Protein 5LHJ (pdb70)

Organism: NCBI:txid1109705

Nearest PDB structures (foldseek):
  5lhj-assembly1_A  TM=1.002E+00  e=7.488E-94  Streptomyces sp. BC16019
  3h8g-assembly1_D  TM=9.194E-01  e=4.372E-44  Pseudomonas putida
  7y1s-assembly1_A  TM=9.442E-01  e=6.472E-43  Bacillus amyloliquefaciens
  5d8n-assembly1_A-2  TM=9.049E-01  e=3.479E-38  Solanum lycopersicum
  5d8n-assembly1_B  TM=8.841E-01  e=1.983E-37  Solanum lycopersicum

Foldseek 3Di:
DAQEEEEEDEAPDDDDPVCVVVPDRQDQLDWDKDADPVRRHIYIYFHQYHLAPGDLLSLLLRLLSQLVPCPLTQGYEYANLVDHSHPQDSLSSLLSNLQSNLLSPDDDCPPPPDHSHNYYHYDDPNVVSSLLNPLLNVLLSQLQNQLPDQLVCVAQVNVLVVLVVLCVVLVFDKDKAFDPRVVVLQLQLLQQQFVQDPGGKMKMKTKDDLAPAEEEEEFEAAQAEQQEPQGDCGRNFRSRVSLQSSLSSSCVVVVFRYMYMYIYIHHYGYYHPRHRDQQDWTQEPVRFIEGENTSNQSRLSSCQNSLLVCVDPPHQAYEYEGLGDPLCCPPPNQQEKEKEWPDPVLVVLLCVQCVSVVGHYDYDYLDPVCVVLQDDPPGRGYSGSVDPDNVSVSVNSNVVRHDPPHTYMYINNNRNQAACDQDHRSAHHTGGSPPNSSSNSSSNVVSVD

Radius of gyration: 23.11 Å; Cα contacts (8 Å, |Δi|>4): 1103; chains: 1; bounding box: 61×60×50 Å

Structure (mmCIF, N/CA/C/O backbone):
data_5LHJ
#
_entry.id   5LHJ
#
_cell.length_a   152.420
_cell.length_b   152.420
_cell.length_c   100.896
_cell.angle_alpha   90.00
_cell.angle_beta   90.00
_cell.angle_gamma   120.00
#
_symmetry.space_group_name_H-M   'P 63 2 2'
#
loop_
_entity.id
_entity.type
_entity.pdbx_description
1 polymer 'Leucine aminopeptidase 2, chloroplastic'
2 non-polymer 'CHLORIDE ION'
3 non-polymer 'PENTAETHYLENE GLYCOL'
4 non-polymer GLYCEROL
5 water water
#
loop_
_atom_site.group_PDB
_atom_site.id
_atom_site.type_symbol
_atom_site.label_atom_id
_atom_site.label_alt_id
_atom_site.label_comp_id
_atom_site.label_asym_id
_atom_site.label_entity_id
_atom_site.label_seq_id
_atom_site.pdbx_PDB_ins_code
_atom_site.Cartn_x
_atom_site.Cartn_y
_atom_site.Cartn_z
_atom_site.occupancy
_atom_site.B_iso_or_equiv
_atom_site.auth_seq_id
_atom_site.auth_comp_id
_atom_site.auth_asym_id
_atom_site.auth_atom_id
_atom_site.pdbx_PDB_model_num
ATOM 1 N N . ALA A 1 35 ? -21.359 -66.907 -6.920 1.00 46.35 35 ALA A N 1
ATOM 2 C CA . ALA A 1 35 ? -21.375 -66.669 -8.393 1.00 44.86 35 ALA A CA 1
ATOM 3 C C . ALA A 1 35 ? -22.772 -66.283 -8.884 1.00 43.32 35 ALA A C 1
ATOM 4 O O . ALA A 1 35 ? -23.788 -66.722 -8.327 1.00 44.08 35 ALA A O 1
ATOM 6 N N . ALA A 1 36 ? -22.811 -65.454 -9.924 1.00 39.67 36 ALA A N 1
ATOM 7 C CA . ALA A 1 36 ? -24.063 -65.082 -10.555 1.00 36.66 36 ALA A CA 1
ATOM 8 C C . ALA A 1 36 ? -24.592 -66.286 -11.330 1.00 35.10 36 ALA A C 1
ATOM 9 O O . ALA A 1 36 ? -23.850 -66.939 -12.054 1.00 35.98 36 ALA A O 1
ATOM 11 N N . ASP A 1 37 ? -25.872 -66.594 -11.158 1.00 33.16 37 ASP A N 1
ATOM 12 C CA . ASP A 1 37 ? -26.513 -67.613 -11.979 1.00 31.78 37 ASP A CA 1
ATOM 13 C C . ASP A 1 37 ? -26.709 -67.067 -13.382 1.00 28.65 37 ASP A C 1
ATOM 14 O O . ASP A 1 37 ? -26.603 -67.815 -14.341 1.00 27.75 37 ASP A O 1
ATOM 19 N N . VAL A 1 38 ? -27.005 -65.765 -13.477 1.00 26.41 38 VAL A N 1
ATOM 20 C CA . VAL A 1 38 ? -27.225 -65.083 -14.752 1.00 24.93 38 VAL A CA 1
ATOM 21 C C . VAL A 1 38 ? -26.418 -63.780 -14.802 1.00 23.92 38 VAL A C 1
ATOM 22 O O . VAL A 1 38 ? -26.363 -63.027 -13.817 1.00 23.07 38 VAL A O 1
ATOM 26 N N . VAL A 1 39 ? -25.788 -63.532 -15.949 1.00 22.83 39 VAL A N 1
ATOM 27 C CA . VAL A 1 39 ? -25.097 -62.276 -16.235 1.00 22.81 39 VAL A CA 1
ATOM 28 C C . VAL A 1 39 ? -25.721 -61.665 -17.489 1.00 22.60 39 VAL A C 1
ATOM 29 O O . VAL A 1 39 ? -25.825 -62.346 -18.515 1.00 22.38 39 VAL A O 1
ATOM 33 N N . ALA A 1 40 ? -26.119 -60.400 -17.401 1.00 22.71 40 ALA A N 1
ATOM 34 C CA . ALA A 1 40 ? -26.691 -59.666 -18.528 1.00 22.73 40 ALA A CA 1
ATOM 35 C C . ALA A 1 40 ? -25.659 -58.716 -19.120 1.00 23.20 40 ALA A C 1
ATOM 36 O O . ALA A 1 40 ? -25.199 -57.793 -18.438 1.00 23.17 40 ALA A O 1
ATOM 38 N N . CYS A 1 41 ? -25.364 -58.933 -20.402 1.00 23.56 41 CYS A N 1
ATOM 39 C CA A CYS A 1 41 ? -24.352 -58.203 -21.160 0.55 24.44 41 CYS A CA 1
ATOM 40 C CA B CYS A 1 41 ? -24.362 -58.167 -21.130 0.45 24.33 41 CYS A CA 1
ATOM 41 C C . CYS A 1 41 ? -25.062 -57.240 -22.110 1.00 24.54 41 CYS A C 1
ATOM 42 O O . CYS A 1 41 ? -25.886 -57.684 -22.914 1.00 23.67 41 CYS A O 1
ATOM 47 N N . GLY A 1 42 ? -24.744 -55.948 -22.024 1.00 24.11 42 GLY A N 1
ATOM 48 C CA . GLY A 1 42 ? -25.297 -54.934 -22.920 1.00 24.89 42 GLY A CA 1
ATOM 49 C C . GLY A 1 42 ? -24.575 -54.921 -24.254 1.00 25.79 42 GLY A C 1
ATOM 50 O O . GLY A 1 42 ? -23.350 -54.916 -24.286 1.00 25.97 42 GLY A O 1
ATOM 51 N N . ARG A 1 43 ? -25.332 -54.920 -25.349 1.00 26.91 43 ARG A N 1
ATOM 52 C CA . ARG A 1 43 ? -24.771 -54.956 -26.693 1.00 28.28 43 ARG A CA 1
ATOM 53 C C . ARG A 1 43 ? -25.390 -53.871 -27.562 1.00 27.55 43 ARG A C 1
ATOM 54 O O . ARG A 1 43 ? -26.590 -53.888 -27.792 1.00 26.33 43 ARG A O 1
ATOM 62 N N . HIS A 1 44 ? -24.572 -52.934 -28.038 1.00 27.97 44 HIS A N 1
ATOM 63 C CA . HIS A 1 44 ? -25.007 -51.988 -29.064 1.00 28.50 44 HIS A CA 1
ATOM 64 C C . HIS A 1 44 ? -24.952 -52.660 -30.421 1.00 29.85 44 HIS A C 1
ATOM 65 O O . HIS A 1 44 ? -24.291 -53.681 -30.593 1.00 28.96 44 HIS A O 1
ATOM 72 N N . THR A 1 45 ? -25.643 -52.074 -31.394 1.00 31.38 45 THR A N 1
ATOM 73 C CA . THR A 1 45 ? -25.703 -52.656 -32.731 1.00 33.60 45 THR A CA 1
ATOM 74 C C . THR A 1 45 ? -24.271 -52.724 -33.256 1.00 34.73 45 THR A C 1
ATOM 75 O O . THR A 1 45 ? -23.482 -51.804 -33.033 1.00 34.67 45 THR A O 1
ATOM 79 N N . GLY A 1 46 ? -23.928 -53.849 -33.876 1.00 36.00 46 GLY A N 1
ATOM 80 C CA . GLY A 1 46 ? -22.578 -54.090 -34.388 1.00 37.58 46 GLY A CA 1
ATOM 81 C C . GLY A 1 46 ? -21.622 -54.812 -33.450 1.00 38.11 46 GLY A C 1
ATOM 82 O O . GLY A 1 46 ? -20.562 -55.252 -33.895 1.00 39.05 46 GLY A O 1
ATOM 83 N N . ALA A 1 47 ? -21.975 -54.937 -32.166 1.00 37.37 47 ALA A N 1
ATOM 84 C CA . ALA A 1 47 ? -21.105 -55.582 -31.169 1.00 37.62 47 ALA A CA 1
ATOM 85 C C . ALA A 1 47 ? -21.120 -57.097 -31.344 1.00 37.93 47 ALA A C 1
ATOM 86 O O . ALA A 1 47 ? -22.130 -57.665 -31.758 1.00 38.87 47 ALA A O 1
ATOM 88 N N . ALA A 1 48 ? -19.997 -57.746 -31.041 1.00 38.01 48 ALA A N 1
ATOM 89 C CA . ALA A 1 48 ? -19.850 -59.182 -31.289 1.00 38.29 48 ALA A CA 1
ATOM 90 C C . ALA A 1 48 ? -20.651 -60.005 -30.283 1.00 37.12 48 ALA A C 1
ATOM 91 O O . ALA A 1 48 ? -20.597 -59.750 -29.085 1.00 37.32 48 ALA A O 1
ATOM 93 N N . VAL A 1 49 ? -21.402 -60.978 -30.792 1.00 36.24 49 VAL A N 1
ATOM 94 C CA . VAL A 1 49 ? -22.012 -62.023 -29.969 1.00 35.33 49 VAL A CA 1
ATOM 95 C C . VAL A 1 49 ? -21.666 -63.371 -30.603 1.00 34.96 49 VAL A C 1
ATOM 96 O O . VAL A 1 49 ? -21.245 -63.430 -31.753 1.00 36.80 49 VAL A O 1
ATOM 100 N N . GLY A 1 50 ? -21.838 -64.450 -29.856 1.00 34.68 50 GLY A N 1
ATOM 101 C CA . GLY A 1 50 ? -21.503 -65.782 -30.373 1.00 33.68 50 GLY A CA 1
ATOM 102 C C . GLY A 1 50 ? -22.404 -66.264 -31.501 1.00 32.79 50 GLY A C 1
ATOM 103 O O . GLY A 1 50 ? -23.403 -65.614 -31.855 1.00 31.57 50 GLY A O 1
ATOM 104 N N . ALA A 1 51 ? -22.055 -67.420 -32.059 1.00 31.63 51 ALA A N 1
ATOM 105 C CA . ALA A 1 51 ? -22.812 -67.994 -33.158 1.00 31.32 51 ALA A CA 1
ATOM 106 C C . ALA A 1 51 ? -24.252 -68.340 -32.744 1.00 29.44 51 ALA A C 1
ATOM 107 O O . ALA A 1 51 ? -25.188 -68.059 -33.491 1.00 28.78 51 ALA A O 1
ATOM 109 N N . PHE A 1 52 ? -24.420 -68.937 -31.562 1.00 28.19 52 PHE A N 1
ATOM 110 C CA . PHE A 1 52 ? -25.760 -69.291 -31.084 1.00 27.58 52 PHE A CA 1
ATOM 111 C C . PHE A 1 52 ? -26.671 -68.065 -31.043 1.00 27.22 52 PHE A C 1
ATOM 112 O O . PHE A 1 52 ? -27.800 -68.114 -31.533 1.00 27.85 52 PHE A O 1
ATOM 120 N N . SER A 1 53 ? -26.164 -66.972 -30.472 1.00 27.23 53 SER A N 1
ATOM 121 C CA . SER A 1 53 ? -26.905 -65.714 -30.381 1.00 27.35 53 SER A CA 1
ATOM 122 C C . SER A 1 53 ? -27.326 -65.185 -31.755 1.00 27.69 53 SER A C 1
ATOM 123 O O . SER A 1 53 ? -28.486 -64.807 -31.941 1.00 27.22 53 SER A O 1
ATOM 126 N N . ARG A 1 54 ? -26.406 -65.203 -32.720 1.00 27.91 54 ARG A N 1
ATOM 127 C CA . ARG A 1 54 ? -26.732 -64.842 -34.111 1.00 29.46 54 ARG A CA 1
ATOM 128 C C . ARG A 1 54 ? -27.798 -65.762 -34.719 1.00 28.66 54 ARG A C 1
ATOM 129 O O . ARG A 1 54 ? -28.740 -65.288 -35.354 1.00 28.47 54 ARG A O 1
ATOM 137 N N . ARG A 1 55 ? -27.658 -67.069 -34.495 1.00 28.45 55 ARG A N 1
ATOM 138 C CA . ARG A 1 55 ? -28.610 -68.066 -35.014 1.00 28.28 55 ARG A CA 1
ATOM 139 C C . ARG A 1 55 ? -30.020 -67.912 -34.442 1.00 27.94 55 ARG A C 1
ATOM 140 O O . ARG A 1 55 ? -30.987 -68.307 -35.091 1.00 27.44 55 ARG A O 1
ATOM 148 N N . ARG A 1 56 ? -30.118 -67.357 -33.229 1.00 26.67 56 ARG A N 1
ATOM 149 C CA . ARG A 1 56 ? -31.400 -67.023 -32.599 1.00 26.69 56 ARG A CA 1
ATOM 150 C C . ARG A 1 56 ? -32.005 -65.687 -33.036 1.00 26.81 56 ARG A C 1
ATOM 151 O O . ARG A 1 56 ? -33.138 -65.385 -32.670 1.00 27.32 56 ARG A O 1
ATOM 159 N N . GLY A 1 57 ? -31.267 -64.892 -33.807 1.00 26.88 57 GLY A N 1
ATOM 160 C CA . GLY A 1 57 ? -31.760 -63.635 -34.342 1.00 27.13 57 GLY A CA 1
ATOM 161 C C . GLY A 1 57 ? -31.427 -62.406 -33.524 1.00 26.71 57 GLY A C 1
ATOM 162 O O . GLY A 1 57 ? -32.062 -61.364 -33.698 1.00 26.96 57 GLY A O 1
ATOM 163 N N . PHE A 1 58 ? -30.432 -62.498 -32.643 1.00 26.30 58 PHE A N 1
ATOM 164 C CA . PHE A 1 58 ? -30.029 -61.332 -31.869 1.00 26.02 58 PHE A CA 1
ATOM 165 C C . PHE A 1 58 ? -29.435 -60.295 -32.812 1.00 27.01 58 PHE A C 1
ATOM 166 O O . PHE A 1 58 ? -28.452 -60.587 -33.501 1.00 27.92 58 PHE A O 1
ATOM 174 N N . VAL A 1 59 ? -30.043 -59.105 -32.845 1.00 27.02 59 VAL A N 1
ATOM 175 C CA . VAL A 1 59 ? -29.546 -57.974 -33.640 1.00 28.07 59 VAL A CA 1
ATOM 176 C C . VAL A 1 59 ? -29.434 -56.679 -32.803 1.00 28.03 59 VAL A C 1
ATOM 177 O O . VAL A 1 59 ? -29.396 -55.566 -33.355 1.00 28.55 59 VAL A O 1
ATOM 181 N N . ALA A 1 60 ? -29.360 -56.839 -31.477 1.00 27.11 60 ALA A N 1
ATOM 182 C CA . ALA A 1 60 ? -29.227 -55.738 -30.537 1.00 27.25 60 ALA A CA 1
ATOM 183 C C . ALA A 1 60 ? -30.340 -54.681 -30.588 1.00 28.11 60 ALA A C 1
ATOM 184 O O . ALA A 1 60 ? -30.079 -53.513 -30.307 1.00 28.33 60 ALA A O 1
ATOM 186 N N . ARG A 1 61 ? -31.576 -55.084 -30.899 1.00 29.46 61 ARG A N 1
ATOM 187 C CA . ARG A 1 61 ? -32.729 -54.168 -30.788 1.00 31.08 61 ARG A CA 1
ATOM 188 C C . ARG A 1 61 ? -32.902 -53.797 -29.316 1.00 29.59 61 ARG A C 1
ATOM 189 O O . ARG A 1 61 ? -32.750 -54.660 -28.466 1.00 28.45 61 ARG A O 1
ATOM 197 N N . PRO A 1 62 ? -33.220 -52.525 -29.005 1.00 30.14 62 PRO A N 1
ATOM 198 C CA . PRO A 1 62 ? -33.369 -52.139 -27.589 1.00 29.97 62 PRO A CA 1
ATOM 199 C C . PRO A 1 62 ? -34.325 -53.037 -26.813 1.00 29.67 62 PRO A C 1
ATOM 200 O O . PRO A 1 62 ? -35.454 -53.246 -27.240 1.00 30.06 62 PRO A O 1
ATOM 204 N N . GLY A 1 63 ? -33.846 -53.609 -25.714 1.00 29.20 63 GLY A N 1
ATOM 205 C CA . GLY A 1 63 ? -34.650 -54.537 -24.916 1.00 29.01 63 GLY A CA 1
ATOM 206 C C . GLY A 1 63 ? -34.815 -55.968 -25.436 1.00 28.05 63 GLY A C 1
ATOM 207 O O . GLY A 1 63 ? -35.455 -56.777 -24.762 1.00 28.69 63 GLY A O 1
ATOM 208 N N . GLN A 1 64 ? -34.254 -56.298 -26.607 1.00 26.78 64 GLN A N 1
ATOM 209 C CA . GLN A 1 64 ? -34.247 -57.680 -27.097 1.00 25.42 64 GLN A CA 1
ATOM 210 C C . GLN A 1 64 ? -33.317 -58.492 -26.214 1.00 24.22 64 GLN A C 1
ATOM 211 O O . GLN A 1 64 ? -32.198 -58.063 -25.953 1.00 24.03 64 GLN A O 1
ATOM 217 N N . VAL A 1 65 ? -33.764 -59.668 -25.786 1.00 22.95 65 VAL A N 1
ATOM 218 C CA . VAL A 1 65 ? -32.954 -60.520 -24.925 1.00 22.29 65 VAL A CA 1
ATOM 219 C C . VAL A 1 65 ? -32.845 -61.909 -25.526 1.00 22.07 65 VAL A C 1
ATOM 220 O O . VAL A 1 65 ? -33.860 -62.512 -25.853 1.00 21.88 65 VAL A O 1
ATOM 224 N N . VAL A 1 66 ? -31.617 -62.413 -25.641 1.00 22.03 66 VAL A N 1
ATOM 225 C CA . VAL A 1 66 ? -31.372 -63.815 -26.015 1.00 22.42 66 VAL A CA 1
ATOM 226 C C . VAL A 1 66 ? -30.465 -64.466 -24.974 1.00 22.35 66 VAL A C 1
ATOM 227 O O . VAL A 1 66 ? -29.342 -64.009 -24.764 1.00 22.80 66 VAL A O 1
ATOM 231 N N . ALA A 1 67 ? -30.966 -65.521 -24.338 1.00 22.76 67 ALA A N 1
ATOM 232 C CA . ALA A 1 67 ? -30.235 -66.249 -23.303 1.00 23.35 67 ALA A CA 1
ATOM 233 C C . ALA A 1 67 ? -29.414 -67.363 -23.911 1.00 24.31 67 ALA A C 1
ATOM 234 O O . ALA A 1 67 ? -29.851 -68.018 -24.864 1.00 24.14 67 ALA A O 1
ATOM 236 N N . GLU A 1 68 ? -28.239 -67.602 -23.341 1.00 24.44 68 GLU A N 1
ATOM 237 C CA . GLU A 1 68 ? -27.379 -68.697 -23.796 1.00 25.93 68 GLU A CA 1
ATOM 238 C C . GLU A 1 68 ? -26.547 -69.232 -22.642 1.00 25.63 68 GLU A C 1
ATOM 239 O O . GLU A 1 68 ? -26.420 -68.562 -21.623 1.00 24.81 68 GLU A O 1
ATOM 245 N N . PRO A 1 69 ? -25.977 -70.432 -22.801 1.00 25.90 69 PRO A N 1
ATOM 246 C CA . PRO A 1 69 ? -25.034 -70.901 -21.790 1.00 26.34 69 PRO A CA 1
ATOM 247 C C . PRO A 1 69 ? -23.796 -70.013 -21.676 1.00 26.84 69 PRO A C 1
ATOM 248 O O . PRO A 1 69 ? -23.341 -69.448 -22.672 1.00 26.63 69 PRO A O 1
ATOM 252 N N . SER A 1 70 ? -23.276 -69.888 -20.457 1.00 27.15 70 SER A N 1
ATOM 253 C CA . SER A 1 70 ? -21.995 -69.233 -20.217 1.00 28.58 70 SER A CA 1
ATOM 254 C C . SER A 1 70 ? -20.874 -70.024 -20.909 1.00 30.65 70 SER A C 1
ATOM 255 O O . SER A 1 70 ? -21.067 -71.179 -21.259 1.00 30.75 70 SER A O 1
ATOM 258 N N . ALA A 1 71 ? -19.709 -69.404 -21.084 1.00 33.30 71 ALA A N 1
ATOM 259 C CA . ALA A 1 71 ? -18.586 -70.048 -21.789 1.00 35.87 71 ALA A CA 1
ATOM 260 C C . ALA A 1 71 ? -18.194 -71.397 -21.170 1.00 37.56 71 ALA A C 1
ATOM 261 O O . ALA A 1 71 ? -17.968 -72.367 -21.901 1.00 38.98 71 ALA A O 1
ATOM 263 N N . ASP A 1 72 ? -18.158 -71.460 -19.835 1.00 38.53 72 ASP A N 1
ATOM 264 C CA . ASP A 1 72 ? -17.824 -72.705 -19.109 1.00 39.78 72 ASP A CA 1
ATOM 265 C C . ASP A 1 72 ? -18.993 -73.702 -18.955 1.00 38.75 72 ASP A C 1
ATOM 266 O O . ASP A 1 72 ? -18.813 -74.786 -18.399 1.00 39.08 72 ASP A O 1
ATOM 271 N N . GLY A 1 73 ? -20.185 -73.329 -19.424 1.00 36.43 73 GLY A N 1
ATOM 272 C CA . GLY A 1 73 ? -21.354 -74.199 -19.370 1.00 35.40 73 GLY A CA 1
ATOM 273 C C . GLY A 1 73 ? -22.026 -74.351 -18.014 1.00 34.87 73 GLY A C 1
ATOM 274 O O . GLY A 1 73 ? -22.933 -75.167 -17.884 1.00 35.64 73 GLY A O 1
ATOM 275 N N . ARG A 1 74 ? -21.620 -73.564 -17.014 1.00 34.14 74 ARG A N 1
ATOM 276 C CA . ARG A 1 74 ? -22.149 -73.684 -15.644 1.00 34.06 74 ARG A CA 1
ATOM 277 C C . ARG A 1 74 ? -23.279 -72.705 -15.304 1.00 31.39 74 ARG A C 1
ATOM 278 O O . ARG A 1 74 ? -23.951 -72.882 -14.286 1.00 30.45 74 ARG A O 1
ATOM 286 N N . ALA A 1 75 ? -23.481 -71.687 -16.143 1.00 28.78 75 ALA A N 1
ATOM 287 C CA . ALA A 1 75 ? -24.403 -70.586 -15.841 1.00 27.23 75 ALA A CA 1
ATOM 288 C C . ALA A 1 75 ? -25.053 -70.049 -17.122 1.00 25.55 75 ALA A C 1
ATOM 289 O O . ALA A 1 75 ? -24.987 -70.698 -18.165 1.00 25.00 75 ALA A O 1
ATOM 291 N N . VAL A 1 76 ? -25.689 -68.880 -17.035 1.00 24.29 76 VAL A N 1
ATOM 292 C CA . VAL A 1 76 ? -26.454 -68.310 -18.151 1.00 23.19 76 VAL A CA 1
ATOM 293 C C . VAL A 1 76 ? -25.942 -66.900 -18.446 1.00 22.87 76 VAL A C 1
ATOM 294 O O . VAL A 1 76 ? -25.609 -66.141 -17.526 1.00 22.75 76 VAL A O 1
ATOM 298 N N . VAL A 1 77 ? -25.874 -66.569 -19.734 1.00 22.45 77 VAL A N 1
ATOM 299 C CA . VAL A 1 77 ? -25.587 -65.218 -20.199 1.00 22.07 77 VAL A CA 1
ATOM 300 C C . VAL A 1 77 ? -26.814 -64.716 -20.957 1.00 21.51 77 VAL A C 1
ATOM 301 O O . VAL A 1 77 ? -27.390 -65.451 -21.761 1.00 21.43 77 VAL A O 1
ATOM 305 N N . LEU A 1 78 ? -27.227 -63.479 -20.660 1.00 20.89 78 LEU A N 1
ATOM 306 C CA . LEU A 1 78 ? -28.227 -62.773 -21.454 1.00 20.77 78 LEU A CA 1
ATOM 307 C C . LEU A 1 78 ? -27.521 -61.724 -22.290 1.00 20.93 78 LEU A C 1
ATOM 308 O O . LEU A 1 78 ? -26.860 -60.840 -21.746 1.00 21.65 78 LEU A O 1
ATOM 313 N N . ASN A 1 79 ? -27.637 -61.831 -23.611 1.00 21.02 79 ASN A N 1
ATOM 314 C CA . ASN A 1 79 ? -27.311 -60.712 -24.477 1.00 21.38 79 ASN A CA 1
ATOM 315 C C . ASN A 1 79 ? -28.524 -59.798 -24.601 1.00 20.99 79 ASN A C 1
ATOM 316 O O . ASN A 1 79 ? -29.621 -60.249 -24.966 1.00 19.91 79 ASN A O 1
ATOM 321 N N . VAL A 1 80 ? -28.313 -58.516 -24.302 1.00 20.60 80 VAL A N 1
ATOM 322 C CA . VAL A 1 80 ? -29.407 -57.553 -24.166 1.00 21.30 80 VAL A CA 1
ATOM 323 C C . VAL A 1 80 ? -29.145 -56.373 -25.088 1.00 21.59 80 VAL A C 1
ATOM 324 O O . VAL A 1 80 ? -28.102 -55.721 -24.993 1.00 21.91 80 VAL A O 1
ATOM 328 N N . GLY A 1 81 ? -30.089 -56.103 -25.981 1.00 22.00 81 GLY A N 1
ATOM 329 C CA . GLY A 1 81 ? -29.926 -55.047 -26.966 1.00 22.63 81 GLY A CA 1
ATOM 330 C C . GLY A 1 81 ? -29.982 -53.641 -26.388 1.00 23.07 81 GLY A C 1
ATOM 331 O O . GLY A 1 81 ? -30.825 -53.340 -25.547 1.00 23.39 81 GLY A O 1
ATOM 332 N N . LEU A 1 82 ? -29.070 -52.787 -26.843 1.00 23.96 82 LEU A N 1
ATOM 333 C CA . LEU A 1 82 ? -29.060 -51.360 -26.506 1.00 24.56 82 LEU A CA 1
ATOM 334 C C . LEU A 1 82 ? -29.193 -50.462 -27.745 1.00 25.86 82 LEU A C 1
ATOM 335 O O . LEU A 1 82 ? -29.075 -49.236 -27.640 1.00 25.61 82 LEU A O 1
ATOM 340 N N . GLY A 1 83 ? -29.459 -51.061 -28.906 1.00 26.55 83 GLY A N 1
ATOM 341 C CA . GLY A 1 83 ? -29.605 -50.300 -30.146 1.00 28.04 83 GLY A CA 1
ATOM 342 C C . GLY A 1 83 ? -28.321 -49.615 -30.580 1.00 29.13 83 GLY A C 1
ATOM 343 O O . GLY A 1 83 ? -27.249 -49.881 -30.023 1.00 28.90 83 GLY A O 1
ATOM 344 N N . PRO A 1 84 ? -28.415 -48.725 -31.582 1.00 31.01 84 PRO A N 1
ATOM 345 C CA . PRO A 1 84 ? -27.234 -47.983 -32.033 1.00 32.13 84 PRO A CA 1
ATOM 346 C C . PRO A 1 84 ? -26.619 -47.132 -30.931 1.00 31.97 84 PRO A C 1
ATOM 347 O O . PRO A 1 84 ? -27.339 -46.451 -30.197 1.00 32.57 84 PRO A O 1
ATOM 351 N N . ALA A 1 85 ? -25.294 -47.179 -30.814 1.00 32.25 85 ALA A N 1
ATOM 352 C CA . ALA A 1 85 ? -24.588 -46.411 -29.792 1.00 31.96 85 ALA A CA 1
ATOM 353 C C . ALA A 1 85 ? -24.940 -44.921 -29.867 1.00 32.43 85 ALA A C 1
ATOM 354 O O . ALA A 1 85 ? -25.156 -44.285 -28.840 1.00 31.57 85 ALA A O 1
ATOM 356 N N . GLY A 1 86 ? -25.036 -44.394 -31.088 1.00 33.81 86 GLY A N 1
ATOM 357 C CA . GLY A 1 86 ? -25.329 -42.985 -31.317 1.00 34.82 86 GLY A CA 1
ATOM 358 C C . GLY A 1 86 ? -26.699 -42.491 -30.890 1.00 35.22 86 GLY A C 1
ATOM 359 O O . GLY A 1 86 ? -26.843 -41.311 -30.560 1.00 37.02 86 GLY A O 1
ATOM 360 N N . SER A 1 87 ? -27.702 -43.369 -30.891 1.00 34.83 87 SER A N 1
ATOM 361 C CA . SER A 1 87 ? -29.075 -42.980 -30.541 1.00 34.86 87 SER A CA 1
ATOM 362 C C . SER A 1 87 ? -29.492 -43.325 -29.102 1.00 33.35 87 SER A C 1
ATOM 363 O O . SER A 1 87 ? -30.562 -42.900 -28.659 1.00 33.16 87 SER A O 1
ATOM 366 N N . ALA A 1 88 ? -28.667 -44.087 -28.381 1.00 31.23 88 ALA A N 1
ATOM 367 C CA . ALA A 1 88 ? -29.037 -44.563 -27.046 1.00 30.15 88 ALA A CA 1
ATOM 368 C C . ALA A 1 88 ? -29.144 -43.420 -26.048 1.00 29.02 88 ALA A C 1
ATOM 369 O O . ALA A 1 88 ? -28.369 -42.473 -26.098 1.00 29.48 88 ALA A O 1
ATOM 371 N N . THR A 1 89 ? -30.126 -43.521 -25.156 1.00 28.07 89 THR A N 1
ATOM 372 C CA . THR A 1 89 ? -30.361 -42.551 -24.087 1.00 27.56 89 THR A CA 1
ATOM 373 C C . THR A 1 89 ? -30.387 -43.288 -22.758 1.00 26.38 89 THR A C 1
ATOM 374 O O . THR A 1 89 ? -30.331 -44.510 -22.728 1.00 26.03 89 THR A O 1
ATOM 378 N N . ALA A 1 90 ? -30.503 -42.546 -21.661 1.00 25.70 90 ALA A N 1
ATOM 379 C CA . ALA A 1 90 ? -30.707 -43.154 -20.346 1.00 24.99 90 ALA A CA 1
ATOM 380 C C . ALA A 1 90 ? -31.946 -44.067 -20.323 1.00 24.53 90 ALA A C 1
ATOM 381 O O . ALA A 1 90 ? -31.931 -45.118 -19.684 1.00 23.52 90 ALA A O 1
ATOM 383 N N . ALA A 1 91 ? -33.002 -43.687 -21.050 1.00 24.34 91 ALA A N 1
ATOM 384 C CA . ALA A 1 91 ? -34.220 -44.499 -21.134 1.00 24.18 91 ALA A CA 1
ATOM 385 C C . ALA A 1 91 ? -33.960 -45.864 -21.793 1.00 23.53 91 ALA A C 1
ATOM 386 O O . ALA A 1 91 ? -34.590 -46.855 -21.433 1.00 22.88 91 ALA A O 1
ATOM 388 N N . THR A 1 92 ? -33.048 -45.901 -22.766 1.00 23.29 92 THR A N 1
ATOM 389 C CA . THR A 1 92 ? -32.608 -47.155 -23.367 1.00 22.99 92 THR A CA 1
ATOM 390 C C . THR A 1 92 ? -32.060 -48.103 -22.306 1.00 22.17 92 THR A C 1
ATOM 391 O O . THR A 1 92 ? -32.414 -49.284 -22.281 1.00 21.77 92 THR A O 1
ATOM 395 N N . PHE A 1 93 ? -31.197 -47.579 -21.435 1.00 21.85 93 PHE A N 1
ATOM 396 C CA . PHE A 1 93 ? -30.607 -48.382 -20.356 1.00 21.37 93 PHE A CA 1
ATOM 397 C C . PHE A 1 93 ? -31.623 -48.821 -19.311 1.00 21.13 93 PHE A C 1
ATOM 398 O O . PHE A 1 93 ? -31.574 -49.946 -18.817 1.00 20.71 93 PHE A O 1
ATOM 406 N N . ARG A 1 94 ? -32.552 -47.933 -18.987 1.00 21.36 94 ARG A N 1
ATOM 407 C CA . ARG A 1 94 ? -33.598 -48.236 -18.025 1.00 21.33 94 ARG A CA 1
ATOM 408 C C . ARG A 1 94 ? -34.459 -49.387 -18.553 1.00 21.35 94 ARG A C 1
ATOM 409 O O . ARG A 1 94 ? -34.700 -50.381 -17.861 1.00 20.70 94 ARG A O 1
ATOM 417 N N . ALA A 1 95 ? -34.884 -49.267 -19.811 1.00 22.53 95 ALA A N 1
ATOM 418 C CA . ALA A 1 95 ? -35.678 -50.311 -20.472 1.00 22.95 95 ALA A CA 1
ATOM 419 C C . ALA A 1 95 ? -34.931 -51.642 -20.638 1.00 22.21 95 ALA A C 1
ATOM 420 O O . ALA A 1 95 ? -35.527 -52.706 -20.471 1.00 22.10 95 ALA A O 1
ATOM 422 N N . ALA A 1 96 ? -33.645 -51.591 -20.993 1.00 21.78 96 ALA A N 1
ATOM 423 C CA . ALA A 1 96 ? -32.832 -52.810 -21.121 1.00 21.51 96 ALA A CA 1
ATOM 424 C C . ALA A 1 96 ? -32.675 -53.543 -19.795 1.00 20.58 96 ALA A C 1
ATOM 425 O O . ALA A 1 96 ? -32.692 -54.770 -19.757 1.00 20.21 96 ALA A O 1
ATOM 427 N N . ALA A 1 97 ? -32.526 -52.793 -18.698 1.00 20.36 97 ALA A N 1
ATOM 428 C CA . ALA A 1 97 ? -32.416 -53.402 -17.376 1.00 19.62 97 ALA A CA 1
ATOM 429 C C . ALA A 1 97 ? -33.727 -54.089 -16.987 1.00 19.64 97 ALA A C 1
ATOM 430 O O . ALA A 1 97 ? -33.723 -55.189 -16.436 1.00 19.12 97 ALA A O 1
ATOM 432 N N . ALA A 1 98 ? -34.855 -53.449 -17.285 1.00 20.10 98 ALA A N 1
ATOM 433 C CA . ALA A 1 98 ? -36.157 -54.059 -16.984 1.00 20.52 98 ALA A CA 1
ATOM 434 C C . ALA A 1 98 ? -36.375 -55.337 -17.806 1.00 20.46 98 ALA A C 1
ATOM 435 O O . ALA A 1 98 ? -36.865 -56.341 -17.277 1.00 21.03 98 ALA A O 1
ATOM 437 N N . ALA A 1 99 ? -35.982 -55.315 -19.078 1.00 20.97 99 ALA A N 1
ATOM 438 C CA . ALA A 1 99 ? -36.058 -56.517 -19.936 1.00 21.05 99 ALA A CA 1
ATOM 439 C C . ALA A 1 99 ? -35.186 -57.667 -19.422 1.00 21.22 99 ALA A C 1
ATOM 440 O O . ALA A 1 99 ? -35.574 -58.833 -19.501 1.00 20.47 99 ALA A O 1
ATOM 442 N N . SER A 1 100 ? -33.995 -57.323 -18.925 1.00 20.96 100 SER A N 1
ATOM 443 C CA . SER A 1 100 ? -33.077 -58.294 -18.333 1.00 20.98 100 SER A CA 1
ATOM 444 C C . SER A 1 100 ? -33.683 -59.009 -17.129 1.00 21.26 100 SER A C 1
ATOM 445 O O . SER A 1 100 ? -33.623 -60.242 -17.041 1.00 20.99 100 SER A O 1
ATOM 448 N N . VAL A 1 101 ? -34.259 -58.243 -16.200 1.00 21.82 101 VAL A N 1
ATOM 449 C CA . VAL A 1 101 ? -34.818 -58.829 -14.984 1.00 22.76 101 VAL A CA 1
ATOM 450 C C . VAL A 1 101 ? -36.050 -59.699 -15.287 1.00 23.86 101 VAL A C 1
ATOM 451 O O . VAL A 1 101 ? -36.256 -60.725 -14.644 1.00 23.93 101 VAL A O 1
ATOM 455 N N . ARG A 1 102 ? -36.828 -59.316 -16.293 1.00 25.50 102 ARG A N 1
ATOM 456 C CA . ARG A 1 102 ? -37.965 -60.131 -16.735 1.00 27.22 102 ARG A CA 1
ATOM 457 C C . ARG A 1 102 ? -37.558 -61.474 -17.364 1.00 26.97 102 ARG A C 1
ATOM 458 O O . ARG A 1 102 ? -38.367 -62.401 -17.398 1.00 27.40 102 ARG A O 1
ATOM 466 N N . ALA A 1 103 ? -36.326 -61.562 -17.870 1.00 25.70 103 ALA A N 1
ATOM 467 C CA . ALA A 1 103 ? -35.811 -62.755 -18.548 1.00 25.53 103 ALA A CA 1
ATOM 468 C C . ALA A 1 103 ? -34.941 -63.663 -17.675 1.00 25.58 103 ALA A C 1
ATOM 469 O O . ALA A 1 103 ? -34.275 -64.562 -18.193 1.00 25.49 103 ALA A O 1
ATOM 471 N N . VAL A 1 104 ? -34.965 -63.453 -16.361 1.00 26.11 104 VAL A N 1
ATOM 472 C CA . VAL A 1 104 ? -34.082 -64.156 -15.433 1.00 27.45 104 VAL A CA 1
ATOM 473 C C . VAL A 1 104 ? -34.452 -65.645 -15.214 1.00 27.74 104 VAL A C 1
ATOM 474 O O . VAL A 1 104 ? -33.600 -66.457 -14.828 1.00 27.81 104 VAL A O 1
ATOM 478 N N . GLY A 1 105 ? -35.707 -66.020 -15.462 1.00 28.02 105 GLY A N 1
ATOM 479 C CA . GLY A 1 105 ? -36.151 -67.392 -15.188 1.00 28.66 105 GLY A CA 1
ATOM 480 C C . GLY A 1 105 ? -36.077 -67.675 -13.688 1.00 29.82 105 GLY A C 1
ATOM 481 O O . GLY A 1 105 ? -36.326 -66.766 -12.903 1.00 29.91 105 GLY A O 1
ATOM 482 N N . PRO A 1 106 ? -35.705 -68.910 -13.286 1.00 30.27 106 PRO A N 1
ATOM 483 C CA . PRO A 1 106 ? -35.663 -69.292 -11.872 1.00 31.62 106 PRO A CA 1
ATOM 484 C C . PRO A 1 106 ? -34.343 -68.990 -11.131 1.00 31.85 106 PRO A C 1
ATOM 485 O O . PRO A 1 106 ? -34.106 -69.556 -10.059 1.00 33.30 106 PRO A O 1
ATOM 489 N N . ALA A 1 107 ? -33.513 -68.096 -11.666 1.00 30.82 107 ALA A N 1
ATOM 490 C CA . ALA A 1 107 ? -32.190 -67.841 -11.098 1.00 31.20 107 ALA A CA 1
ATOM 491 C C . ALA A 1 107 ? -32.285 -67.199 -9.720 1.00 31.34 107 ALA A C 1
ATOM 492 O O . ALA A 1 107 ? -33.207 -66.439 -9.453 1.00 30.66 107 ALA A O 1
ATOM 494 N N . ARG A 1 108 ? -31.323 -67.510 -8.862 1.00 32.31 108 ARG A N 1
ATOM 495 C CA . ARG A 1 108 ? -31.234 -66.897 -7.542 1.00 34.19 108 ARG A CA 1
ATOM 496 C C . 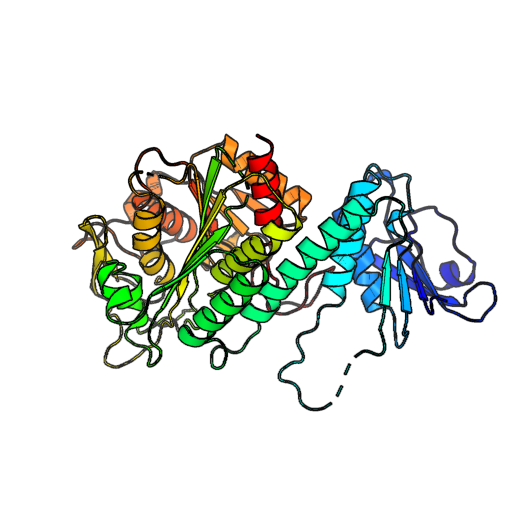ARG A 1 108 ? -30.499 -65.572 -7.580 1.00 32.39 108 ARG A C 1
ATOM 497 O O . ARG A 1 108 ? -30.811 -64.678 -6.786 1.00 32.01 108 ARG A O 1
ATOM 505 N N . THR A 1 109 ? -29.506 -65.453 -8.464 1.00 30.45 109 THR A N 1
ATOM 506 C CA . THR A 1 109 ? -28.652 -64.257 -8.518 1.00 29.93 109 THR A CA 1
ATOM 507 C C . THR A 1 109 ? -28.461 -63.760 -9.955 1.00 27.83 109 THR A C 1
ATOM 508 O O . THR A 1 109 ? -28.227 -64.564 -10.861 1.00 26.92 109 THR A O 1
ATOM 512 N N . LEU A 1 110 ? -28.580 -62.439 -10.144 1.00 26.28 110 LEU A N 1
ATOM 513 C CA . LEU A 1 110 ? -28.435 -61.785 -11.444 1.00 25.10 110 LEU A CA 1
ATOM 514 C C . LEU A 1 110 ? -27.439 -60.634 -11.343 1.00 24.67 110 LEU A C 1
ATOM 515 O O . LEU A 1 110 ? -27.571 -59.786 -10.465 1.00 25.37 110 LEU A O 1
ATOM 520 N N . ARG A 1 111 ? -26.440 -60.613 -12.221 1.00 23.85 111 ARG A N 1
ATOM 521 C CA . ARG A 1 111 ? -25.515 -59.485 -12.318 1.00 23.94 111 ARG A CA 1
ATOM 522 C C . ARG A 1 111 ? -25.765 -58.778 -13.644 1.00 23.24 111 ARG A C 1
ATOM 523 O O . ARG A 1 111 ? -25.642 -59.396 -14.700 1.00 22.75 111 ARG A O 1
ATOM 531 N N . LEU A 1 112 ? -26.140 -57.500 -13.574 1.00 22.44 112 LEU A N 1
ATOM 532 C CA . LEU A 1 112 ? -26.306 -56.663 -14.753 1.00 22.68 112 LEU A CA 1
ATOM 533 C C . LEU A 1 112 ? -24.991 -55.951 -15.051 1.00 22.52 112 LEU A C 1
ATOM 534 O O . LEU A 1 112 ? -24.530 -55.134 -14.241 1.00 22.32 112 LEU A O 1
ATOM 539 N N . ASP A 1 113 ? -24.391 -56.269 -16.197 1.00 22.35 113 ASP A N 1
ATOM 540 C CA . ASP A 1 113 ? -23.208 -55.555 -16.684 1.00 23.10 113 ASP A CA 1
ATOM 541 C C . ASP A 1 113 ? -23.553 -54.448 -17.683 1.00 22.82 113 ASP A C 1
ATOM 542 O O . ASP A 1 113 ? -22.653 -53.863 -18.280 1.00 23.18 113 ASP A O 1
ATOM 547 N N . LEU A 1 114 ? -24.837 -54.117 -17.828 1.00 22.52 114 LEU A N 1
ATOM 548 C CA . LEU A 1 114 ? -25.291 -53.194 -18.873 1.00 22.80 114 LEU A CA 1
ATOM 549 C C . LEU A 1 114 ? -24.642 -51.813 -18.810 1.00 23.16 114 LEU A C 1
ATOM 550 O O . LEU A 1 114 ? -24.348 -51.222 -19.848 1.00 23.49 114 LEU A O 1
ATOM 555 N N . ALA A 1 115 ? -24.431 -51.291 -17.602 1.00 23.40 115 ALA A N 1
ATOM 556 C CA . ALA A 1 115 ? -23.872 -49.938 -17.443 1.00 24.08 115 ALA A CA 1
ATOM 557 C C . ALA A 1 115 ? -22.389 -49.851 -17.834 1.00 25.13 115 ALA A C 1
ATOM 558 O O . ALA A 1 115 ? -21.856 -48.743 -17.955 1.00 25.29 115 ALA A O 1
ATOM 560 N N . LEU A 1 116 ? -21.731 -51.001 -18.006 1.00 25.60 116 LEU A N 1
ATOM 561 C CA . LEU A 1 116 ? -20.350 -51.057 -18.505 1.00 27.13 116 LEU A CA 1
ATOM 562 C C . LEU A 1 116 ? -20.250 -50.836 -20.006 1.00 28.51 116 LEU A C 1
ATOM 563 O O . LEU A 1 116 ? -19.181 -50.478 -20.497 1.00 29.74 116 LEU A O 1
ATOM 568 N N . ALA A 1 117 ? -21.342 -51.044 -20.735 1.00 29.03 117 ALA A N 1
ATOM 569 C CA . ALA A 1 117 ? -21.367 -50.749 -22.170 1.00 30.91 117 ALA A CA 1
ATOM 570 C C . ALA A 1 117 ? -21.155 -49.247 -22.404 1.00 32.09 117 ALA A C 1
ATOM 571 O O . ALA A 1 117 ? -21.969 -48.413 -21.991 1.00 32.11 117 ALA A O 1
ATOM 573 N N . ASP A 1 118 ? -20.029 -48.910 -23.026 1.00 34.51 118 ASP A N 1
ATOM 574 C CA . ASP A 1 118 ? -19.706 -47.517 -23.354 1.00 37.05 118 ASP A CA 1
ATOM 575 C C . ASP A 1 118 ? -19.767 -47.368 -24.872 1.00 37.88 118 ASP A C 1
ATOM 576 O O . ASP A 1 118 ? -20.036 -48.329 -25.589 1.00 39.08 118 ASP A O 1
ATOM 581 N N . GLY A 1 119 ? -19.542 -46.172 -25.373 1.00 38.76 119 GLY A N 1
ATOM 582 C CA . GLY A 1 119 ? -19.664 -45.960 -26.811 1.00 38.37 119 GLY A CA 1
ATOM 583 C C . GLY A 1 119 ? -20.868 -45.121 -27.150 1.00 37.27 119 GLY A C 1
ATOM 584 O O . GLY A 1 119 ? -20.852 -44.440 -28.163 1.00 37.92 119 GLY A O 1
ATOM 585 N N . SER A 1 120 ? -21.920 -45.165 -26.326 1.00 35.18 120 SER A N 1
ATOM 586 C CA . SER A 1 120 ? -23.000 -44.183 -26.451 1.00 34.29 120 SER A CA 1
ATOM 587 C C . SER A 1 120 ? -22.568 -42.863 -25.834 1.00 34.57 120 SER A C 1
ATOM 588 O O . SER A 1 120 ? -21.543 -42.787 -25.155 1.00 35.57 120 SER A O 1
ATOM 591 N N . GLY A 1 121 ? -23.371 -41.829 -26.064 1.00 34.43 121 GLY A N 1
ATOM 592 C CA . GLY A 1 121 ? -23.189 -40.537 -25.413 1.00 34.44 121 GLY A CA 1
ATOM 593 C C . GLY A 1 121 ? -23.687 -40.445 -23.974 1.00 33.49 121 GLY A C 1
ATOM 594 O O . GLY A 1 121 ? -23.571 -39.383 -23.365 1.00 34.18 121 GLY A O 1
ATOM 595 N N . VAL A 1 122 ? -24.229 -41.536 -23.419 1.00 31.82 122 VAL A N 1
ATOM 596 C CA . VAL A 1 122 ? -24.749 -41.537 -22.052 1.00 30.81 122 VAL A CA 1
ATOM 597 C C . VAL A 1 122 ? -23.567 -41.735 -21.094 1.00 30.39 122 VAL A C 1
ATOM 598 O O . VAL A 1 122 ? -22.926 -42.785 -21.137 1.00 30.31 122 VAL A O 1
ATOM 602 N N . PRO A 1 123 ? -23.275 -40.737 -20.238 1.00 30.30 123 PRO A N 1
ATOM 603 C CA . PRO A 1 123 ? -22.140 -40.865 -19.315 1.00 30.17 123 PRO A CA 1
ATOM 604 C C . PRO A 1 123 ? -22.301 -42.008 -18.318 1.00 29.59 123 PRO A C 1
ATOM 605 O O . PRO A 1 123 ? -23.437 -42.407 -18.012 1.00 28.05 123 PRO A O 1
ATOM 609 N N . ALA A 1 124 ? -21.171 -42.511 -17.812 1.00 28.93 124 ALA A N 1
ATOM 610 C CA . ALA A 1 124 ? -21.151 -43.699 -16.953 1.00 28.18 124 ALA A CA 1
ATOM 611 C C . ALA A 1 124 ? -22.095 -43.608 -15.747 1.00 27.13 124 ALA A C 1
ATOM 612 O O . ALA A 1 124 ? -22.792 -44.580 -15.430 1.00 25.40 124 ALA A O 1
ATOM 614 N N . ALA A 1 125 ? -22.109 -42.459 -15.073 1.00 26.95 125 ALA A N 1
ATOM 615 C CA . ALA A 1 125 ? -22.994 -42.264 -13.918 1.00 26.71 125 ALA A CA 1
ATOM 616 C C . ALA A 1 125 ? -24.475 -42.337 -14.306 1.00 26.55 125 ALA A C 1
ATOM 617 O O . ALA A 1 125 ? -25.281 -42.917 -13.571 1.00 26.27 125 ALA A O 1
ATOM 619 N N . GLU A 1 126 ? -24.819 -41.754 -15.449 1.00 27.21 126 GLU A N 1
ATOM 620 C CA . GLU A 1 126 ? -26.197 -41.790 -15.958 1.00 27.70 126 GLU A CA 1
ATOM 621 C C . GLU A 1 126 ? -26.597 -43.213 -16.357 1.00 25.37 126 GLU A C 1
ATOM 622 O O . GLU A 1 126 ? -27.728 -43.641 -16.099 1.00 24.63 126 GLU A O 1
ATOM 628 N N . ARG A 1 127 ? -25.669 -43.956 -16.959 1.00 24.37 127 ARG A N 1
ATOM 629 C CA . ARG A 1 127 ? -25.918 -45.380 -17.274 1.00 23.93 127 ARG A CA 1
ATOM 630 C C . ARG A 1 127 ? -26.192 -46.185 -16.010 1.00 23.01 127 ARG A C 1
ATOM 631 O O . ARG A 1 127 ? -27.171 -46.940 -15.943 1.00 22.29 127 ARG A O 1
ATOM 639 N N . ALA A 1 128 ? -25.343 -46.002 -14.996 1.00 22.42 128 ALA A N 1
ATOM 640 C CA . ALA A 1 128 ? -25.467 -46.759 -13.744 1.00 22.30 128 ALA A CA 1
ATOM 641 C C . ALA A 1 128 ? -26.789 -46.468 -13.020 1.00 21.80 128 ALA A C 1
ATOM 642 O O . ALA A 1 128 ? -27.463 -47.388 -12.550 1.00 20.93 128 ALA A O 1
ATOM 644 N N . ARG A 1 129 ? -27.150 -45.192 -12.947 1.00 21.95 129 ARG A N 1
ATOM 645 C CA . ARG A 1 129 ? -28.398 -44.765 -12.301 1.00 22.40 129 ARG A CA 1
ATOM 646 C C . ARG A 1 129 ? -29.618 -45.374 -13.003 1.00 20.82 129 ARG A C 1
ATOM 647 O O . ARG A 1 129 ? -30.524 -45.915 -12.343 1.00 20.34 129 ARG A O 1
ATOM 655 N N . ALA A 1 130 ? -29.613 -45.322 -14.333 1.00 19.89 130 ALA A N 1
ATOM 656 C CA . ALA A 1 130 ? -30.719 -45.841 -15.140 1.00 19.50 130 ALA A CA 1
ATOM 657 C C . ALA A 1 130 ? -30.864 -47.364 -15.051 1.00 19.10 130 ALA A C 1
ATOM 658 O O . ALA A 1 130 ? -31.976 -47.880 -14.949 1.00 18.82 130 ALA A O 1
ATOM 660 N N . VAL A 1 131 ? -29.741 -48.084 -15.094 1.00 18.91 131 VAL A N 1
ATOM 661 C CA . VAL A 1 131 ? -29.762 -49.541 -14.972 1.00 18.74 131 VAL A CA 1
ATOM 662 C C . VAL A 1 131 ? -30.294 -49.960 -13.599 1.00 18.96 131 VAL A C 1
ATOM 663 O O . VAL A 1 131 ? -31.120 -50.868 -13.504 1.00 18.63 131 VAL A O 1
ATOM 667 N N . ALA A 1 132 ? -29.829 -49.300 -12.539 1.00 19.26 132 ALA A N 1
ATOM 668 C CA . ALA A 1 132 ? -30.322 -49.599 -11.189 1.00 19.83 132 ALA A CA 1
ATOM 669 C C . ALA A 1 132 ? -31.832 -49.362 -11.088 1.00 19.88 132 ALA A C 1
ATOM 670 O O . ALA A 1 132 ? -32.563 -50.196 -10.527 1.00 19.59 132 ALA A O 1
ATOM 672 N N . GLU A 1 133 ? -32.291 -48.239 -11.640 1.00 19.95 133 GLU A N 1
ATOM 673 C CA . GLU A 1 133 ? -33.726 -47.927 -11.647 1.00 20.63 133 GLU A CA 1
ATOM 674 C C . GLU A 1 133 ? -34.527 -48.970 -12.399 1.00 19.69 133 GLU A C 1
ATOM 675 O O . GLU A 1 133 ? -35.548 -49.462 -11.906 1.00 18.69 133 GLU A O 1
ATOM 681 N N . GLY A 1 134 ? -34.072 -49.299 -13.605 1.00 19.19 134 GLY A N 1
ATOM 682 C CA . GLY A 1 134 ? -34.812 -50.229 -14.475 1.00 19.27 134 GLY A CA 1
ATOM 683 C C . GLY A 1 134 ? -34.922 -51.618 -13.873 1.00 19.40 134 GLY A C 1
ATOM 684 O O . GLY A 1 134 ? -35.939 -52.299 -14.054 1.00 19.57 134 GLY A O 1
ATOM 685 N N . ALA A 1 135 ? -33.875 -52.036 -13.157 1.00 19.26 135 ALA A N 1
ATOM 686 C CA . ALA A 1 135 ? -33.856 -53.339 -12.495 1.00 19.73 135 ALA A CA 1
ATOM 687 C C . ALA A 1 135 ? -34.933 -53.437 -11.420 1.00 19.46 135 ALA A C 1
ATOM 688 O O . ALA A 1 135 ? -35.700 -54.399 -11.397 1.00 19.87 135 ALA A O 1
ATOM 690 N N . VAL A 1 136 ? -34.996 -52.434 -10.543 1.00 18.85 136 VAL A N 1
ATOM 691 C CA . VAL A 1 136 ? -36.001 -52.409 -9.482 1.00 18.77 136 VAL A CA 1
ATOM 692 C C . VAL A 1 136 ? -37.405 -52.259 -10.067 1.00 18.54 136 VAL A C 1
ATOM 693 O O . VAL A 1 136 ? -38.330 -52.991 -9.693 1.00 18.27 136 VAL A O 1
ATOM 697 N N . LEU A 1 137 ? -37.557 -51.317 -10.991 1.00 18.23 137 LEU A N 1
ATOM 698 C CA . LEU A 1 137 ? -38.868 -51.072 -11.610 1.00 18.07 137 LEU A CA 1
ATOM 699 C C . LEU A 1 137 ? -39.381 -52.284 -12.392 1.00 18.47 137 LEU A C 1
ATOM 700 O O . LEU A 1 137 ? -40.591 -52.575 -12.375 1.00 18.49 137 LEU A O 1
ATOM 705 N N . GLY A 1 138 ? -38.473 -52.994 -13.067 1.00 19.09 138 GLY A N 1
ATOM 706 C CA . GLY A 1 138 ? -38.824 -54.186 -13.847 1.00 20.18 138 GLY A CA 1
ATOM 707 C C . GLY A 1 138 ? -39.129 -55.434 -13.032 1.00 20.95 138 GLY A C 1
ATOM 708 O O . GLY A 1 138 ? -39.880 -56.313 -13.497 1.00 21.70 138 GLY A O 1
ATOM 709 N N . LEU A 1 139 ? -38.567 -55.510 -11.823 1.00 21.01 139 LEU A N 1
ATOM 710 C CA . LEU A 1 139 ? -38.837 -56.614 -10.893 1.00 22.27 139 LEU A CA 1
ATOM 711 C C . LEU A 1 139 ? -40.121 -56.467 -10.088 1.00 21.71 139 LEU A C 1
ATOM 712 O O . LEU A 1 139 ? -40.581 -57.430 -9.469 1.00 21.96 139 LEU A O 1
ATOM 717 N N . TYR A 1 140 ? -40.686 -55.270 -10.088 1.00 20.51 140 TYR A N 1
ATOM 718 C CA . TYR A 1 140 ? -41.877 -54.976 -9.312 1.00 19.88 140 TYR A CA 1
ATOM 719 C C . TYR A 1 140 ? -43.015 -55.969 -9.550 1.00 21.30 140 TYR A C 1
ATOM 720 O O . TYR A 1 140 ? -43.334 -56.288 -10.687 1.00 21.04 140 TYR A O 1
ATOM 729 N N . ARG A 1 141 ? -43.604 -56.459 -8.459 1.00 23.04 141 ARG A N 1
ATOM 730 C CA . ARG A 1 141 ? -44.821 -57.269 -8.519 1.00 25.59 141 ARG A CA 1
ATOM 731 C C . ARG A 1 141 ? -45.710 -56.870 -7.362 1.00 24.47 141 ARG A C 1
ATOM 732 O O . ARG A 1 141 ? -45.217 -56.438 -6.313 1.00 23.71 141 ARG A O 1
ATOM 740 N N . TYR A 1 142 ? -47.015 -56.991 -7.560 1.00 23.55 142 TYR A N 1
ATOM 741 C CA . TYR A 1 142 ? -47.975 -56.694 -6.511 1.00 23.57 142 TYR A CA 1
ATOM 742 C C . TYR A 1 142 ? -48.843 -57.935 -6.315 1.00 24.33 142 TYR A C 1
ATOM 743 O O . TYR A 1 142 ? -49.890 -58.073 -6.931 1.00 24.31 142 TYR A O 1
ATOM 752 N N . ASP A 1 143 ? -48.378 -58.816 -5.438 1.00 25.16 143 ASP A N 1
ATOM 753 C CA . ASP A 1 143 ? -49.000 -60.120 -5.186 1.00 26.75 143 ASP A CA 1
ATOM 754 C C . ASP A 1 143 ? -49.607 -60.259 -3.799 1.00 26.49 143 ASP A C 1
ATOM 755 O O . ASP A 1 143 ? -50.009 -61.363 -3.421 1.00 26.14 143 ASP A O 1
ATOM 760 N N . GLU A 1 144 ? -49.729 -59.146 -3.075 1.00 26.89 144 GLU A N 1
ATOM 761 C CA . GLU A 1 144 ? -50.237 -59.120 -1.690 1.00 29.01 144 GLU A CA 1
ATOM 762 C C . GLU A 1 144 ? -51.618 -59.795 -1.519 1.00 28.06 144 GLU A C 1
ATOM 763 O O . GLU A 1 144 ? -51.907 -60.370 -0.458 1.00 27.60 144 GLU A O 1
ATOM 769 N N . TYR A 1 145 ? -52.461 -59.713 -2.548 1.00 26.52 145 TYR A N 1
ATOM 770 C CA . TYR A 1 145 ? -53.844 -60.214 -2.454 1.00 26.93 145 TYR A CA 1
ATOM 771 C C . TYR A 1 145 ? -54.105 -61.485 -3.258 1.00 27.12 145 TYR A C 1
ATOM 772 O O . TYR A 1 145 ? -55.267 -61.845 -3.462 1.00 26.91 145 TYR A O 1
ATOM 781 N N . ARG A 1 146 ? -53.040 -62.153 -3.695 1.00 26.90 146 ARG A N 1
ATOM 782 C CA . ARG A 1 146 ? -53.123 -63.476 -4.285 1.00 28.36 146 ARG A CA 1
ATOM 783 C C . ARG A 1 146 ? -52.884 -64.497 -3.199 1.00 29.55 146 ARG A C 1
ATOM 784 O O . ARG A 1 146 ? -52.043 -64.277 -2.327 1.00 28.74 146 ARG A O 1
ATOM 792 N N . SER A 1 147 ? -53.597 -65.618 -3.261 1.00 30.73 147 SER A N 1
ATOM 793 C CA . SER A 1 147 ? -53.364 -66.726 -2.330 1.00 33.25 147 SER A CA 1
ATOM 794 C C . SER A 1 147 ? -52.394 -67.692 -3.012 1.00 36.93 147 SER A C 1
ATOM 795 O O . SER A 1 147 ? -52.340 -67.754 -4.239 1.00 38.64 147 SER A O 1
ATOM 798 N N . ALA A 1 148 ? -51.628 -68.429 -2.214 1.00 41.58 148 ALA A N 1
ATOM 799 C CA . ALA A 1 148 ? -50.565 -69.331 -2.714 1.00 45.04 148 ALA A CA 1
ATOM 800 C C . ALA A 1 148 ? -49.344 -68.588 -3.285 1.00 45.81 148 ALA A C 1
ATOM 801 O O . ALA A 1 148 ? -49.446 -67.797 -4.229 1.00 47.99 148 ALA A O 1
ATOM 803 N N . SER A 1 152 ? -40.605 -66.011 -6.146 1.00 61.11 152 SER A N 1
ATOM 804 C CA . SER A 1 152 ? -39.322 -65.337 -6.323 1.00 61.11 152 SER A CA 1
ATOM 805 C C . SER A 1 152 ? -38.179 -66.179 -5.757 1.00 59.46 152 SER A C 1
ATOM 806 O O . SER A 1 152 ? -37.870 -66.076 -4.565 1.00 61.01 152 SER A O 1
ATOM 809 N N . PRO A 1 153 ? -37.557 -67.025 -6.607 1.00 56.93 153 PRO A N 1
ATOM 810 C CA . PRO A 1 153 ? -36.246 -67.596 -6.264 1.00 55.36 153 PRO A CA 1
ATOM 811 C C . PRO A 1 153 ? -35.121 -66.545 -6.258 1.00 52.83 153 PRO A C 1
ATOM 812 O O . PRO A 1 153 ? -34.091 -66.764 -5.611 1.00 50.88 153 PRO A O 1
ATOM 816 N N . LEU A 1 154 ? -35.331 -65.428 -6.971 1.00 50.45 154 LEU A N 1
ATOM 817 C CA . LEU A 1 154 ? -34.346 -64.344 -7.096 1.00 48.98 154 LEU A CA 1
ATOM 818 C C . LEU A 1 154 ? -34.095 -63.619 -5.773 1.00 48.89 154 LEU A C 1
ATOM 819 O O . LEU A 1 154 ? -34.981 -62.922 -5.262 1.00 48.48 154 LEU A O 1
ATOM 824 N N . ALA A 1 155 ? -32.879 -63.791 -5.250 1.00 48.23 155 ALA A N 1
ATOM 825 C CA . ALA A 1 155 ? -32.440 -63.210 -3.976 1.00 48.48 155 ALA A CA 1
ATOM 826 C C . ALA A 1 155 ? -31.568 -61.947 -4.120 1.00 48.12 155 ALA A C 1
ATOM 827 O O . ALA A 1 155 ? -31.626 -61.071 -3.256 1.00 49.17 155 ALA A O 1
ATOM 829 N N . GLU A 1 156 ? -30.764 -61.857 -5.187 1.00 46.94 156 GLU A N 1
ATOM 830 C CA . GLU A 1 156 ? -29.848 -60.731 -5.398 1.00 45.85 156 GLU A CA 1
ATOM 831 C C . GLU A 1 156 ? -29.809 -60.262 -6.857 1.00 41.88 156 GLU A C 1
ATOM 832 O O . GLU A 1 156 ? -29.608 -61.071 -7.767 1.00 39.61 156 GLU A O 1
ATOM 838 N N . VAL A 1 157 ? -30.006 -58.957 -7.057 1.00 37.97 157 VAL A N 1
ATOM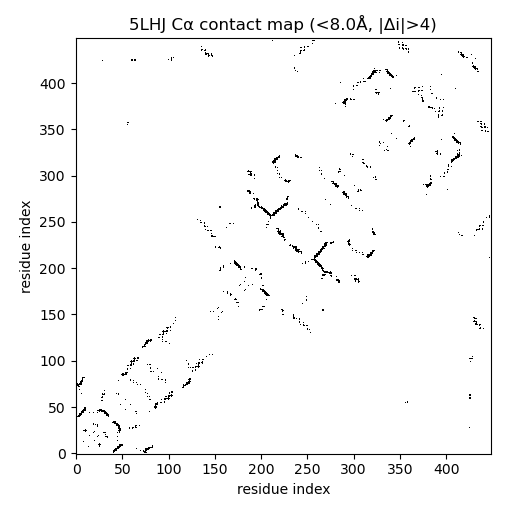 839 C CA . VAL A 1 157 ? -29.663 -58.279 -8.306 1.00 34.91 157 VAL A CA 1
ATOM 840 C C . VAL A 1 157 ? -28.493 -57.343 -8.026 1.00 32.70 157 VAL A C 1
ATOM 841 O O . VAL A 1 157 ? -28.553 -56.526 -7.107 1.00 31.75 157 VAL A O 1
ATOM 845 N N . ILE A 1 158 ? -27.438 -57.482 -8.823 1.00 30.33 158 ILE A N 1
ATOM 846 C CA . ILE A 1 158 ? -26.195 -56.746 -8.656 1.00 29.55 158 ILE A CA 1
ATOM 847 C C . ILE A 1 158 ? -25.978 -55.902 -9.902 1.00 27.64 158 ILE A C 1
ATOM 848 O O . ILE A 1 158 ? -26.120 -56.408 -11.013 1.00 26.87 158 ILE A O 1
ATOM 853 N N . VAL A 1 159 ? -25.652 -54.624 -9.724 1.00 25.61 159 VAL A N 1
ATOM 854 C CA . VAL A 1 159 ? -25.346 -53.743 -10.844 1.00 25.16 159 VAL A CA 1
ATOM 855 C C . VAL A 1 159 ? -23.837 -53.508 -10.842 1.00 25.78 159 VAL A C 1
ATOM 856 O O . VAL A 1 159 ? -23.309 -52.940 -9.876 1.00 25.57 159 VAL A O 1
ATOM 860 N N . ALA A 1 160 ? -23.162 -53.962 -11.902 1.00 25.57 160 ALA A N 1
ATOM 861 C CA . ALA A 1 160 ? -21.707 -53.803 -12.045 1.00 25.76 160 ALA A CA 1
ATOM 862 C C . ALA A 1 160 ? -21.363 -52.427 -12.618 1.00 25.69 160 ALA A C 1
ATOM 863 O O . ALA A 1 160 ? -21.849 -52.048 -13.685 1.00 25.78 160 ALA A O 1
ATOM 865 N N . THR A 1 161 ? -20.544 -51.676 -11.886 1.00 25.39 161 THR A N 1
ATOM 866 C CA . THR A 1 161 ? -20.090 -50.342 -12.285 1.00 25.26 161 THR A CA 1
ATOM 867 C C . THR A 1 161 ? -19.248 -49.772 -11.146 1.00 25.44 161 THR A C 1
ATOM 868 O O . THR A 1 161 ? -19.528 -50.067 -9.987 1.00 24.91 161 THR A O 1
ATOM 872 N N . PRO A 1 162 ? -18.222 -48.957 -11.468 1.00 25.92 162 PRO A N 1
ATOM 873 C CA . PRO A 1 162 ? -17.587 -48.162 -10.398 1.00 26.21 162 PRO A CA 1
ATOM 874 C C . PRO A 1 162 ? -18.460 -47.019 -9.841 1.00 25.99 162 PRO A C 1
ATOM 875 O O . PRO A 1 162 ? -18.119 -46.466 -8.796 1.00 26.13 162 PRO A O 1
ATOM 879 N N . GLU A 1 163 ? -19.556 -46.667 -10.522 1.00 25.90 163 GLU A N 1
ATOM 880 C CA . GLU A 1 163 ? -20.404 -45.535 -10.138 1.00 26.32 163 GLU A CA 1
ATOM 881 C C . GLU A 1 163 ? -21.385 -45.911 -9.024 1.00 25.94 163 GLU A C 1
ATOM 882 O O . GLU A 1 163 ? -22.606 -45.933 -9.222 1.00 24.55 163 GLU A O 1
ATOM 888 N N . ARG A 1 164 ? -20.855 -46.167 -7.833 1.00 25.79 164 ARG A N 1
ATOM 889 C CA . ARG A 1 164 ? -21.678 -46.685 -6.735 1.00 26.06 164 ARG A CA 1
ATOM 890 C C . ARG A 1 164 ? -22.682 -45.668 -6.202 1.00 26.64 164 ARG A C 1
ATOM 891 O O . ARG A 1 164 ? -23.785 -46.043 -5.825 1.00 26.03 164 ARG A O 1
ATOM 899 N N . ARG A 1 165 ? -22.310 -44.389 -6.186 1.00 27.90 165 ARG A N 1
ATOM 900 C CA . ARG A 1 165 ? -23.225 -43.321 -5.770 1.00 29.37 165 ARG A CA 1
ATOM 901 C C . ARG A 1 165 ? -24.448 -43.300 -6.695 1.00 27.38 165 ARG A C 1
ATOM 902 O O . ARG A 1 165 ? -25.583 -43.240 -6.222 1.00 26.60 165 ARG A O 1
ATOM 910 N N . ALA A 1 166 ? -24.201 -43.357 -8.003 1.00 25.41 166 ALA A N 1
ATOM 911 C CA . ALA A 1 166 ? -25.287 -43.363 -9.001 1.00 24.74 166 ALA A CA 1
ATOM 912 C C . ALA A 1 166 ? -26.218 -44.571 -8.838 1.00 23.70 166 ALA A C 1
ATOM 913 O O . ALA A 1 166 ? -27.432 -44.433 -8.971 1.00 23.34 166 ALA A O 1
ATOM 915 N N . VAL A 1 167 ? -25.652 -45.742 -8.544 1.00 23.03 167 VAL A N 1
ATOM 916 C CA . VAL A 1 167 ? -26.458 -46.946 -8.290 1.00 22.88 167 VAL A CA 1
ATOM 917 C C . VAL A 1 167 ? -27.376 -46.723 -7.083 1.00 23.01 167 VAL A C 1
ATOM 918 O O . VAL A 1 167 ? -28.581 -46.993 -7.150 1.00 21.93 167 VAL A O 1
ATOM 922 N N . ALA A 1 168 ? -26.809 -46.198 -6.001 1.00 23.53 168 ALA A N 1
ATOM 923 C CA . ALA A 1 168 ? -27.581 -45.913 -4.794 1.00 24.59 168 ALA A CA 1
ATOM 924 C C . ALA A 1 168 ? -28.714 -44.927 -5.047 1.00 24.56 168 ALA A C 1
ATOM 925 O O . ALA A 1 168 ? -29.825 -45.140 -4.552 1.00 24.95 168 ALA A O 1
ATOM 927 N N . GLU A 1 169 ? -28.435 -43.871 -5.816 1.00 25.51 169 GLU A N 1
ATOM 928 C CA . GLU A 1 169 ? -29.433 -42.859 -6.188 1.00 26.61 169 GLU A CA 1
ATOM 929 C C . GLU A 1 169 ? -30.580 -43.501 -6.987 1.00 24.84 169 GLU A C 1
ATOM 930 O O . GLU A 1 169 ? -31.757 -43.240 -6.722 1.00 24.39 169 GLU A O 1
ATOM 936 N N . GLY A 1 170 ? -30.222 -44.339 -7.957 1.00 23.48 170 GLY A N 1
ATOM 937 C CA . GLY A 1 170 ? -31.215 -45.015 -8.795 1.00 22.59 170 GLY A CA 1
ATOM 938 C C . GLY A 1 170 ? -32.085 -45.996 -8.027 1.00 22.04 170 GLY A C 1
ATOM 939 O O . GLY A 1 170 ? -33.294 -46.027 -8.200 1.00 21.03 170 GLY A O 1
ATOM 940 N N . LEU A 1 171 ? -31.463 -46.814 -7.182 1.00 22.05 171 LEU A N 1
ATOM 941 C CA . LEU A 1 171 ? -32.225 -47.741 -6.333 1.00 22.43 171 LEU A CA 1
ATOM 942 C C . LEU A 1 171 ? -33.218 -46.996 -5.457 1.00 22.47 171 LEU A C 1
ATOM 943 O O . LEU A 1 171 ? -34.382 -47.391 -5.353 1.00 22.50 171 LEU A O 1
ATOM 948 N N . ALA A 1 172 ? -32.792 -45.884 -4.879 1.00 22.26 172 ALA A N 1
ATOM 949 C CA . ALA A 1 172 ? -33.660 -45.124 -3.990 1.00 22.57 172 ALA A CA 1
ATOM 950 C C . ALA A 1 172 ? -34.842 -44.482 -4.730 1.00 21.68 172 ALA A C 1
ATOM 951 O O . ALA A 1 172 ? -35.971 -44.503 -4.232 1.00 21.63 172 ALA A O 1
ATOM 953 N N . ALA A 1 173 ? -34.587 -43.926 -5.910 1.00 20.88 173 ALA A N 1
ATOM 954 C CA . ALA A 1 173 ? -35.651 -43.346 -6.724 1.00 20.52 173 ALA A CA 1
ATOM 955 C C . ALA A 1 173 ? -36.667 -44.410 -7.149 1.00 19.82 173 ALA A C 1
ATOM 956 O O . ALA A 1 173 ? -37.880 -44.178 -7.111 1.00 19.09 173 ALA A O 1
ATOM 958 N N . ALA A 1 174 ? -36.163 -45.581 -7.533 1.00 19.31 174 ALA A N 1
ATOM 959 C CA . ALA A 1 174 ? -37.026 -46.685 -7.954 1.00 19.18 174 ALA A CA 1
ATOM 960 C C . ALA A 1 174 ? -37.807 -47.293 -6.799 1.00 19.47 174 ALA A C 1
ATOM 961 O O . ALA A 1 174 ? -38.983 -47.631 -6.962 1.00 18.87 174 ALA A O 1
ATOM 963 N N . GLU A 1 175 ? -37.171 -47.415 -5.641 1.00 19.96 175 GLU A N 1
ATOM 964 C CA . GLU A 1 175 ? -37.880 -47.892 -4.448 1.00 21.21 175 GLU A CA 1
ATOM 965 C C . GLU A 1 175 ? -39.018 -46.942 -4.047 1.00 19.89 175 GLU A C 1
ATOM 966 O O . GLU A 1 175 ? -40.097 -47.393 -3.697 1.00 19.11 175 GLU A O 1
ATOM 972 N N . ALA A 1 176 ? -38.788 -45.636 -4.165 1.00 18.02 176 ALA A N 1
ATOM 973 C CA . ALA A 1 176 ? -39.848 -44.637 -3.907 1.00 17.20 176 ALA A CA 1
ATOM 974 C C . ALA A 1 176 ? -40.983 -44.795 -4.936 1.00 16.63 176 ALA A C 1
ATOM 975 O O . ALA A 1 176 ? -42.159 -44.759 -4.588 1.00 16.29 176 ALA A O 1
ATOM 977 N N . THR A 1 177 ? -40.621 -44.986 -6.198 1.00 16.44 177 THR A N 1
ATOM 978 C CA . THR A 1 177 ? -41.628 -45.215 -7.241 1.00 16.27 177 THR A CA 1
ATOM 979 C C . THR A 1 177 ? -42.486 -46.442 -6.904 1.00 16.43 177 THR A C 1
ATOM 980 O O . THR A 1 177 ? -43.710 -46.408 -7.021 1.00 15.87 177 THR A O 1
ATOM 984 N N . CYS A 1 178 ? -41.845 -47.523 -6.463 1.00 16.70 178 CYS A N 1
ATOM 985 C CA . CYS A 1 178 ? -42.574 -48.754 -6.138 1.00 17.26 178 CYS A CA 1
ATOM 986 C C . CYS A 1 178 ? -43.473 -48.619 -4.892 1.00 16.77 178 CYS A C 1
ATOM 987 O O . CYS A 1 178 ? -44.511 -49.282 -4.801 1.00 16.34 178 CYS A O 1
ATOM 990 N N . LEU A 1 179 ? -43.087 -47.756 -3.950 1.00 16.69 179 LEU A N 1
ATOM 991 C CA . LEU A 1 179 ? -43.955 -47.404 -2.821 1.00 16.65 179 LEU A CA 1
ATOM 992 C C . LEU A 1 179 ? -45.257 -46.775 -3.356 1.00 15.88 179 LEU A C 1
ATOM 993 O O . LEU A 1 179 ? -46.360 -47.154 -2.956 1.00 15.46 179 LEU A O 1
ATOM 998 N N . ALA A 1 180 ? -45.114 -45.812 -4.259 1.00 15.17 180 ALA A N 1
ATOM 999 C CA . ALA A 1 180 ? -46.294 -45.191 -4.869 1.00 14.84 180 ALA A CA 1
ATOM 1000 C C . ALA A 1 180 ? -47.137 -46.235 -5.623 1.00 14.85 180 ALA A C 1
ATOM 1001 O O . ALA A 1 180 ? -48.363 -46.209 -5.519 1.00 14.42 180 ALA A O 1
ATOM 1003 N N . ARG A 1 181 ? -46.485 -47.142 -6.363 1.00 14.95 181 ARG A N 1
ATOM 1004 C CA . ARG A 1 181 ? -47.206 -48.223 -7.065 1.00 15.49 181 ARG A CA 1
ATOM 1005 C C . ARG A 1 181 ? -48.025 -49.077 -6.091 1.00 15.96 181 ARG A C 1
ATOM 1006 O O . ARG A 1 181 ? -49.193 -49.389 -6.342 1.00 15.67 181 ARG A O 1
ATOM 1014 N N . ASP A 1 182 ? -47.410 -49.444 -4.969 1.00 16.52 182 ASP A N 1
ATOM 1015 C CA . ASP A 1 182 ? -48.107 -50.229 -3.946 1.00 17.22 182 ASP A CA 1
ATOM 1016 C C . ASP A 1 182 ? -49.341 -49.499 -3.397 1.00 17.08 182 ASP A C 1
ATOM 1017 O O . ASP A 1 182 ? -50.407 -50.106 -3.224 1.00 17.43 182 ASP A O 1
ATOM 1022 N N . LEU A 1 183 ? -49.209 -48.200 -3.124 1.00 16.64 183 LEU A N 1
ATOM 1023 C CA . LEU A 1 183 ? -50.309 -47.422 -2.581 1.00 16.63 183 LEU A CA 1
ATOM 1024 C C . LEU A 1 183 ? -51.473 -47.342 -3.579 1.00 16.35 183 LEU A C 1
ATOM 1025 O O . LEU A 1 183 ? -52.637 -47.508 -3.206 1.00 16.13 183 LEU A O 1
ATOM 1030 N N . VAL A 1 184 ? -51.147 -47.128 -4.851 1.00 16.33 184 VAL A N 1
ATOM 1031 C CA . VAL A 1 184 ? -52.177 -47.038 -5.898 1.00 16.42 184 VAL A CA 1
ATOM 1032 C C . VAL A 1 184 ? -52.851 -48.390 -6.112 1.00 16.76 184 VAL A C 1
ATOM 1033 O O . VAL A 1 184 ? -54.084 -48.457 -6.200 1.00 17.00 184 VAL A O 1
ATOM 1037 N N . ASN A 1 185 ? -52.061 -49.455 -6.162 1.00 16.99 185 ASN A N 1
ATOM 1038 C CA . ASN A 1 185 ? -52.588 -50.814 -6.337 1.00 17.45 185 ASN A CA 1
ATOM 1039 C C . ASN A 1 185 ? -53.437 -51.321 -5.177 1.00 18.39 185 ASN A C 1
ATOM 1040 O O . ASN A 1 185 ? -54.304 -52.179 -5.378 1.00 18.83 185 ASN A O 1
ATOM 1045 N N . CYS A 1 186 ? -53.203 -50.792 -3.977 1.00 18.95 186 CYS A N 1
ATOM 1046 C CA . CYS A 1 186 ? -53.913 -51.256 -2.784 1.00 20.24 186 CYS A CA 1
ATOM 1047 C C . CYS A 1 186 ? -55.421 -51.080 -2.961 1.00 20.78 186 CYS A C 1
ATOM 1048 O O . CYS A 1 186 ? -55.863 -49.995 -3.318 1.00 20.40 186 CYS A O 1
ATOM 1051 N N . PRO A 1 187 ? -56.211 -52.141 -2.719 1.00 21.85 187 PRO A N 1
ATOM 1052 C CA . PRO A 1 187 ? -57.677 -51.976 -2.738 1.00 22.51 187 PRO A CA 1
ATOM 1053 C C . PRO A 1 187 ? -58.159 -50.833 -1.854 1.00 22.79 187 PRO A C 1
ATOM 1054 O O . PRO A 1 187 ? -57.629 -50.658 -0.746 1.00 21.98 187 PRO A O 1
ATOM 1058 N N . ALA A 1 188 ? -59.171 -50.082 -2.306 1.00 23.13 188 ALA A N 1
ATOM 1059 C CA . ALA A 1 188 ? -59.683 -48.951 -1.520 1.00 23.33 188 ALA A CA 1
ATOM 1060 C C . ALA A 1 188 ? -60.233 -49.359 -0.152 1.00 22.79 188 ALA A C 1
ATOM 1061 O O . ALA A 1 188 ? -60.221 -48.549 0.772 1.00 23.31 188 ALA A O 1
ATOM 1063 N N . GLY A 1 189 ? -60.695 -50.603 -0.017 1.00 22.45 189 GLY A N 1
ATOM 1064 C CA . GLY A 1 189 ? -61.157 -51.114 1.273 1.00 22.68 189 GLY A CA 1
ATOM 1065 C C . GLY A 1 189 ? -60.067 -51.282 2.324 1.00 22.78 189 GLY A C 1
ATOM 1066 O O . GLY A 1 189 ? -60.356 -51.254 3.535 1.00 22.92 189 GLY A O 1
ATOM 1067 N N . THR A 1 190 ? -58.831 -51.485 1.870 1.00 22.23 190 THR A N 1
ATOM 1068 C CA . THR A 1 190 ? -57.659 -51.517 2.746 1.00 22.89 190 THR A CA 1
ATOM 1069 C C . THR A 1 190 ? -57.116 -50.105 2.940 1.00 22.04 190 THR A C 1
ATOM 1070 O O . THR A 1 190 ? -56.920 -49.672 4.083 1.00 22.66 190 THR A O 1
ATOM 1074 N N . LEU A 1 191 ? -56.900 -49.389 1.837 1.00 20.76 191 LEU A N 1
ATOM 1075 C CA . LEU A 1 191 ? -56.357 -48.023 1.887 1.00 20.35 191 LEU A CA 1
ATOM 1076 C C . LEU A 1 191 ? -57.463 -46.980 1.908 1.00 19.68 191 LEU A C 1
ATOM 1077 O O . LEU A 1 191 ? -57.672 -46.235 0.944 1.00 19.87 191 LEU A O 1
ATOM 1082 N N . THR A 1 192 ? -58.156 -46.930 3.037 1.00 18.95 192 THR A N 1
ATOM 1083 C CA . THR A 1 192 ? -59.165 -45.908 3.325 1.00 18.62 192 THR A CA 1
ATOM 1084 C C . THR A 1 192 ? -58.439 -44.618 3.721 1.00 17.99 192 THR A C 1
ATOM 1085 O O . THR A 1 192 ? -57.231 -44.655 4.004 1.00 17.49 192 THR A O 1
ATOM 1089 N N . PRO A 1 193 ? -59.159 -43.484 3.795 1.00 17.59 193 PRO A N 1
ATOM 1090 C CA . PRO A 1 193 ? -58.456 -42.279 4.257 1.00 17.40 193 PRO A CA 1
ATOM 1091 C C . PRO A 1 193 ? -57.803 -42.421 5.648 1.00 17.62 193 PRO A C 1
ATOM 1092 O O . PRO A 1 193 ? -56.634 -42.057 5.781 1.00 17.46 193 PRO A O 1
ATOM 1096 N N . PRO A 1 194 ? -58.514 -42.976 6.648 1.00 17.95 194 PRO A N 1
ATOM 1097 C CA . PRO A 1 194 ? -57.810 -43.194 7.931 1.00 18.41 194 PRO A CA 1
ATOM 1098 C C . PRO A 1 194 ? -56.609 -44.142 7.858 1.00 18.57 194 PRO A C 1
ATOM 1099 O O . PRO A 1 194 ? -55.575 -43.880 8.483 1.00 18.98 194 PRO A O 1
ATOM 1103 N N . ALA A 1 195 ? -56.730 -45.225 7.093 1.00 18.57 195 ALA A N 1
ATOM 1104 C CA . ALA A 1 195 ? -55.632 -46.179 6.923 1.00 18.59 195 ALA A CA 1
ATOM 1105 C C . ALA A 1 195 ? -54.437 -45.568 6.187 1.00 18.39 195 ALA A C 1
ATOM 1106 O O . ALA A 1 195 ? -53.275 -45.795 6.555 1.00 18.06 195 ALA A O 1
ATOM 1108 N N . PHE A 1 196 ? -54.731 -44.764 5.164 1.00 17.62 196 PHE A N 1
ATOM 1109 C CA . PHE A 1 196 ? -53.691 -44.046 4.418 1.00 17.78 196 PHE A CA 1
ATOM 1110 C C . PHE A 1 196 ? -52.950 -43.065 5.334 1.00 17.69 196 PHE A C 1
ATOM 1111 O O . PHE A 1 196 ? -51.716 -43.034 5.333 1.00 17.53 196 PHE A O 1
ATOM 1119 N N . ALA A 1 197 ? -53.682 -42.312 6.149 1.00 17.90 197 ALA A N 1
ATOM 1120 C CA . ALA A 1 197 ? -53.048 -41.407 7.112 1.00 18.44 197 ALA A CA 1
ATOM 1121 C C . ALA A 1 197 ? -52.130 -42.191 8.074 1.00 19.52 197 ALA A C 1
ATOM 1122 O O . ALA A 1 197 ? -51.005 -41.762 8.342 1.00 19.66 197 ALA A O 1
ATOM 1124 N N . ASP A 1 198 ? -52.595 -43.346 8.539 1.00 20.45 198 ASP A N 1
ATOM 1125 C CA . ASP A 1 198 ? -51.775 -44.221 9.404 1.00 21.88 198 ASP A CA 1
ATOM 1126 C C . ASP A 1 198 ? -50.497 -44.688 8.710 1.00 21.93 198 ASP A C 1
ATOM 1127 O O . ASP A 1 198 ? -49.416 -44.704 9.319 1.00 21.68 198 ASP A O 1
ATOM 1132 N N . ARG A 1 199 ? -50.613 -45.070 7.440 1.00 21.56 199 ARG A N 1
ATOM 1133 C CA . ARG A 1 199 ? -49.455 -45.518 6.682 1.00 22.65 199 ARG A CA 1
ATOM 1134 C C . ARG A 1 199 ? -48.436 -44.379 6.502 1.00 21.08 199 ARG A C 1
ATOM 1135 O O . ARG A 1 199 ? -47.226 -44.609 6.617 1.00 20.14 199 ARG A O 1
ATOM 1143 N N . ILE A 1 200 ? -48.919 -43.159 6.223 1.00 19.56 200 ILE A N 1
ATOM 1144 C CA . ILE A 1 200 ? -48.032 -41.998 6.074 1.00 19.16 200 ILE A CA 1
ATOM 1145 C C . ILE A 1 200 ? -47.300 -41.722 7.394 1.00 19.98 200 ILE A C 1
ATOM 1146 O O . ILE A 1 200 ? -46.104 -41.449 7.396 1.00 19.55 200 ILE A O 1
ATOM 1151 N N . ARG A 1 201 ? -48.013 -41.826 8.503 1.00 20.83 201 ARG A N 1
ATOM 1152 C CA . ARG A 1 201 ? -47.391 -41.619 9.806 1.00 22.52 201 ARG A CA 1
ATOM 1153 C C . ARG A 1 201 ? -46.240 -42.609 10.014 1.00 23.04 201 ARG A C 1
ATOM 1154 O O . ARG A 1 201 ? -45.164 -42.208 10.484 1.00 22.93 201 ARG A O 1
ATOM 1162 N N . GLU A 1 202 ? -46.462 -43.874 9.656 1.00 23.58 202 GLU A N 1
ATOM 1163 C CA . GLU A 1 202 ? -45.432 -44.908 9.814 1.00 25.08 202 GLU A CA 1
ATOM 1164 C C . GLU A 1 202 ? -44.243 -44.642 8.901 1.00 24.20 202 GLU A C 1
ATOM 1165 O O . GLU A 1 202 ? -43.096 -44.764 9.323 1.00 23.83 202 GLU A O 1
ATOM 1171 N N . LEU A 1 203 ? -44.514 -44.280 7.645 1.00 22.53 203 LEU A N 1
ATOM 1172 C CA . LEU A 1 203 ? -43.436 -43.922 6.718 1.00 22.53 203 LEU A CA 1
ATOM 1173 C C . LEU 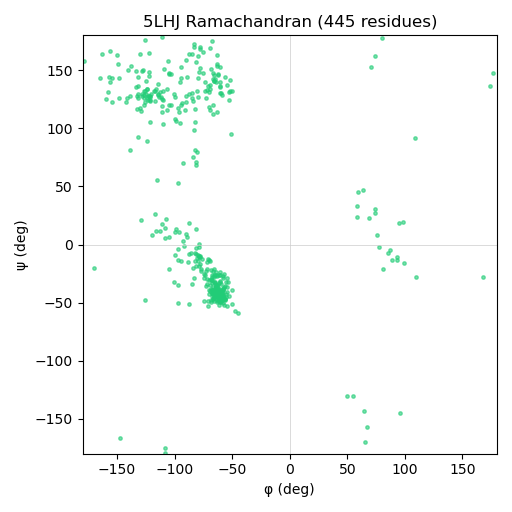A 1 203 ? -42.597 -42.745 7.221 1.00 22.95 203 LEU A C 1
ATOM 1174 O O . LEU A 1 203 ? -41.368 -42.758 7.112 1.00 23.11 203 LEU A O 1
ATOM 1179 N N . ALA A 1 204 ? -43.256 -41.730 7.772 1.00 23.78 204 ALA A N 1
ATOM 1180 C CA . ALA A 1 204 ? -42.580 -40.538 8.285 1.00 24.62 204 ALA A CA 1
ATOM 1181 C C . ALA A 1 204 ? -41.632 -40.893 9.434 1.00 26.42 204 ALA A C 1
ATOM 1182 O O . ALA A 1 204 ? -40.516 -40.374 9.546 1.00 25.83 204 ALA A O 1
ATOM 1184 N N . HIS A 1 205 ? -42.101 -41.777 10.287 1.00 28.62 205 HIS A N 1
ATOM 1185 C CA . HIS A 1 205 ? -41.330 -42.203 11.449 1.00 31.06 205 HIS A CA 1
ATOM 1186 C C . HIS A 1 205 ? -39.978 -42.834 11.053 1.00 31.44 205 HIS A C 1
ATOM 1187 O O . HIS A 1 205 ? -38.966 -42.630 11.726 1.00 32.18 205 HIS A O 1
ATOM 1194 N N . THR A 1 206 ? -39.949 -43.535 9.928 1.00 31.20 206 THR A N 1
ATOM 1195 C CA . THR A 1 206 ? -38.751 -44.189 9.452 1.00 32.01 206 THR A CA 1
ATOM 1196 C C . THR A 1 206 ? -37.538 -43.233 9.232 1.00 32.00 206 THR A C 1
ATOM 1197 O O . THR A 1 206 ? -36.419 -43.608 9.572 1.00 30.60 206 THR A O 1
ATOM 1201 N N . ALA A 1 207 ? -37.746 -42.003 8.738 1.00 32.34 207 ALA A N 1
ATOM 1202 C CA . ALA A 1 207 ? -36.672 -40.964 8.804 1.00 33.25 207 ALA A CA 1
ATOM 1203 C C . ALA A 1 207 ? -36.897 -39.826 9.794 1.00 33.67 207 ALA A C 1
ATOM 1204 O O . ALA A 1 207 ? -36.086 -38.892 9.875 1.00 35.53 207 ALA A O 1
ATOM 1206 N N . GLY A 1 208 ? -37.948 -39.900 10.586 1.00 33.41 208 GLY A N 1
ATOM 1207 C CA . GLY A 1 208 ? -38.306 -38.768 11.419 1.00 33.61 208 GLY A CA 1
ATOM 1208 C C . GLY A 1 208 ? -38.568 -37.555 10.530 1.00 32.62 208 GLY A C 1
ATOM 1209 O O . GLY A 1 208 ? -38.054 -36.469 10.786 1.00 33.87 208 GLY A O 1
ATOM 1210 N N . LEU A 1 209 ? -39.317 -37.754 9.442 1.00 29.95 209 LEU A N 1
ATOM 1211 C CA . LEU A 1 209 ? -40.005 -36.635 8.819 1.00 28.44 209 LEU A CA 1
ATOM 1212 C C . LEU A 1 209 ? -41.039 -36.182 9.840 1.00 28.34 209 LEU A C 1
ATOM 1213 O O . LEU A 1 209 ? -41.640 -37.017 10.509 1.00 27.86 209 LEU A O 1
ATOM 1218 N N . ASP A 1 210 ? -41.249 -34.876 9.981 1.00 28.53 210 ASP A N 1
ATOM 1219 C CA . ASP A 1 210 ? -42.327 -34.383 10.848 1.00 29.99 210 ASP A CA 1
ATOM 1220 C C . ASP A 1 210 ? -43.651 -34.744 10.184 1.00 28.08 210 ASP A C 1
ATOM 1221 O O . ASP A 1 210 ? -43.785 -34.631 8.953 1.00 26.48 210 ASP A O 1
ATOM 1226 N N . CYS A 1 211 ? -44.602 -35.218 10.982 1.00 26.28 211 CYS A N 1
ATOM 1227 C CA . CYS A 1 211 ? -45.900 -35.637 10.473 1.00 24.92 211 CYS A CA 1
ATOM 1228 C C . CYS A 1 211 ? -47.015 -35.229 11.433 1.00 24.37 211 CYS A C 1
ATOM 1229 O O . CYS A 1 211 ? -46.960 -35.537 12.639 1.00 24.61 211 CYS A O 1
ATOM 1232 N N . ALA A 1 212 ? -47.999 -34.515 10.895 1.00 22.51 212 ALA A N 1
ATOM 1233 C CA . ALA A 1 212 ? -49.205 -34.119 11.620 1.00 22.26 212 ALA A CA 1
ATOM 1234 C C . ALA A 1 212 ? -50.399 -34.683 10.869 1.00 21.79 212 ALA A C 1
ATOM 1235 O O . ALA A 1 212 ? -50.525 -34.451 9.661 1.00 20.72 212 ALA A O 1
ATOM 1237 N N . VAL A 1 213 ? -51.255 -35.417 11.580 1.00 21.46 213 VAL A N 1
ATOM 1238 C CA . VAL A 1 213 ? -52.489 -35.963 11.027 1.00 21.32 213 VAL A CA 1
ATOM 1239 C C . VAL A 1 213 ? -53.676 -35.256 11.661 1.00 21.61 213 VAL A C 1
ATOM 1240 O O . VAL A 1 213 ? -53.780 -35.210 12.891 1.00 21.71 213 VAL A O 1
ATOM 1244 N N . TYR A 1 214 ? -54.551 -34.703 10.828 1.00 21.24 214 TYR A N 1
ATOM 1245 C CA . TYR A 1 214 ? -55.724 -33.977 11.290 1.00 22.17 214 TYR A CA 1
ATOM 1246 C C . TYR A 1 214 ? -56.979 -34.796 10.976 1.00 23.22 214 TYR A C 1
ATOM 1247 O O . TYR A 1 214 ? -57.139 -35.311 9.864 1.00 21.32 214 TYR A O 1
ATOM 1256 N N . GLU A 1 215 ? -57.836 -34.923 11.986 1.00 24.66 215 GLU A N 1
ATOM 1257 C CA . GLU A 1 215 ? -59.044 -35.734 11.914 1.00 26.69 215 GLU A CA 1
ATOM 1258 C C . GLU A 1 215 ? -60.107 -35.113 12.803 1.00 27.48 215 GLU A C 1
ATOM 1259 O O . GLU A 1 215 ? -59.775 -34.406 13.750 1.00 27.43 215 GLU A O 1
ATOM 1265 N N . GLY A 1 216 ? -61.375 -35.379 12.497 1.00 28.18 216 GLY A N 1
ATOM 1266 C CA . GLY A 1 216 ? -62.485 -34.949 13.353 1.00 29.19 216 GLY A CA 1
ATOM 1267 C C . GLY A 1 216 ? -62.481 -33.451 13.627 1.00 29.31 216 GLY A C 1
ATOM 1268 O O . GLY A 1 216 ? -62.336 -32.644 12.705 1.00 28.32 216 GLY A O 1
ATOM 1269 N N . ALA A 1 217 ? -62.609 -33.081 14.901 1.00 30.21 217 ALA A N 1
ATOM 1270 C CA . ALA A 1 217 ? -62.653 -31.667 15.295 1.00 30.39 217 ALA A CA 1
ATOM 1271 C C . ALA A 1 217 ? -61.362 -30.900 14.969 1.00 30.25 217 ALA A C 1
ATOM 1272 O O . ALA A 1 217 ? -61.416 -29.722 14.602 1.00 29.69 217 ALA A O 1
ATOM 1274 N N . GLY A 1 218 ? -60.210 -31.561 15.097 1.00 29.59 218 GLY A N 1
ATOM 1275 C CA . GLY A 1 218 ? -58.935 -30.946 14.733 1.00 29.02 218 GLY A CA 1
ATOM 1276 C C . GLY A 1 218 ? -58.864 -30.626 13.243 1.00 28.18 218 GLY A C 1
ATOM 1277 O O . GLY A 1 218 ? -58.281 -29.611 12.848 1.00 28.87 218 GLY A O 1
ATOM 1278 N N . LEU A 1 219 ? -59.452 -31.487 12.420 1.00 27.32 219 LEU A N 1
ATOM 1279 C CA . LEU A 1 219 ? -59.559 -31.226 10.974 1.00 26.73 219 LEU A CA 1
ATOM 1280 C C . LEU A 1 219 ? -60.513 -30.059 10.699 1.00 26.86 219 LEU A C 1
ATOM 1281 O O . LEU A 1 219 ? -60.167 -29.136 9.972 1.00 26.02 219 LEU A O 1
ATOM 1286 N N . THR A 1 220 ? -61.703 -30.087 11.295 1.00 27.64 220 THR A N 1
ATOM 1287 C CA . THR A 1 220 ? -62.680 -28.988 11.138 1.00 28.53 220 THR A CA 1
ATOM 1288 C C . THR A 1 220 ? -62.076 -27.589 11.399 1.00 28.40 220 THR A C 1
ATOM 1289 O O . THR A 1 220 ? -62.368 -26.636 10.675 1.00 27.55 220 THR A O 1
ATOM 1293 N N . GLU A 1 221 ? -61.209 -27.496 12.407 1.00 29.01 221 GLU A N 1
ATOM 1294 C CA . GLU A 1 221 ? -60.518 -26.242 12.758 1.00 29.64 221 GLU A CA 1
ATOM 1295 C C . GLU A 1 221 ? -59.682 -25.611 11.636 1.00 27.18 221 GLU A C 1
ATOM 1296 O O . GLU A 1 221 ? -59.477 -24.408 11.641 1.00 26.28 221 GLU A O 1
ATOM 1302 N N . LEU A 1 222 ? -59.183 -26.425 10.701 1.00 24.91 222 LEU A N 1
ATOM 1303 C CA . LEU A 1 222 ? -58.330 -25.932 9.622 1.00 23.44 222 LEU A CA 1
ATOM 1304 C C . LEU A 1 222 ? -59.116 -25.242 8.519 1.00 22.44 222 LEU A C 1
ATOM 1305 O O . LEU A 1 222 ? -58.534 -24.505 7.738 1.00 22.17 222 LEU A O 1
ATOM 1310 N N . GLY A 1 223 ? -60.426 -25.461 8.461 1.00 21.57 223 GLY A N 1
ATOM 1311 C CA . GLY A 1 223 ? -61.273 -24.756 7.494 1.00 21.20 223 GLY A CA 1
ATOM 1312 C C . GLY A 1 223 ? -61.118 -25.242 6.057 1.00 20.31 223 GLY A C 1
ATOM 1313 O O . GLY A 1 223 ? -61.357 -24.471 5.109 1.00 20.24 223 GLY A O 1
ATOM 1314 N N . LEU A 1 224 ? -60.739 -26.511 5.896 1.00 19.31 224 LEU A N 1
ATOM 1315 C CA . LEU A 1 224 ? -60.601 -27.135 4.568 1.00 18.67 224 LEU A CA 1
ATOM 1316 C C . LEU A 1 224 ? -61.989 -27.617 4.133 1.00 18.36 224 LEU A C 1
ATOM 1317 O O . LEU A 1 224 ? -62.296 -28.814 4.155 1.00 18.26 224 LEU A O 1
ATOM 1322 N N . THR A 1 225 ? -62.813 -26.650 3.732 1.00 18.18 225 THR A N 1
ATOM 1323 C CA A THR A 1 225 ? -64.244 -26.857 3.501 0.61 18.26 225 THR A CA 1
ATOM 1324 C CA B THR A 1 225 ? -64.239 -26.901 3.542 0.39 18.13 225 THR A CA 1
ATOM 1325 C C . THR A 1 225 ? -64.521 -27.803 2.350 1.00 17.83 225 THR A C 1
ATOM 1326 O O . THR A 1 225 ? -65.458 -28.590 2.402 1.00 17.82 225 THR A O 1
ATOM 1333 N N . GLY A 1 226 ? -63.709 -27.702 1.303 1.00 17.50 226 GLY A N 1
ATOM 1334 C CA . GLY A 1 226 ? -63.873 -28.565 0.135 1.00 17.24 226 GLY A CA 1
ATOM 1335 C C . GLY A 1 226 ? -63.671 -30.028 0.492 1.00 17.19 226 GLY A C 1
ATOM 1336 O O . GLY A 1 226 ? -64.478 -30.885 0.135 1.00 17.35 226 GLY A O 1
ATOM 1337 N N . LEU A 1 227 ? -62.600 -30.309 1.232 1.00 17.16 227 LEU A N 1
ATOM 1338 C CA . LEU A 1 227 ? -62.306 -31.668 1.692 1.00 17.17 227 LEU A CA 1
ATOM 1339 C C . LEU A 1 227 ? -63.450 -32.257 2.531 1.00 17.62 227 LEU A C 1
ATOM 1340 O O . LEU A 1 227 ? -63.890 -33.380 2.278 1.00 17.37 227 LEU A O 1
ATOM 1345 N N . THR A 1 228 ? -63.919 -31.510 3.528 1.00 18.81 228 THR A N 1
ATOM 1346 C CA . THR A 1 228 ? -65.000 -32.002 4.401 1.00 19.75 228 THR A CA 1
ATOM 1347 C C . THR A 1 228 ? -66.341 -32.155 3.636 1.00 19.00 228 THR A C 1
ATOM 1348 O O . THR A 1 228 ? -67.041 -33.133 3.849 1.00 19.07 228 THR A O 1
ATOM 1352 N N . ALA A 1 229 ? -66.649 -31.255 2.697 1.00 18.34 229 ALA A N 1
ATOM 1353 C CA . ALA A 1 229 ? -67.882 -31.377 1.878 1.00 18.17 229 ALA A CA 1
ATOM 1354 C C . ALA A 1 229 ? -67.878 -32.590 0.954 1.00 17.76 229 ALA A C 1
ATOM 1355 O O . ALA A 1 229 ? -68.865 -33.350 0.886 1.00 17.61 229 ALA A O 1
ATOM 1357 N N . VAL A 1 230 ? -66.774 -32.756 0.229 1.00 17.17 230 VAL A N 1
ATOM 1358 C CA . VAL A 1 230 ? -66.622 -33.872 -0.702 1.00 17.14 230 VAL A CA 1
ATOM 1359 C C . VAL A 1 230 ? -66.629 -35.203 0.056 1.00 17.27 230 VAL A C 1
ATOM 1360 O O . VAL A 1 230 ? -67.262 -36.148 -0.373 1.00 17.08 230 VAL A O 1
ATOM 1364 N N . GLY A 1 231 ? -65.953 -35.242 1.201 1.00 17.28 231 GLY A N 1
ATOM 1365 C CA . GLY A 1 231 ? -65.767 -36.476 1.943 1.00 17.74 231 GLY A CA 1
ATOM 1366 C C . GLY A 1 231 ? -66.956 -36.937 2.765 1.00 18.18 231 GLY A C 1
ATOM 1367 O O . GLY A 1 231 ? -66.936 -38.043 3.287 1.00 18.45 231 GLY A O 1
ATOM 1368 N N . ARG A 1 232 ? -67.988 -36.110 2.912 1.00 18.93 232 ARG A N 1
ATOM 1369 C CA . ARG A 1 232 ? -69.036 -36.415 3.891 1.00 19.99 232 ARG A CA 1
ATOM 1370 C C . ARG A 1 232 ? -69.973 -37.575 3.542 1.00 19.55 232 ARG A C 1
ATOM 1371 O O . ARG A 1 232 ? -70.488 -38.227 4.452 1.00 19.44 232 ARG A O 1
ATOM 1379 N N . GLY A 1 233 ? -70.216 -37.823 2.252 1.00 18.64 233 GLY A N 1
ATOM 1380 C CA . GLY A 1 233 ? -71.122 -38.923 1.863 1.00 18.30 233 GLY A CA 1
ATOM 1381 C C . GLY A 1 233 ? -70.642 -40.305 2.303 1.00 18.14 233 GLY A C 1
ATOM 1382 O O . GLY A 1 233 ? -71.427 -41.160 2.735 1.00 17.73 233 GLY A O 1
ATOM 1383 N N . SER A 1 234 ? -69.334 -40.519 2.192 1.00 18.00 234 SER A N 1
ATOM 1384 C CA . SER A 1 234 ? -68.705 -41.773 2.565 1.00 18.30 234 SER A CA 1
ATOM 1385 C C . SER A 1 234 ? -68.863 -42.110 4.042 1.00 18.91 234 SER A C 1
ATOM 1386 O O . SER A 1 234 ? -68.871 -41.226 4.884 1.00 18.83 234 SER A O 1
ATOM 1389 N N . ALA A 1 235 ? -68.967 -43.401 4.339 1.00 19.63 235 ALA A N 1
ATOM 1390 C CA . ALA A 1 235 ? -68.848 -43.911 5.716 1.00 20.68 235 ALA A CA 1
ATOM 1391 C C . ALA A 1 235 ? -67.445 -43.678 6.297 1.00 21.44 235 ALA A C 1
ATOM 1392 O O . ALA A 1 235 ? -67.287 -43.646 7.525 1.00 22.28 235 ALA A O 1
ATOM 1394 N N . GLU A 1 236 ? -66.437 -43.541 5.438 1.00 21.19 236 GLU A N 1
ATOM 1395 C CA . GLU A 1 236 ? -65.065 -43.267 5.901 1.00 21.95 236 GLU A CA 1
ATOM 1396 C C . GLU A 1 236 ? -64.857 -41.764 6.107 1.00 21.73 236 GLU A C 1
ATOM 1397 O O . GLU A 1 236 ? -65.187 -40.955 5.230 1.00 22.74 236 GLU A O 1
ATOM 1403 N N . PRO A 1 237 ? -64.326 -41.359 7.271 1.00 21.31 237 PRO A N 1
ATOM 1404 C CA . PRO A 1 237 ? -64.112 -39.935 7.485 1.00 20.69 237 PRO A CA 1
ATOM 1405 C C . PRO A 1 237 ? -62.855 -39.449 6.738 1.00 20.10 237 PRO A C 1
ATOM 1406 O O . PRO A 1 237 ? -61.923 -40.230 6.563 1.00 19.57 237 PRO A O 1
ATOM 1410 N N . PRO A 1 238 ? -62.815 -38.170 6.341 1.00 19.36 238 PRO A N 1
ATOM 1411 C CA . PRO A 1 238 ? -61.622 -37.648 5.673 1.00 19.19 238 PRO A CA 1
ATOM 1412 C C . PRO A 1 238 ? -60.470 -37.413 6.654 1.00 19.00 238 PRO A C 1
ATOM 1413 O O . PRO A 1 238 ? -60.664 -37.470 7.880 1.00 18.57 238 PRO A O 1
ATOM 1417 N N . ARG A 1 239 ? -59.279 -37.227 6.094 1.00 18.77 239 ARG A N 1
ATOM 1418 C CA . ARG A 1 239 ? -58.055 -36.940 6.852 1.00 18.63 239 ARG A CA 1
ATOM 1419 C C . ARG A 1 239 ? -57.292 -35.871 6.104 1.00 18.28 239 ARG A C 1
ATOM 1420 O O . ARG A 1 239 ? -57.410 -35.747 4.877 1.00 17.99 239 ARG A O 1
ATOM 1428 N N . TYR A 1 240 ? -56.488 -35.108 6.832 1.00 18.12 240 TYR A N 1
ATOM 1429 C CA . TYR A 1 240 ? -55.521 -34.215 6.211 1.00 17.62 240 TYR A CA 1
ATOM 1430 C C . TYR A 1 240 ? -54.182 -34.431 6.887 1.00 17.75 240 TYR A C 1
ATOM 1431 O O . TYR A 1 240 ? -54.109 -34.404 8.127 1.00 18.12 240 TYR A O 1
ATOM 1440 N N . VAL A 1 241 ? -53.141 -34.638 6.080 1.00 17.46 241 VAL A N 1
ATOM 1441 C CA . VAL A 1 241 ? -51.801 -34.953 6.598 1.00 17.90 241 VAL A CA 1
ATOM 1442 C C . VAL A 1 241 ? -50.782 -33.948 6.065 1.00 18.21 241 VAL A C 1
ATOM 1443 O O . VAL A 1 241 ? -50.756 -33.640 4.865 1.00 17.32 241 VAL A O 1
ATOM 1447 N N . GLU A 1 242 ? -49.933 -33.446 6.961 1.00 18.42 242 GLU A N 1
ATOM 1448 C CA . GLU A 1 242 ? -48.790 -32.630 6.559 1.00 19.42 242 GLU A CA 1
ATOM 1449 C C . GLU A 1 242 ? -47.514 -33.357 6.967 1.00 20.57 242 GLU A C 1
ATOM 1450 O O . GLU A 1 242 ? -47.393 -33.838 8.100 1.00 20.45 242 GLU A O 1
ATOM 1456 N N . LEU A 1 243 ? -46.590 -33.439 6.019 1.00 21.65 243 LEU A N 1
ATOM 1457 C CA . LEU A 1 243 ? -45.417 -34.311 6.104 1.00 23.68 243 LEU A CA 1
ATOM 1458 C C . LEU A 1 243 ? -44.250 -33.427 5.711 1.00 24.55 243 LEU A C 1
ATOM 1459 O O . LEU A 1 243 ? -44.230 -32.937 4.585 1.00 25.68 243 LEU A O 1
ATOM 1464 N N . THR A 1 244 ? -43.298 -33.186 6.616 1.00 25.18 244 THR A N 1
ATOM 1465 C CA . THR A 1 244 ? -42.219 -32.225 6.364 1.00 25.85 244 THR A CA 1
ATOM 1466 C C . THR A 1 244 ? -40.793 -32.808 6.452 1.00 25.68 244 THR A C 1
ATOM 1467 O O . THR A 1 244 ? -40.424 -33.426 7.460 1.00 24.50 244 THR A O 1
ATOM 1471 N N . TYR A 1 245 ? -40.013 -32.577 5.394 1.00 25.33 245 TYR A N 1
ATOM 1472 C CA . TYR A 1 245 ? -38.577 -32.850 5.373 1.00 26.24 245 TYR A CA 1
ATOM 1473 C C . TYR A 1 245 ? -37.827 -31.555 5.670 1.00 28.25 245 TYR A C 1
ATOM 1474 O O . TYR A 1 245 ? -37.921 -30.583 4.913 1.00 25.96 245 TYR A O 1
ATOM 1483 N N . ASP A 1 246 ? -37.080 -31.552 6.774 1.00 31.42 246 ASP A N 1
ATOM 1484 C CA . ASP A 1 246 ? -36.408 -30.345 7.248 1.00 35.56 246 ASP A CA 1
ATOM 1485 C C . ASP A 1 246 ? -35.018 -30.733 7.718 1.00 37.87 246 ASP A C 1
ATOM 1486 O O . ASP A 1 246 ? -34.805 -30.872 8.913 1.00 40.48 246 ASP A O 1
ATOM 1491 N N . PRO A 1 247 ? -34.060 -30.879 6.782 1.00 39.87 247 PRO A N 1
ATOM 1492 C CA . PRO A 1 247 ? -32.762 -31.489 7.083 1.00 42.44 247 PRO A CA 1
ATOM 1493 C C . PRO A 1 247 ? -31.852 -30.620 7.951 1.00 42.82 247 PRO A C 1
ATOM 1494 O O . PRO A 1 247 ? -31.792 -29.414 7.731 1.00 44.88 247 PRO A O 1
ATOM 1498 N N . PRO A 1 252 ? -31.741 -23.866 5.034 1.00 53.96 252 PRO A N 1
ATOM 1499 C CA . PRO A 1 252 ? -31.709 -24.307 3.639 1.00 53.52 252 PRO A CA 1
ATOM 1500 C C . PRO A 1 252 ? -31.972 -23.201 2.604 1.00 53.06 252 PRO A C 1
ATOM 1501 O O . PRO A 1 252 ? -31.523 -23.331 1.465 1.00 54.86 252 PRO A O 1
ATOM 1505 N N . ALA A 1 253 ? -32.725 -22.162 2.973 1.00 51.41 253 ALA A N 1
ATOM 1506 C CA . ALA A 1 253 ? -32.948 -20.969 2.113 1.00 51.98 253 ALA A CA 1
ATOM 1507 C C . ALA A 1 253 ? -34.029 -21.082 1.007 1.00 49.34 253 ALA A C 1
ATOM 1508 O O . ALA A 1 253 ? -34.502 -20.051 0.515 1.00 50.51 253 ALA A O 1
ATOM 1510 N N . LEU A 1 254 ? -34.395 -22.302 0.599 1.00 45.91 254 LEU A N 1
ATOM 1511 C CA . LEU A 1 254 ? -35.566 -22.519 -0.261 1.00 42.13 254 LEU A CA 1
ATOM 1512 C C . LEU A 1 254 ? -36.498 -23.533 0.410 1.00 37.91 254 LEU A C 1
ATOM 1513 O O . LEU A 1 254 ? -36.040 -24.574 0.880 1.00 36.02 254 LEU A O 1
ATOM 1518 N N . THR A 1 255 ? -37.793 -23.207 0.467 1.00 33.64 255 THR A N 1
ATOM 1519 C CA . THR A 1 255 ? -38.820 -24.088 1.031 1.00 30.65 255 THR A CA 1
ATOM 1520 C C . THR A 1 255 ? -39.868 -24.375 -0.035 1.00 27.77 255 THR A C 1
ATOM 1521 O O . THR A 1 255 ? -40.455 -23.438 -0.569 1.00 26.81 255 THR A O 1
ATOM 1525 N N . VAL A 1 256 ? -40.092 -25.659 -0.324 1.00 24.84 256 VAL A N 1
ATOM 1526 C CA . VAL A 1 256 ? -41.018 -26.083 -1.379 1.00 23.16 256 VAL A CA 1
ATOM 1527 C C . VAL A 1 256 ? -42.218 -26.796 -0.750 1.00 22.08 256 VAL A C 1
ATOM 1528 O O . VAL A 1 256 ? -42.053 -27.680 0.099 1.00 21.46 256 VAL A O 1
ATOM 1532 N N . GLY A 1 257 ? -43.423 -26.400 -1.168 1.00 20.76 257 GLY A N 1
ATOM 1533 C CA . GLY A 1 257 ? -44.665 -27.063 -0.783 1.00 20.08 257 GLY A CA 1
ATOM 1534 C C . GLY A 1 257 ? -45.138 -27.980 -1.896 1.00 19.37 257 GLY A C 1
ATOM 1535 O O . GLY A 1 257 ? -45.195 -27.550 -3.040 1.00 19.46 257 GLY A O 1
ATOM 1536 N N . LEU A 1 258 ? -45.445 -29.236 -1.564 1.00 18.49 258 LEU A N 1
ATOM 1537 C CA . LEU A 1 258 ? -46.022 -30.198 -2.505 1.00 18.26 258 LEU A CA 1
ATOM 1538 C C . LEU A 1 258 ? -47.429 -30.542 -2.029 1.00 17.91 258 LEU A C 1
ATOM 1539 O O . LEU A 1 258 ? -47.625 -30.876 -0.857 1.00 18.14 258 LEU A O 1
ATOM 1544 N N . VAL A 1 259 ? -48.400 -30.459 -2.932 1.00 17.42 259 VAL A N 1
ATOM 1545 C CA . VAL A 1 259 ? -49.789 -30.748 -2.615 1.00 17.38 259 VAL A CA 1
ATOM 1546 C C . VAL A 1 259 ? -50.206 -31.951 -3.451 1.00 17.46 259 VAL A C 1
ATOM 1547 O O . VAL A 1 259 ? -50.107 -31.896 -4.673 1.00 17.74 259 VAL A O 1
ATOM 1551 N N . GLY A 1 260 ? -50.682 -33.020 -2.806 1.00 17.18 260 GLY A N 1
ATOM 1552 C CA . GLY A 1 260 ? -51.062 -34.247 -3.518 1.00 16.99 260 GLY A CA 1
ATOM 1553 C C . GLY A 1 260 ? -52.498 -34.668 -3.275 1.00 17.15 260 GLY A C 1
ATOM 1554 O O . GLY A 1 260 ? -52.892 -34.853 -2.122 1.00 17.29 260 GLY A O 1
ATOM 1555 N N . LYS A 1 261 ? -53.273 -34.836 -4.349 1.00 16.66 261 LYS A N 1
ATOM 1556 C CA . LYS A 1 261 ? -54.678 -35.259 -4.252 1.00 16.98 261 LYS A CA 1
ATOM 1557 C C . LYS A 1 261 ? -54.799 -36.715 -3.800 1.00 16.53 261 LYS A C 1
ATOM 1558 O O . LYS A 1 261 ? -54.323 -37.612 -4.489 1.00 16.09 261 LYS A O 1
ATOM 1564 N N . GLY A 1 262 ? -55.445 -36.932 -2.649 1.00 16.47 262 GLY A N 1
ATOM 1565 C CA . GLY A 1 262 ? -55.595 -38.268 -2.079 1.00 16.75 262 GLY A CA 1
ATOM 1566 C C . GLY A 1 262 ? -57.016 -38.797 -1.985 1.00 16.85 262 GLY A C 1
ATOM 1567 O O . GLY A 1 262 ? -57.442 -39.233 -0.912 1.00 17.33 262 GLY A O 1
ATOM 1568 N N . VAL A 1 263 ? -57.738 -38.827 -3.103 1.00 16.81 263 VAL A N 1
ATOM 1569 C CA . VAL A 1 263 ? -59.079 -39.417 -3.091 1.00 17.11 263 VAL A CA 1
ATOM 1570 C C . VAL A 1 263 ? -58.903 -40.927 -3.235 1.00 17.13 263 VAL A C 1
ATOM 1571 O O . VAL A 1 263 ? -58.582 -41.421 -4.302 1.00 17.03 263 VAL A O 1
ATOM 1575 N N . THR A 1 264 ? -59.093 -41.646 -2.134 1.00 17.35 264 THR A N 1
ATOM 1576 C CA . THR A 1 264 ? -58.816 -43.071 -2.076 1.00 17.74 264 THR A CA 1
ATOM 1577 C C . THR A 1 264 ? -59.833 -43.937 -2.815 1.00 18.18 264 THR A C 1
ATOM 1578 O O . THR A 1 264 ? -59.501 -45.037 -3.254 1.00 18.22 264 THR A O 1
ATOM 1582 N N . PHE A 1 265 ? -61.063 -43.448 -2.940 1.00 18.15 265 PHE A N 1
ATOM 1583 C CA . PHE A 1 265 ? -62.039 -44.063 -3.821 1.00 18.29 265 PHE A CA 1
ATOM 1584 C C . PHE A 1 265 ? -62.954 -42.973 -4.363 1.00 18.33 265 PHE A C 1
ATOM 1585 O O . PHE A 1 265 ? -63.518 -42.204 -3.590 1.00 17.68 265 PHE A O 1
ATOM 1593 N N . ASP A 1 266 ? -63.068 -42.906 -5.690 1.00 18.64 266 ASP A N 1
ATOM 1594 C CA . ASP A 1 266 ? -63.924 -41.935 -6.350 1.00 18.92 266 ASP A CA 1
ATOM 1595 C C . ASP A 1 266 ? -64.972 -42.650 -7.216 1.00 19.41 266 ASP A C 1
ATOM 1596 O O . ASP A 1 266 ? -64.666 -43.133 -8.310 1.00 19.53 266 ASP A O 1
ATOM 1601 N N . SER A 1 267 ? -66.208 -42.666 -6.726 1.00 19.46 267 SER A N 1
ATOM 1602 C CA . SER A 1 267 ? -67.339 -43.222 -7.455 1.00 20.00 267 SER A CA 1
ATOM 1603 C C . SER A 1 267 ? -67.981 -42.222 -8.411 1.00 19.65 267 SER A C 1
ATOM 1604 O O . SER A 1 267 ? -68.918 -42.594 -9.113 1.00 20.32 267 SER A O 1
ATOM 1607 N N . GLY A 1 268 ? -67.554 -40.959 -8.370 1.00 18.96 268 GLY A N 1
ATOM 1608 C CA . GLY A 1 268 ? -68.236 -39.875 -9.082 1.00 18.86 268 GLY A CA 1
ATOM 1609 C C . GLY A 1 268 ? -69.259 -39.140 -8.237 1.00 19.03 268 GLY A C 1
ATOM 1610 O O . GLY A 1 268 ? -69.751 -38.094 -8.647 1.00 19.10 268 GLY A O 1
ATOM 1611 N N . GLY A 1 269 ? -69.585 -39.670 -7.054 1.00 19.13 269 GLY A N 1
ATOM 1612 C CA . GLY A 1 269 ? -70.642 -39.084 -6.221 1.00 19.58 269 GLY A CA 1
ATOM 1613 C C . GLY A 1 269 ? -72.010 -39.225 -6.864 1.00 20.16 269 GLY A C 1
ATOM 161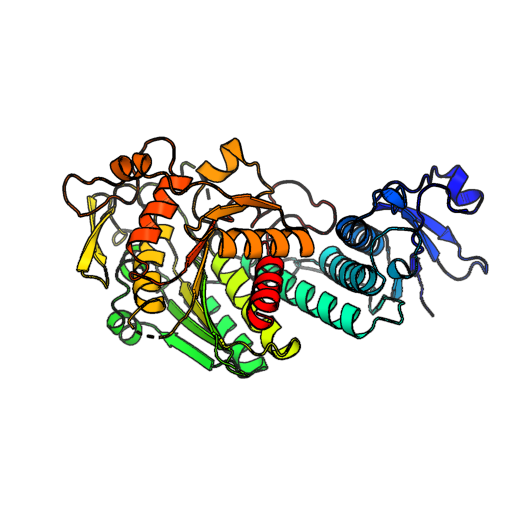4 O O . GLY A 1 269 ? -72.207 -40.088 -7.726 1.00 20.17 269 GLY A O 1
ATOM 1615 N N . LEU A 1 270 ? -72.936 -38.353 -6.478 1.00 20.62 270 LEU A N 1
ATOM 1616 C CA . LEU A 1 270 ? -74.318 -38.410 -6.971 1.00 22.00 270 LEU A CA 1
ATOM 1617 C C . LEU A 1 270 ? -74.451 -38.228 -8.489 1.00 22.27 270 LEU A C 1
ATOM 1618 O O . LEU A 1 270 ? -75.354 -38.807 -9.101 1.00 22.85 270 LEU A O 1
ATOM 1623 N N . SER A 1 271 ? -73.570 -37.421 -9.081 1.00 22.20 271 SER A N 1
ATOM 1624 C CA . SER A 1 271 ? -73.602 -37.147 -10.521 1.00 22.75 271 SER A CA 1
ATOM 1625 C C . SER A 1 271 ? -73.157 -38.334 -11.369 1.00 23.92 271 SER A C 1
ATOM 1626 O O . SER A 1 271 ? -73.473 -38.373 -12.562 1.00 24.13 271 SER A O 1
ATOM 1629 N N . LEU A 1 272 ? -72.407 -39.267 -10.770 1.00 24.99 272 LEU A N 1
ATOM 1630 C CA . LEU A 1 272 ? -71.822 -40.443 -11.453 1.00 26.17 272 LEU A CA 1
ATOM 1631 C C . LEU A 1 272 ? -70.625 -40.093 -12.356 1.00 26.92 272 LEU A C 1
ATOM 1632 O O . LEU A 1 272 ? -70.426 -38.931 -12.732 1.00 26.51 272 LEU A O 1
ATOM 1637 N N . LYS A 1 273 ? -69.837 -41.111 -12.706 1.00 27.82 273 LYS A N 1
ATOM 1638 C CA . LYS A 1 273 ? -68.762 -40.967 -13.696 1.00 29.65 273 LYS A CA 1
ATOM 1639 C C . LYS A 1 273 ? -69.330 -41.276 -15.096 1.00 32.19 273 LYS A C 1
ATOM 1640 O O . LYS A 1 273 ? -70.368 -41.926 -15.199 1.00 32.82 273 LYS A O 1
ATOM 1646 N N . PRO A 1 274 ? -68.671 -40.801 -16.172 1.00 37.39 274 PRO A N 1
ATOM 1647 C CA . PRO A 1 274 ? -69.111 -41.124 -17.551 1.00 38.93 274 PRO A CA 1
ATOM 1648 C C . PRO A 1 274 ? -69.104 -42.609 -17.906 1.00 40.33 274 PRO A C 1
ATOM 1649 O O . PRO A 1 274 ? -68.266 -43.358 -17.398 1.00 42.56 274 PRO A O 1
ATOM 1653 N N . MET A 1 281 ? -61.163 -46.647 -10.049 1.00 34.30 281 MET A N 1
ATOM 1654 C CA . MET A 1 281 ? -61.739 -45.705 -9.077 1.00 34.96 281 MET A CA 1
ATOM 1655 C C . MET A 1 281 ? -60.922 -45.578 -7.777 1.00 33.60 281 MET A C 1
ATOM 1656 O O . MET A 1 281 ? -61.070 -44.589 -7.033 1.00 30.46 281 MET A O 1
ATOM 1661 N N . LYS A 1 282 ? -60.092 -46.594 -7.518 1.00 32.38 282 LYS A N 1
ATOM 1662 C CA . LYS A 1 282 ? -59.093 -46.594 -6.425 1.00 32.15 282 LYS A CA 1
ATOM 1663 C C . LYS A 1 282 ? -57.788 -45.803 -6.711 1.00 31.29 282 LYS A C 1
ATOM 1664 O O . LYS A 1 282 ? -56.976 -45.626 -5.779 1.00 32.73 282 LYS A O 1
ATOM 1670 N N . ALA A 1 283 ? -57.575 -45.389 -7.972 1.00 29.13 283 ALA A N 1
ATOM 1671 C CA . ALA A 1 283 ? -56.319 -44.757 -8.459 1.00 27.37 283 ALA A CA 1
ATOM 1672 C C . ALA A 1 283 ? -56.304 -43.213 -8.412 1.00 24.64 283 ALA A C 1
ATOM 1673 O O . ALA A 1 283 ? -55.327 -42.537 -8.813 1.00 23.62 283 ALA A O 1
ATOM 1675 N N . ASP A 1 284 ? -57.378 -42.641 -7.898 1.00 22.33 284 ASP A N 1
ATOM 1676 C CA . ASP A 1 284 ? -57.470 -41.202 -7.795 1.00 21.60 284 ASP A CA 1
ATOM 1677 C C . ASP A 1 284 ? -56.734 -40.614 -6.577 1.00 19.84 284 ASP A C 1
ATOM 1678 O O . ASP A 1 284 ? -56.904 -39.446 -6.262 1.00 18.86 284 ASP A O 1
ATOM 1683 N N . MET A 1 285 ? -55.888 -41.425 -5.945 1.00 18.58 285 MET A N 1
ATOM 1684 C CA . MET A 1 285 ? -54.941 -40.944 -4.911 1.00 17.97 285 MET A CA 1
ATOM 1685 C C . MET A 1 285 ? -53.494 -41.029 -5.430 1.00 17.43 285 MET A C 1
ATOM 1686 O O . MET A 1 285 ? -52.540 -40.936 -4.647 1.00 17.26 285 MET A O 1
ATOM 1691 N N . GLY A 1 286 ? -53.329 -41.144 -6.757 1.00 16.61 286 GLY A N 1
ATOM 1692 C CA . GLY A 1 286 ? -52.004 -41.231 -7.384 1.00 16.45 286 GLY A CA 1
ATOM 1693 C C . GLY A 1 286 ? -51.130 -40.006 -7.133 1.00 16.07 286 GLY A C 1
ATOM 1694 O O . GLY A 1 286 ? -49.902 -40.128 -7.031 1.00 16.26 286 GLY A O 1
ATOM 1695 N N . GLY A 1 287 ? -51.746 -38.838 -7.018 1.00 15.54 287 GLY A N 1
ATOM 1696 C CA . GLY A 1 287 ? -51.009 -37.604 -6.715 1.00 15.53 287 GLY A CA 1
ATOM 1697 C C . GLY A 1 287 ? -50.447 -37.590 -5.297 1.00 15.62 287 GLY A C 1
ATOM 1698 O O . GLY A 1 287 ? -49.260 -37.274 -5.084 1.00 15.74 287 GLY A O 1
ATOM 1699 N N . ALA A 1 288 ? -51.293 -37.939 -4.334 1.00 15.34 288 ALA A N 1
ATOM 1700 C CA . ALA A 1 288 ? -50.860 -38.105 -2.940 1.00 15.66 288 ALA A CA 1
ATOM 1701 C C . ALA A 1 288 ? -49.785 -39.188 -2.826 1.00 15.69 288 ALA A C 1
ATOM 1702 O O . ALA A 1 288 ? -48.799 -39.009 -2.091 1.00 16.06 288 ALA A O 1
ATOM 1704 N N . ALA A 1 289 ? -49.949 -40.300 -3.547 1.00 15.68 289 ALA A N 1
ATOM 1705 C CA . ALA A 1 289 ? -48.943 -41.362 -3.554 1.00 15.81 289 ALA A CA 1
ATOM 1706 C C . ALA A 1 289 ? -47.586 -40.855 -4.049 1.00 15.83 289 ALA A C 1
ATOM 1707 O O . ALA A 1 289 ? -46.545 -41.193 -3.469 1.00 15.87 289 ALA A O 1
ATOM 1709 N N . ALA A 1 290 ? -47.595 -40.070 -5.117 1.00 15.50 290 ALA A N 1
ATOM 1710 C CA . ALA A 1 290 ? -46.360 -39.541 -5.692 1.00 15.77 290 ALA A CA 1
ATOM 1711 C C . ALA A 1 290 ? -45.657 -38.579 -4.731 1.00 15.96 290 ALA A C 1
ATOM 1712 O O . ALA A 1 290 ? -44.425 -38.640 -4.561 1.00 16.19 290 ALA A O 1
ATOM 1714 N N . VAL A 1 291 ? -46.440 -37.730 -4.081 1.00 15.82 291 VAL A N 1
ATOM 1715 C CA . VAL A 1 291 ? -45.911 -36.755 -3.127 1.00 16.34 291 VAL A CA 1
ATOM 1716 C C . VAL A 1 291 ? -45.324 -37.449 -1.899 1.00 16.65 291 VAL A C 1
ATOM 1717 O O . VAL A 1 291 ? -44.197 -37.127 -1.479 1.00 16.97 291 VAL A O 1
ATOM 1721 N N . VAL A 1 292 ? -46.065 -38.403 -1.338 1.00 16.77 292 VAL A N 1
ATOM 1722 C CA . VAL A 1 292 ? -45.579 -39.150 -0.170 1.00 16.99 292 VAL A CA 1
ATOM 1723 C C . VAL A 1 292 ? -44.265 -39.869 -0.504 1.00 17.26 292 VAL A C 1
ATOM 1724 O O . VAL A 1 292 ? -43.292 -39.807 0.263 1.00 17.35 292 VAL A O 1
ATOM 1728 N N . ALA A 1 293 ? -44.245 -40.551 -1.643 1.00 17.24 293 ALA A N 1
ATOM 1729 C CA . ALA A 1 293 ? -43.083 -41.321 -2.044 1.00 17.63 293 ALA A CA 1
ATOM 1730 C C . ALA A 1 293 ? -41.859 -40.423 -2.272 1.00 18.12 293 ALA A C 1
ATOM 1731 O O . ALA A 1 293 ? -40.759 -40.755 -1.797 1.00 18.53 293 ALA A O 1
ATOM 1733 N N . ALA A 1 294 ? -42.047 -39.298 -2.957 1.00 18.32 294 ALA A N 1
ATOM 1734 C CA . ALA A 1 294 ? -40.954 -38.337 -3.162 1.00 19.13 294 ALA A CA 1
ATOM 1735 C C . ALA A 1 294 ? -40.398 -37.858 -1.816 1.00 19.66 294 ALA A C 1
ATOM 1736 O O . ALA A 1 294 ? -39.170 -37.843 -1.626 1.00 19.95 294 ALA A O 1
ATOM 1738 N N . LEU A 1 295 ? -41.282 -37.508 -0.887 1.00 19.92 295 LEU A N 1
ATOM 1739 C CA . LEU A 1 295 ? -40.834 -37.084 0.458 1.00 20.90 295 LEU A CA 1
ATOM 1740 C C . LEU A 1 295 ? -40.011 -38.156 1.166 1.00 20.95 295 LEU A C 1
ATOM 1741 O O . LEU A 1 295 ? -38.994 -37.830 1.807 1.00 21.45 295 LEU A O 1
ATOM 1746 N N . THR A 1 296 ? -40.412 -39.422 1.042 1.00 20.76 296 THR A N 1
ATOM 1747 C CA . THR A 1 296 ? -39.674 -40.531 1.684 1.00 20.98 296 THR A CA 1
ATOM 1748 C C . THR A 1 296 ? -38.264 -40.725 1.119 1.00 21.30 296 THR A C 1
ATOM 1749 O O . THR A 1 296 ? -37.397 -41.264 1.802 1.00 21.64 296 THR A O 1
ATOM 1753 N N . ALA A 1 297 ? -38.039 -40.330 -0.128 1.00 20.95 297 ALA A N 1
ATOM 1754 C CA . ALA A 1 297 ? -36.721 -40.436 -0.752 1.00 21.43 297 ALA A CA 1
ATOM 1755 C C . ALA A 1 297 ? -35.729 -39.335 -0.342 1.00 21.59 297 ALA A C 1
ATOM 1756 O O . ALA A 1 297 ? -34.528 -39.495 -0.539 1.00 21.89 297 ALA A O 1
ATOM 1758 N N . LEU A 1 298 ? -36.214 -38.225 0.196 1.00 21.57 298 LEU A N 1
ATOM 1759 C CA . LEU A 1 298 ? -35.345 -37.070 0.438 1.00 22.38 298 LEU A CA 1
ATOM 1760 C C . LEU A 1 298 ? -34.276 -37.300 1.534 1.00 23.25 298 LEU A C 1
ATOM 1761 O O . LEU A 1 298 ? -33.135 -36.885 1.353 1.00 23.43 298 LEU A O 1
ATOM 1766 N N . PRO A 1 299 ? -34.642 -37.949 2.649 1.00 24.20 299 PRO A N 1
ATOM 1767 C CA . PRO A 1 299 ? -33.603 -38.174 3.684 1.00 25.66 299 PRO A CA 1
ATOM 1768 C C . PRO A 1 299 ? -32.391 -38.965 3.180 1.00 28.18 299 PRO A C 1
ATOM 1769 O O . PRO A 1 299 ? -31.260 -38.626 3.529 1.00 29.01 299 PRO A O 1
ATOM 1773 N N . ARG A 1 300 ? -32.616 -39.967 2.340 1.00 31.11 300 ARG A N 1
ATOM 1774 C CA . ARG A 1 300 ? -31.514 -40.738 1.735 1.00 35.66 300 ARG A CA 1
ATOM 1775 C C . ARG A 1 300 ? -30.627 -39.892 0.835 1.00 37.17 300 ARG A C 1
ATOM 1776 O O . ARG A 1 300 ? -29.405 -40.040 0.853 1.00 37.87 300 ARG A O 1
ATOM 1784 N N . LEU A 1 301 ? -31.245 -39.038 0.024 1.00 36.82 301 LEU A N 1
ATOM 1785 C CA . LEU A 1 301 ? -30.496 -38.184 -0.908 1.00 38.27 301 LEU A CA 1
ATOM 1786 C C . LEU A 1 301 ? -29.799 -37.034 -0.196 1.00 39.17 301 LEU A C 1
ATOM 1787 O O . LEU A 1 301 ? -28.764 -36.555 -0.660 1.00 40.57 301 LEU A O 1
ATOM 1792 N N . GLY A 1 302 ? -30.368 -36.584 0.919 1.00 39.35 302 GLY A N 1
ATOM 1793 C CA . GLY A 1 302 ? -29.796 -35.502 1.706 1.00 39.78 302 GLY A CA 1
ATOM 1794 C C . GLY A 1 302 ? -29.734 -34.166 0.995 1.00 40.81 302 GLY A C 1
ATOM 1795 O O . GLY A 1 302 ? -28.702 -33.494 1.035 1.00 41.90 302 GLY A O 1
ATOM 1796 N N . LEU A 1 303 ? -30.833 -33.765 0.350 1.00 40.07 303 LEU A N 1
ATOM 1797 C CA . LEU A 1 303 ? -30.881 -32.484 -0.354 1.00 40.57 303 LEU A CA 1
ATOM 1798 C C . LEU A 1 303 ? -30.960 -31.331 0.632 1.00 40.51 303 LEU A C 1
ATOM 1799 O O . LEU A 1 303 ? -31.681 -31.437 1.621 1.00 40.84 303 LEU A O 1
ATOM 1804 N N . PRO A 1 304 ? -30.232 -30.224 0.364 1.00 41.11 304 PRO A N 1
ATOM 1805 C CA . PRO A 1 304 ? -30.289 -29.026 1.208 1.00 41.06 304 PRO A CA 1
ATOM 1806 C C . PRO A 1 304 ? -31.507 -28.172 0.854 1.00 39.50 304 PRO A C 1
ATOM 1807 O O . PRO A 1 304 ? -31.381 -27.093 0.273 1.00 40.57 304 PRO A O 1
ATOM 1811 N N . LEU A 1 305 ? -32.683 -28.683 1.211 1.00 37.39 305 LEU A N 1
ATOM 1812 C CA . LEU A 1 305 ? -33.957 -28.120 0.780 1.00 35.41 305 LEU A CA 1
ATOM 1813 C C . LEU A 1 305 ? -35.034 -28.550 1.755 1.00 32.78 305 LEU A C 1
ATOM 1814 O O . LEU A 1 305 ? -35.132 -29.730 2.082 1.00 32.00 305 LEU A O 1
ATOM 1819 N N . ARG A 1 306 ? -35.836 -27.598 2.216 1.00 31.13 306 ARG A N 1
ATOM 1820 C CA . ARG A 1 306 ? -36.975 -27.893 3.067 1.00 30.22 306 ARG A CA 1
ATOM 1821 C C . ARG A 1 306 ? -38.172 -28.194 2.163 1.00 27.50 306 ARG A C 1
ATOM 1822 O O . ARG A 1 306 ? -38.458 -27.423 1.258 1.00 25.70 306 ARG A O 1
ATOM 1830 N N . VAL A 1 307 ? -38.850 -29.306 2.412 1.00 25.63 307 VAL A N 1
ATOM 1831 C CA . VAL A 1 307 ? -40.008 -29.704 1.598 1.00 24.62 307 VAL A CA 1
ATOM 1832 C C . VAL A 1 307 ? -41.164 -30.108 2.507 1.00 24.85 307 VAL A C 1
ATOM 1833 O O . VAL A 1 307 ? -41.006 -30.952 3.388 1.00 23.92 307 VAL A O 1
ATOM 1837 N N . ARG A 1 308 ? -42.327 -29.504 2.271 1.00 22.77 308 ARG A N 1
ATOM 1838 C CA . ARG A 1 308 ? -43.542 -29.822 3.001 1.00 24.83 308 ARG A CA 1
ATOM 1839 C C . ARG A 1 308 ? -44.575 -30.457 2.070 1.00 23.47 308 ARG A C 1
ATOM 1840 O O . ARG A 1 308 ? -44.927 -29.859 1.059 1.00 24.34 308 ARG A O 1
ATOM 1848 N N . GLY A 1 309 ? -45.088 -31.621 2.454 1.00 21.39 309 GLY A N 1
ATOM 1849 C CA . GLY A 1 309 ? -46.210 -32.277 1.779 1.00 20.05 309 GLY A CA 1
ATOM 1850 C C . GLY A 1 309 ? -47.534 -31.942 2.445 1.00 19.44 309 GLY A C 1
ATOM 1851 O O . GLY A 1 309 ? -47.607 -31.877 3.681 1.00 19.76 309 GLY A O 1
ATOM 1852 N N . HIS A 1 310 ? -48.567 -31.724 1.634 1.00 17.95 310 HIS A N 1
ATOM 1853 C CA . HIS A 1 310 ? -49.908 -31.358 2.081 1.00 17.72 310 HIS A CA 1
ATOM 1854 C C . HIS A 1 310 ? -50.863 -32.326 1.389 1.00 17.23 310 HIS A C 1
ATOM 1855 O O . HIS A 1 310 ? -50.944 -32.329 0.153 1.00 16.74 310 HIS A O 1
ATOM 1862 N N . LEU A 1 311 ? -51.543 -33.167 2.170 1.00 16.83 311 LEU A N 1
ATOM 1863 C CA . LEU A 1 311 ? -52.221 -34.365 1.646 1.00 16.69 311 LEU A CA 1
ATOM 1864 C C . LEU A 1 311 ? -53.673 -34.505 2.145 1.00 16.19 311 LEU A C 1
ATOM 1865 O O . LEU A 1 311 ? -53.922 -35.084 3.202 1.00 16.32 311 LEU A O 1
ATOM 1870 N N . PRO A 1 312 ? -54.646 -33.980 1.373 1.00 15.93 312 PRO A N 1
ATOM 1871 C CA . PRO A 1 312 ? -56.062 -34.201 1.684 1.00 15.80 312 PRO A CA 1
ATOM 1872 C C . PRO A 1 312 ? -56.532 -35.577 1.211 1.00 15.93 312 PRO A C 1
ATOM 1873 O O . PRO A 1 312 ? -56.342 -35.928 0.029 1.00 15.94 312 PRO A O 1
ATOM 1877 N N . LEU A 1 313 ? -57.132 -36.337 2.128 1.00 15.78 313 LEU A N 1
ATOM 1878 C CA . LEU A 1 313 ? -57.524 -37.727 1.899 1.00 16.00 313 LEU A CA 1
ATOM 1879 C C . LEU A 1 313 ? -59.019 -37.901 2.139 1.00 15.89 313 LEU A C 1
ATOM 1880 O O . LEU A 1 313 ? -59.522 -37.515 3.186 1.00 15.72 313 LEU A O 1
ATOM 1885 N N . ALA A 1 314 ? -59.725 -38.486 1.177 1.00 16.19 314 ALA A N 1
ATOM 1886 C CA . ALA A 1 314 ? -61.177 -38.688 1.298 1.00 16.59 314 ALA A CA 1
ATOM 1887 C C . ALA A 1 314 ? -61.685 -39.707 0.297 1.00 16.88 314 ALA A C 1
ATOM 1888 O O . ALA A 1 314 ? -60.985 -40.050 -0.651 1.00 16.54 314 ALA A O 1
ATOM 1890 N N . GLU A 1 315 ? -62.901 -40.201 0.529 1.00 17.34 315 GLU A N 1
ATOM 1891 C CA . GLU A 1 315 ? -63.660 -40.943 -0.482 1.00 17.71 315 GLU A CA 1
ATOM 1892 C C . GLU A 1 315 ? -64.773 -40.053 -1.041 1.00 17.81 315 GLU A C 1
ATOM 1893 O O . GLU A 1 315 ? -65.312 -39.232 -0.319 1.00 17.85 315 GLU A O 1
ATOM 1899 N N . ASN A 1 316 ? -65.103 -40.226 -2.318 1.00 17.27 316 ASN A N 1
ATOM 1900 C CA . ASN A 1 316 ? -66.247 -39.556 -2.951 1.00 17.62 316 ASN A CA 1
ATOM 1901 C C . ASN A 1 316 ? -67.318 -40.622 -3.247 1.00 18.01 316 ASN A C 1
ATOM 1902 O O . ASN A 1 316 ? -67.164 -41.409 -4.185 1.00 18.06 316 ASN A O 1
ATOM 1907 N N . MET A 1 317 ? -68.377 -40.666 -2.434 1.00 18.35 317 MET A N 1
ATOM 1908 C CA . MET A 1 317 ? -69.393 -41.728 -2.498 1.00 19.31 317 MET A CA 1
ATOM 1909 C C . MET A 1 317 ? -70.802 -41.146 -2.606 1.00 18.89 317 MET A C 1
ATOM 1910 O O . MET A 1 317 ? -71.052 -40.070 -2.079 1.00 18.51 317 MET A O 1
ATOM 1915 N N . PRO A 1 318 ? -71.734 -41.866 -3.267 1.00 18.81 318 PRO A N 1
ATOM 1916 C CA . PRO A 1 318 ? -73.143 -41.486 -3.179 1.00 18.87 318 PRO A CA 1
ATOM 1917 C C . PRO A 1 318 ? -73.733 -41.979 -1.849 1.00 18.75 318 PRO A C 1
ATOM 1918 O O . PRO A 1 318 ? -73.320 -43.021 -1.321 1.00 19.12 318 PRO A O 1
ATOM 1922 N N . ASP A 1 319 ? -74.696 -41.234 -1.322 1.00 18.05 319 ASP A N 1
ATOM 1923 C CA . ASP A 1 319 ? -75.208 -41.471 0.027 1.00 17.56 319 ASP A CA 1
ATOM 1924 C C . ASP A 1 319 ? -76.304 -40.462 0.285 1.00 17.42 319 ASP A C 1
ATOM 1925 O O . ASP A 1 319 ? -76.349 -39.405 -0.363 1.00 16.71 319 ASP A O 1
ATOM 1930 N N . GLY A 1 320 ? -77.174 -40.776 1.232 1.00 17.20 320 GLY A N 1
ATOM 1931 C CA . GLY A 1 320 ? -78.193 -39.834 1.678 1.00 17.61 320 GLY A CA 1
ATOM 1932 C C . GLY A 1 320 ? -77.676 -38.506 2.198 1.00 17.39 320 GLY A C 1
ATOM 1933 O O . GLY A 1 320 ? -78.427 -37.518 2.200 1.00 17.26 320 GLY A O 1
ATOM 1934 N N . GLY A 1 321 ? -76.435 -38.498 2.694 1.00 17.58 321 GLY A N 1
ATOM 1935 C CA . GLY A 1 321 ? -75.763 -37.275 3.141 1.00 17.75 321 GLY A CA 1
ATOM 1936 C C . GLY A 1 321 ? -74.651 -36.758 2.250 1.00 18.11 321 GLY A C 1
ATOM 1937 O O . GLY A 1 321 ? -73.827 -35.982 2.710 1.00 18.74 321 GLY A O 1
ATOM 1938 N N . ALA A 1 322 ? -74.644 -37.139 0.973 1.00 18.23 322 ALA A N 1
ATOM 1939 C CA . ALA A 1 322 ? -73.555 -36.775 0.057 1.00 18.33 322 ALA A CA 1
ATOM 1940 C C . ALA A 1 322 ? -73.692 -35.366 -0.512 1.00 18.53 322 ALA A C 1
ATOM 1941 O O . ALA A 1 322 ? -74.783 -34.810 -0.593 1.00 18.33 322 ALA A O 1
ATOM 1943 N N . LEU A 1 323 ? -72.558 -34.815 -0.939 1.00 18.99 323 LEU A N 1
ATOM 1944 C CA . LEU A 1 323 ? -72.507 -33.506 -1.588 1.00 19.75 323 LEU A CA 1
ATOM 1945 C C . LEU A 1 323 ? -73.476 -33.434 -2.768 1.00 19.68 323 LEU A C 1
ATOM 1946 O O . LEU A 1 323 ? -73.516 -34.348 -3.588 1.00 19.57 323 LEU A O 1
ATOM 1951 N N . ARG A 1 324 ? -74.275 -32.372 -2.827 1.00 19.90 324 ARG A N 1
ATOM 1952 C CA . ARG A 1 324 ? -75.346 -32.258 -3.818 1.00 20.35 324 ARG A CA 1
ATOM 1953 C C . ARG A 1 324 ? -74.962 -31.313 -4.941 1.00 19.81 324 ARG A C 1
ATOM 1954 O O . ARG A 1 324 ? -74.314 -30.303 -4.715 1.00 19.04 324 ARG A O 1
ATOM 1962 N N . VAL A 1 325 ? -75.441 -31.610 -6.144 1.00 19.71 325 VAL A N 1
ATOM 1963 C CA . VAL A 1 325 ? -75.377 -30.659 -7.252 1.00 19.82 325 VAL A CA 1
ATOM 1964 C C . VAL A 1 325 ? -76.163 -29.401 -6.864 1.00 20.01 325 VAL A C 1
ATOM 1965 O O . VAL A 1 325 ? -77.304 -29.503 -6.384 1.00 20.35 325 VAL A O 1
ATOM 1969 N N . GLY A 1 326 ? -75.547 -28.235 -7.037 1.00 19.68 326 GLY A N 1
ATOM 1970 C CA . GLY A 1 326 ? -76.154 -26.959 -6.629 1.00 20.41 326 GLY A CA 1
ATOM 1971 C C . GLY A 1 326 ? -75.658 -26.431 -5.295 1.00 20.69 326 GLY A C 1
ATOM 1972 O O . GLY A 1 326 ? -75.859 -25.244 -4.991 1.00 21.54 326 GLY A O 1
ATOM 1973 N N . ASP A 1 327 ? -75.013 -27.282 -4.496 1.00 20.25 327 ASP A N 1
ATOM 1974 C CA . ASP A 1 327 ? -74.411 -26.827 -3.240 1.00 20.73 327 ASP A CA 1
ATOM 1975 C C . ASP A 1 327 ? -73.308 -25.821 -3.504 1.00 19.48 327 ASP A C 1
ATOM 1976 O O . ASP A 1 327 ? -72.710 -25.808 -4.582 1.00 18.83 327 ASP A O 1
ATOM 1981 N N . VAL A 1 328 ? -73.075 -24.969 -2.517 1.00 18.72 328 VAL A N 1
ATOM 1982 C CA . VAL A 1 328 ? -72.028 -23.971 -2.602 1.00 18.78 328 VAL A CA 1
ATOM 1983 C C . VAL A 1 328 ? -71.063 -24.205 -1.453 1.00 18.89 328 VAL A C 1
ATOM 1984 O O . VAL A 1 328 ? -71.481 -24.326 -0.286 1.00 18.63 328 VAL A O 1
ATOM 1988 N N . VAL A 1 329 ? -69.776 -24.268 -1.793 1.00 18.68 329 VAL A N 1
ATOM 1989 C CA . VAL A 1 329 ? -68.694 -24.389 -0.825 1.00 18.89 329 VAL A CA 1
ATOM 1990 C C . VAL A 1 329 ? -68.073 -23.007 -0.607 1.00 19.37 329 VAL A C 1
ATOM 1991 O O . VAL A 1 329 ? -67.675 -22.344 -1.569 1.00 18.79 329 VAL A O 1
ATOM 1995 N N . ARG A 1 330 ? -67.990 -22.585 0.656 1.00 20.07 330 ARG A N 1
ATOM 1996 C CA . ARG A 1 330 ? -67.261 -21.376 1.040 1.00 21.16 330 ARG A CA 1
ATOM 1997 C C . ARG A 1 330 ? -65.865 -21.789 1.507 1.00 20.06 330 ARG A C 1
ATOM 1998 O O . ARG A 1 330 ? -65.712 -22.438 2.544 1.00 19.57 330 ARG A O 1
ATOM 2006 N N . HIS A 1 331 ? -64.857 -21.373 0.746 1.00 19.13 331 HIS A N 1
ATOM 2007 C CA . HIS A 1 331 ? -63.487 -21.830 0.950 1.00 18.95 331 HIS A CA 1
ATOM 2008 C C . HIS A 1 331 ? -62.766 -21.049 2.041 1.00 19.36 331 HIS A C 1
ATOM 2009 O O . HIS A 1 331 ? -63.278 -20.035 2.554 1.00 19.35 331 HIS A O 1
ATOM 2016 N N . LEU A 1 332 ? -61.567 -21.526 2.373 1.00 19.36 332 LEU A N 1
ATOM 2017 C CA . LEU A 1 332 ? -60.689 -20.908 3.388 1.00 19.99 332 LEU A CA 1
ATOM 2018 C C . LEU A 1 332 ? -60.313 -19.442 3.100 1.00 20.24 332 LEU A C 1
ATOM 2019 O O . LEU A 1 332 ? -60.062 -18.679 4.047 1.00 20.99 332 LEU A O 1
ATOM 2024 N N . ASP A 1 333 ? -60.270 -19.049 1.826 1.00 19.61 333 ASP A N 1
ATOM 2025 C CA . ASP A 1 333 ? -60.003 -17.662 1.425 1.00 20.04 333 ASP A CA 1
ATOM 2026 C C . ASP A 1 333 ? -61.268 -16.788 1.320 1.00 20.08 333 ASP A C 1
ATOM 2027 O O . ASP A 1 333 ? -61.181 -15.643 0.884 1.00 20.58 333 ASP A O 1
ATOM 2032 N N . GLY A 1 334 ? -62.419 -17.326 1.716 1.00 19.86 334 GLY A N 1
ATOM 2033 C CA . GLY A 1 334 ? -63.689 -16.610 1.659 1.00 20.26 334 GLY A CA 1
ATOM 2034 C C . GLY A 1 334 ? -64.428 -16.661 0.333 1.00 19.87 334 GLY A C 1
ATOM 2035 O O . GLY A 1 334 ? -65.582 -16.207 0.264 1.00 20.84 334 GLY A O 1
ATOM 2036 N N . THR A 1 335 ? -63.810 -17.211 -0.718 1.00 19.13 335 THR A N 1
ATOM 2037 C CA . THR A 1 335 ? -64.465 -17.300 -2.027 1.00 18.56 335 THR A CA 1
ATOM 2038 C C . THR A 1 335 ? -65.339 -18.544 -2.095 1.00 18.12 335 THR A C 1
ATOM 2039 O O . THR A 1 335 ? -65.205 -19.456 -1.283 1.00 17.78 335 THR A O 1
ATOM 2043 N N . THR A 1 336 ? -66.232 -18.572 -3.079 1.00 17.45 336 THR A N 1
ATOM 2044 C CA . THR A 1 336 ? -67.263 -19.598 -3.151 1.00 17.28 336 THR A CA 1
ATOM 2045 C C . THR A 1 336 ? -67.216 -20.381 -4.457 1.00 16.93 336 THR A C 1
ATOM 2046 O O . THR A 1 336 ? -66.929 -19.832 -5.522 1.00 17.35 336 THR A O 1
ATOM 2050 N N . THR A 1 337 ? -67.534 -21.666 -4.358 1.00 16.56 337 THR A N 1
ATOM 2051 C CA . THR A 1 337 ? -67.644 -22.543 -5.521 1.00 16.44 337 THR A CA 1
ATOM 2052 C C . THR A 1 337 ? -68.988 -23.234 -5.534 1.00 16.40 337 THR A C 1
ATOM 2053 O O . THR A 1 337 ? -69.404 -23.810 -4.528 1.00 16.85 337 THR A O 1
ATOM 2057 N N . GLU A 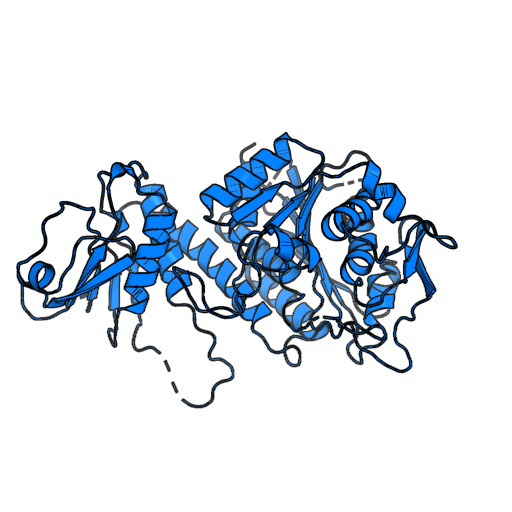1 338 ? -69.637 -23.194 -6.694 1.00 16.48 338 GLU A N 1
ATOM 2058 C CA . GLU A 1 338 ? -70.869 -23.915 -6.951 1.00 16.97 338 GLU A CA 1
ATOM 2059 C C . GLU A 1 338 ? -70.549 -25.297 -7.510 1.00 16.78 338 GLU A C 1
ATOM 2060 O O . GLU A 1 338 ? -69.804 -25.409 -8.490 1.00 16.60 338 GLU A O 1
ATOM 2066 N N . ILE A 1 339 ? -71.113 -26.334 -6.889 1.00 16.69 339 ILE A N 1
ATOM 2067 C CA . ILE A 1 339 ? -70.930 -27.718 -7.324 1.00 17.21 339 ILE A CA 1
ATOM 2068 C C . ILE A 1 339 ? -71.911 -28.012 -8.446 1.00 17.52 339 ILE A C 1
ATOM 2069 O O . ILE A 1 339 ? -73.099 -28.277 -8.212 1.00 18.70 339 ILE A O 1
ATOM 2074 N N . THR A 1 340 ? -71.433 -27.944 -9.681 1.00 17.04 340 THR A N 1
ATOM 2075 C CA . THR A 1 340 ? -72.279 -28.261 -10.828 1.00 17.13 340 THR A CA 1
ATOM 2076 C C . THR A 1 340 ? -72.148 -29.716 -11.299 1.00 17.30 340 THR A C 1
ATOM 2077 O O . THR A 1 340 ? -72.975 -30.177 -12.087 1.00 17.56 340 THR A O 1
ATOM 2081 N N . HIS A 1 341 ? -71.117 -30.431 -10.843 1.00 16.84 341 HIS A N 1
ATOM 2082 C CA . HIS A 1 341 ? -70.958 -31.858 -11.145 1.00 17.38 341 HIS A CA 1
ATOM 2083 C C . HIS A 1 341 ? -70.123 -32.460 -10.018 1.00 16.91 341 HIS A C 1
ATOM 2084 O O . HIS A 1 341 ? -69.006 -31.998 -9.782 1.00 16.65 341 HIS A O 1
ATOM 2091 N N . THR A 1 342 ? -70.654 -33.474 -9.329 1.00 17.02 342 THR A N 1
ATOM 2092 C CA . THR A 1 342 ? -69.960 -34.068 -8.177 1.00 17.07 342 THR A CA 1
ATOM 2093 C C . THR A 1 342 ? -68.721 -34.909 -8.542 1.00 17.06 342 THR A C 1
ATOM 2094 O O . THR A 1 342 ? -67.933 -35.245 -7.665 1.00 16.81 342 THR A O 1
ATOM 2098 N N . ASP A 1 343 ? -68.567 -35.275 -9.810 1.00 16.88 343 ASP A N 1
ATOM 2099 C CA . ASP A 1 343 ? -67.357 -35.959 -10.296 1.00 17.32 343 ASP A CA 1
ATOM 2100 C C . ASP A 1 343 ? -66.127 -35.041 -10.471 1.00 17.14 343 ASP A C 1
ATOM 2101 O O . ASP A 1 343 ? -65.011 -35.551 -10.613 1.00 17.47 343 ASP A O 1
ATOM 2106 N N . ASN A 1 344 ? -66.295 -33.714 -10.427 1.00 16.51 344 ASN A N 1
ATOM 2107 C CA . ASN A 1 344 ? -65.144 -32.792 -10.428 1.00 16.59 344 ASN A CA 1
ATOM 2108 C C . ASN A 1 344 ? -64.812 -32.369 -8.990 1.00 16.66 344 ASN A C 1
ATOM 2109 O O . ASN A 1 344 ? -64.696 -31.178 -8.668 1.00 16.53 344 ASN A O 1
ATOM 2114 N N . GLU A 1 345 ? -64.633 -33.374 -8.146 1.00 17.12 345 GLU A N 1
ATOM 2115 C CA . GLU A 1 345 ? -64.441 -33.158 -6.705 1.00 17.80 345 GLU A CA 1
ATOM 2116 C C . GLU A 1 345 ? -62.994 -32.828 -6.358 1.00 17.22 345 GLU A C 1
ATOM 2117 O O . GLU A 1 345 ? -62.753 -32.137 -5.378 1.00 17.21 345 GLU A O 1
ATOM 2123 N N . GLY A 1 346 ? -62.037 -33.318 -7.152 1.00 16.87 346 GLY A N 1
ATOM 2124 C CA . GLY A 1 346 ? -60.621 -33.118 -6.870 1.00 16.70 346 GLY A CA 1
ATOM 2125 C C . GLY A 1 346 ? -60.221 -31.657 -6.732 1.00 16.18 346 GLY A C 1
ATOM 2126 O O . GLY A 1 346 ? -59.514 -31.274 -5.786 1.00 16.33 346 GLY A O 1
ATOM 2127 N N . ARG A 1 347 ? -60.675 -30.823 -7.671 1.00 15.79 347 ARG A N 1
ATOM 2128 C CA . ARG A 1 347 ? -60.300 -29.413 -7.639 1.00 15.43 347 ARG A CA 1
ATOM 2129 C C . ARG A 1 347 ? -60.871 -28.708 -6.399 1.00 15.49 347 ARG A C 1
ATOM 2130 O O . ARG A 1 347 ? -60.235 -27.823 -5.829 1.00 15.25 347 ARG A O 1
ATOM 2138 N N .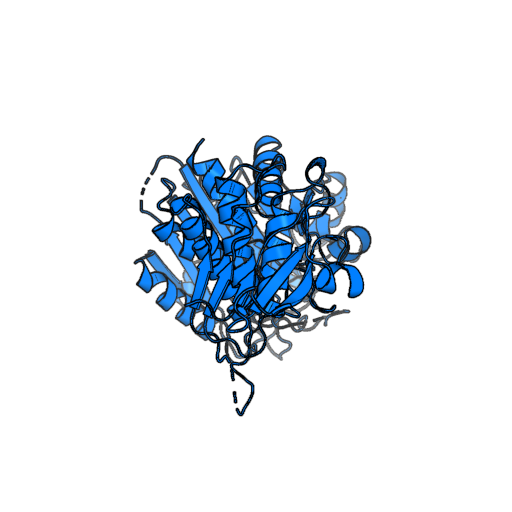 VAL A 1 348 ? -62.051 -29.143 -5.975 1.00 15.95 348 VAL A N 1
ATOM 2139 C CA . VAL A 1 348 ? -62.741 -28.590 -4.808 1.00 16.27 348 VAL A CA 1
ATOM 2140 C C . VAL A 1 348 ? -61.992 -28.954 -3.511 1.00 16.54 348 VAL A C 1
ATOM 2141 O O . VAL A 1 348 ? -61.858 -28.123 -2.624 1.00 16.65 348 VAL A O 1
ATOM 2145 N N . VAL A 1 349 ? -61.498 -30.181 -3.431 1.00 16.61 349 VAL A N 1
ATOM 2146 C CA . VAL A 1 349 ? -60.692 -30.643 -2.302 1.00 17.11 349 VAL A CA 1
ATOM 2147 C C . VAL A 1 349 ? -59.340 -29.888 -2.239 1.00 16.68 349 VAL A C 1
ATOM 2148 O O . VAL A 1 349 ? -58.909 -29.436 -1.171 1.00 17.18 349 VAL A O 1
ATOM 2152 N N . LEU A 1 350 ? -58.671 -29.762 -3.378 1.00 16.16 350 LEU A N 1
ATOM 2153 C CA . LEU A 1 350 ? -57.371 -29.104 -3.444 1.00 16.00 350 LEU A CA 1
ATOM 2154 C C . LEU A 1 350 ? -57.411 -27.610 -3.121 1.00 15.88 350 LEU A C 1
ATOM 2155 O O . LEU A 1 350 ? -56.437 -27.084 -2.589 1.00 15.49 350 LEU A O 1
ATOM 2160 N N . ALA A 1 351 ? -58.517 -26.939 -3.461 1.00 15.91 351 ALA A N 1
ATOM 2161 C CA . ALA A 1 351 ? -58.639 -25.473 -3.344 1.00 16.10 351 ALA A CA 1
ATOM 2162 C C . ALA A 1 351 ? -58.161 -24.937 -1.999 1.00 16.46 351 ALA A C 1
ATOM 2163 O O . ALA A 1 351 ? -57.235 -24.124 -1.924 1.00 16.48 351 ALA A O 1
ATOM 2165 N N . ASP A 1 352 ? -58.746 -25.437 -0.919 1.00 16.54 352 ASP A N 1
ATOM 2166 C CA . ASP A 1 352 ? -58.429 -24.900 0.418 1.00 17.11 352 ASP A CA 1
ATOM 2167 C C . ASP A 1 352 ? -57.021 -25.274 0.851 1.00 16.90 352 ASP A C 1
ATOM 2168 O O . ASP A 1 352 ? -56.366 -24.520 1.565 1.00 16.99 352 ASP A O 1
ATOM 2173 N N . VAL A 1 353 ? -56.536 -26.426 0.393 1.00 16.49 353 VAL A N 1
ATOM 2174 C CA . VAL A 1 353 ? -55.170 -26.837 0.724 1.00 16.50 353 VAL A CA 1
ATOM 2175 C C . VAL A 1 353 ? -54.152 -25.912 0.039 1.00 16.50 353 VAL A C 1
ATOM 2176 O O . VAL A 1 353 ? -53.139 -25.561 0.632 1.00 16.36 353 VAL A O 1
ATOM 2180 N N . LEU A 1 354 ? -54.428 -25.488 -1.195 1.00 16.38 354 LEU A N 1
ATOM 2181 C CA . LEU A 1 354 ? -53.565 -24.503 -1.868 1.00 16.90 354 LEU A CA 1
ATOM 2182 C C . LEU A 1 354 ? -53.552 -23.151 -1.151 1.00 17.19 354 LEU A C 1
ATOM 2183 O O . LEU A 1 354 ? -52.504 -22.496 -1.078 1.00 17.44 354 LEU A O 1
ATOM 2188 N N . VAL A 1 355 ? -54.696 -22.753 -0.593 1.00 17.33 355 VAL A N 1
ATOM 2189 C CA . VAL A 1 355 ? -54.762 -21.523 0.223 1.00 17.94 355 VAL A CA 1
ATOM 2190 C C . VAL A 1 355 ? -53.829 -21.701 1.430 1.00 18.47 355 VAL A C 1
ATOM 2191 O O . VAL A 1 355 ? -52.959 -20.869 1.683 1.00 18.87 355 VAL A O 1
ATOM 2195 N N . ARG A 1 356 ? -54.003 -22.801 2.148 1.00 18.98 356 ARG A N 1
ATOM 2196 C CA . ARG A 1 356 ? -53.208 -23.075 3.336 1.00 19.85 356 ARG A CA 1
ATOM 2197 C C . ARG A 1 356 ? -51.712 -23.163 2.998 1.00 19.93 356 ARG A C 1
ATOM 2198 O O . ARG A 1 356 ? -50.869 -22.601 3.718 1.00 20.33 356 ARG A O 1
ATOM 2206 N N . ALA A 1 357 ? -51.381 -23.871 1.926 1.00 19.73 357 ALA A N 1
ATOM 2207 C CA . ALA A 1 357 ? -49.979 -24.090 1.550 1.00 20.42 357 ALA A CA 1
ATOM 2208 C C . ALA A 1 357 ? -49.246 -22.829 1.086 1.00 21.32 357 ALA A C 1
ATOM 2209 O O . ALA A 1 357 ? -48.027 -22.750 1.242 1.00 20.89 357 ALA A O 1
ATOM 2211 N N . SER A 1 358 ? -49.972 -21.857 0.524 1.00 22.07 358 SER A N 1
ATOM 2212 C CA . SER A 1 358 ? -49.357 -20.649 -0.032 1.00 23.41 358 SER A CA 1
ATOM 2213 C C . SER A 1 358 ? -49.539 -19.402 0.850 1.00 25.82 358 SER A C 1
ATOM 2214 O O . SER A 1 358 ? -49.144 -18.299 0.450 1.00 25.93 358 SER A O 1
ATOM 2217 N N . ARG A 1 359 ? -50.101 -19.585 2.044 1.00 29.13 359 ARG A N 1
ATOM 2218 C CA . ARG A 1 359 ? -50.468 -18.466 2.934 1.00 32.72 359 ARG A CA 1
ATOM 2219 C C . ARG A 1 359 ? -49.231 -17.710 3.416 1.00 33.43 359 ARG A C 1
ATOM 2220 O O . ARG A 1 359 ? -48.176 -18.327 3.606 1.00 33.04 359 ARG A O 1
ATOM 2228 N N . PRO A 1 360 ? -49.349 -16.373 3.603 1.00 35.96 360 PRO A N 1
ATOM 2229 C CA . PRO A 1 360 ? -48.253 -15.541 4.144 1.00 37.37 360 PRO A CA 1
ATOM 2230 C C . PRO A 1 360 ? -47.616 -16.043 5.442 1.00 38.27 360 PRO A C 1
ATOM 2231 O O . PRO A 1 360 ? -48.315 -16.557 6.307 1.00 39.77 360 PRO A O 1
ATOM 2235 N N . ARG A 1 364 ? -42.482 -19.505 5.221 1.00 40.61 364 ARG A N 1
ATOM 2236 C CA . ARG A 1 364 ? -43.383 -19.415 4.069 1.00 40.94 364 ARG A CA 1
ATOM 2237 C C . ARG A 1 364 ? -42.780 -20.137 2.874 1.00 38.42 364 ARG A C 1
ATOM 2238 O O . ARG A 1 364 ? -41.594 -19.973 2.590 1.00 38.84 364 ARG A O 1
ATOM 2246 N N . SER A 1 365 ? -43.595 -20.905 2.155 1.00 35.81 365 SER A N 1
ATOM 2247 C CA . SER A 1 365 ? -43.101 -21.640 0.973 1.00 34.13 365 SER A CA 1
ATOM 2248 C C . SER A 1 365 ? -42.756 -20.734 -0.197 1.00 32.21 365 SER A C 1
ATOM 2249 O O . SER A 1 365 ? -43.525 -19.863 -0.561 1.00 32.72 365 SER A O 1
ATOM 2252 N N . ASP A 1 366 ? -41.574 -20.942 -0.758 1.00 31.08 366 ASP A N 1
ATOM 2253 C CA . ASP A 1 366 ? -41.091 -20.157 -1.874 1.00 30.46 366 ASP A CA 1
ATOM 2254 C C . ASP A 1 366 ? -41.767 -20.592 -3.170 1.00 28.40 366 ASP A C 1
ATOM 2255 O O . ASP A 1 366 ? -41.793 -19.815 -4.115 1.00 27.64 366 ASP A O 1
ATOM 2260 N N . LEU A 1 367 ? -42.271 -21.833 -3.211 1.00 25.86 367 LEU A N 1
ATOM 2261 C CA . LEU A 1 367 ? -42.838 -22.435 -4.421 1.00 24.87 367 LEU A CA 1
ATOM 2262 C C . LEU A 1 367 ? -43.845 -23.504 -3.995 1.00 22.67 367 LEU A C 1
ATOM 2263 O O . LEU A 1 367 ? -43.611 -24.194 -3.013 1.00 21.41 367 LEU A O 1
ATOM 2268 N N . VAL A 1 368 ? -44.948 -23.637 -4.727 1.00 21.18 368 VAL A N 1
ATOM 2269 C CA . VAL A 1 368 ? -45.916 -24.717 -4.473 1.00 20.79 368 VAL A CA 1
ATOM 2270 C C . VAL A 1 368 ? -46.143 -25.527 -5.744 1.00 20.05 368 VAL A C 1
ATOM 2271 O O . VAL A 1 368 ? -46.421 -24.955 -6.791 1.00 20.22 368 VAL A O 1
ATOM 2275 N N . VAL A 1 369 ? -46.042 -26.850 -5.648 1.00 19.12 369 VAL A N 1
ATOM 2276 C CA . VAL A 1 369 ? -46.309 -27.744 -6.780 1.00 18.85 369 VAL A CA 1
ATOM 2277 C C . VAL A 1 369 ? -47.424 -28.697 -6.367 1.00 18.46 369 VAL A C 1
ATOM 2278 O O . VAL A 1 369 ? -47.303 -29.360 -5.350 1.00 18.20 369 VAL A O 1
ATOM 2282 N N . ASP A 1 370 ? -48.513 -28.751 -7.137 1.00 18.10 370 ASP A N 1
ATOM 2283 C CA . ASP A 1 370 ? -49.554 -29.746 -6.879 1.00 18.13 370 ASP A CA 1
ATOM 2284 C C . ASP A 1 370 ? -49.492 -30.863 -7.910 1.00 17.50 370 ASP A C 1
ATOM 2285 O O . ASP A 1 370 ? -49.101 -30.639 -9.060 1.00 17.15 370 ASP A O 1
ATOM 2290 N N . VAL A 1 371 ? -49.848 -32.065 -7.458 1.00 16.96 371 VAL A N 1
ATOM 2291 C CA . VAL A 1 371 ? -49.862 -33.265 -8.283 1.00 16.61 371 VAL A CA 1
ATOM 2292 C C . VAL A 1 371 ? -51.197 -33.949 -8.057 1.00 16.32 371 VAL A C 1
ATOM 2293 O O . VAL A 1 371 ? -51.578 -34.216 -6.908 1.00 15.80 371 VAL A O 1
ATOM 2297 N N . ALA A 1 372 ? -51.920 -34.214 -9.140 1.00 16.04 372 ALA A N 1
ATOM 2298 C CA . ALA A 1 372 ? -53.276 -34.727 -9.027 1.00 16.30 372 ALA A CA 1
ATOM 2299 C C . ALA A 1 372 ? -53.704 -35.492 -10.258 1.00 16.78 372 ALA A C 1
ATOM 2300 O O . ALA A 1 372 ? -53.380 -35.111 -11.380 1.00 16.77 372 ALA A O 1
ATOM 2302 N N . THR A 1 373 ? -54.415 -36.596 -10.042 1.00 17.29 373 THR A N 1
ATOM 2303 C CA . THR A 1 373 ? -55.132 -37.298 -11.116 1.00 17.71 373 THR A CA 1
ATOM 2304 C C . THR A 1 373 ? -56.458 -36.559 -11.304 1.00 18.41 373 THR A C 1
ATOM 2305 O O . THR A 1 373 ? -57.502 -36.954 -10.763 1.00 19.16 373 THR A O 1
ATOM 2309 N N . LEU A 1 374 ? -56.418 -35.461 -12.049 1.00 18.35 374 LEU A N 1
ATOM 2310 C CA . LEU A 1 374 ? -57.486 -34.474 -11.956 1.00 18.93 374 LEU A CA 1
ATOM 2311 C C . LEU A 1 374 ? -58.562 -34.606 -13.020 1.00 19.52 374 LEU A C 1
ATOM 2312 O O . LEU A 1 374 ? -59.734 -34.643 -12.668 1.00 20.18 374 LEU A O 1
ATOM 2317 N N . THR A 1 375 ? -58.188 -34.691 -14.298 1.00 19.84 375 THR A N 1
ATOM 2318 C CA . THR A 1 375 ? -59.182 -34.599 -15.377 1.00 20.45 375 THR A CA 1
ATOM 2319 C C . THR A 1 375 ? -59.035 -35.683 -16.414 1.00 21.74 375 THR A C 1
ATOM 2320 O O . THR A 1 375 ? -57.918 -36.058 -16.756 1.00 22.32 375 THR A O 1
ATOM 2324 N N . SER A 1 376 ? -60.163 -36.141 -16.938 1.00 22.69 376 SER A N 1
ATOM 2325 C CA . SER A 1 376 ? -60.170 -37.143 -17.997 1.00 24.54 376 SER A CA 1
ATOM 2326 C C . SER A 1 376 ? -59.984 -36.508 -19.369 1.00 25.49 376 SER A C 1
ATOM 2327 O O . SER A 1 376 ? -59.575 -37.191 -20.301 1.00 27.34 376 SER A O 1
ATOM 2330 N N . ALA A 1 377 ? -60.255 -35.208 -19.493 1.00 25.75 377 ALA A N 1
ATOM 2331 C CA . ALA A 1 377 ? -60.211 -34.520 -20.785 1.00 27.18 377 ALA A CA 1
ATOM 2332 C C . ALA A 1 377 ? -58.794 -34.495 -21.350 1.00 29.96 377 ALA A C 1
ATOM 2333 O O . ALA A 1 377 ? -58.634 -34.589 -22.568 1.00 31.20 377 ALA A O 1
ATOM 2335 N N . ALA A 1 378 ? -57.808 -34.433 -20.438 1.00 31.83 378 ALA A N 1
ATOM 2336 C CA . ALA A 1 378 ? -56.361 -34.456 -20.738 1.00 33.48 378 ALA A CA 1
ATOM 2337 C C . ALA A 1 378 ? -56.026 -35.539 -21.766 1.00 33.57 378 ALA A C 1
ATOM 2338 O O . ALA A 1 378 ? -55.578 -35.234 -22.891 1.00 37.06 378 ALA A O 1
ATOM 2340 N N . VAL A 1 379 ? -56.357 -36.769 -21.393 1.00 32.91 379 VAL A N 1
ATOM 2341 C CA . VAL A 1 379 ? -56.032 -37.971 -22.150 1.00 31.00 379 VAL A CA 1
ATOM 2342 C C . VAL A 1 379 ? -56.509 -37.971 -23.611 1.00 29.61 379 VAL A C 1
ATOM 2343 O O . VAL A 1 379 ? -55.835 -38.547 -24.455 1.00 26.77 379 VAL A O 1
ATOM 2347 N N . HIS A 1 380 ? -57.639 -37.322 -23.916 1.00 29.28 380 HIS A N 1
ATOM 2348 C CA . HIS A 1 380 ? -58.204 -37.358 -25.270 1.00 30.17 380 HIS A CA 1
ATOM 2349 C C . HIS A 1 380 ? -57.236 -36.912 -26.358 1.00 29.28 380 HIS A C 1
ATOM 2350 O O . HIS A 1 380 ? -57.144 -37.561 -27.396 1.00 30.10 380 HIS A O 1
ATOM 2357 N N . ALA A 1 381 ? -56.535 -35.808 -26.122 1.00 29.62 381 ALA A N 1
ATOM 2358 C CA . ALA A 1 381 ? -55.514 -35.333 -27.062 1.00 30.25 381 ALA A CA 1
ATOM 2359 C C . ALA A 1 381 ? -54.078 -35.757 -26.687 1.00 28.36 381 ALA A C 1
ATOM 2360 O O . ALA A 1 381 ? -53.326 -36.077 -27.609 1.00 31.55 381 ALA A O 1
ATOM 2362 N N . LEU A 1 382 ? -53.716 -35.847 -25.399 1.00 26.54 382 LEU A N 1
ATOM 2363 C CA . LEU A 1 382 ? -52.320 -36.229 -25.028 1.00 24.21 382 LEU A CA 1
ATOM 2364 C C . LEU A 1 382 ? -52.017 -37.746 -25.049 1.00 22.34 382 LEU A C 1
ATOM 2365 O O . LEU A 1 382 ? -50.845 -38.136 -25.103 1.00 21.49 382 LEU A O 1
ATOM 2370 N N . GLY A 1 383 ? -53.050 -38.589 -25.012 1.00 19.84 383 GLY A N 1
ATOM 2371 C CA . GLY A 1 383 ? -52.845 -40.031 -24.896 1.00 18.55 383 GLY A CA 1
ATOM 2372 C C . GLY A 1 383 ? -52.558 -40.497 -23.482 1.00 17.78 383 GLY A C 1
ATOM 2373 O O . GLY A 1 383 ? -52.433 -39.701 -22.548 1.00 16.81 383 GLY A O 1
ATOM 2374 N N . THR A 1 384 ? -52.422 -41.811 -23.336 1.00 17.04 384 THR A N 1
ATOM 2375 C CA . THR A 1 384 ? -52.429 -42.421 -22.008 1.00 17.33 384 THR A CA 1
ATOM 2376 C C . THR A 1 384 ? -51.105 -42.376 -21.242 1.00 17.09 384 THR A C 1
ATOM 2377 O O . THR A 1 384 ? -51.099 -42.763 -20.068 1.00 17.45 384 THR A O 1
ATOM 2381 N N . ARG A 1 385 ? -49.998 -41.946 -21.869 1.00 17.07 385 ARG A N 1
ATOM 2382 C CA . ARG A 1 385 ? -48.666 -42.027 -21.230 1.00 17.55 385 ARG A CA 1
ATOM 2383 C C . ARG A 1 385 ? -47.985 -40.677 -20.967 1.00 17.39 385 ARG A C 1
ATOM 2384 O O . ARG A 1 385 ? -46.793 -40.632 -20.620 1.00 17.56 385 ARG A O 1
ATOM 2392 N N . THR A 1 386 ? -48.738 -39.588 -21.102 1.00 17.19 386 THR A N 1
ATOM 2393 C CA . THR A 1 386 ? -48.184 -38.246 -20.982 1.00 17.21 386 THR A CA 1
ATOM 2394 C C . THR A 1 386 ? -48.992 -37.420 -19.997 1.00 17.13 386 THR A C 1
ATOM 2395 O O . THR A 1 386 ? -50.223 -37.360 -20.098 1.00 18.08 386 THR A O 1
ATOM 2399 N N . GLY A 1 387 ? -48.315 -36.782 -19.042 1.00 16.71 387 GLY A N 1
ATOM 2400 C CA . GLY A 1 387 ? -48.967 -35.891 -18.089 1.00 16.59 387 GLY A CA 1
ATOM 2401 C C . GLY A 1 387 ? -49.056 -34.465 -18.626 1.00 16.32 387 GLY A C 1
ATOM 2402 O O . GLY A 1 387 ? -48.368 -34.118 -19.595 1.00 16.04 387 GLY A O 1
ATOM 2403 N N . ALA A 1 388 ? -49.903 -33.648 -18.003 1.00 16.23 388 ALA A N 1
ATOM 2404 C CA . ALA A 1 388 ? -50.048 -32.231 -18.358 1.00 16.15 388 ALA A CA 1
ATOM 2405 C C . ALA A 1 388 ? -49.401 -31.365 -17.279 1.00 16.55 388 ALA A C 1
ATOM 2406 O O . ALA A 1 388 ? -49.600 -31.617 -16.069 1.00 16.82 388 ALA A O 1
ATOM 2408 N N . LEU A 1 389 ? -48.609 -30.380 -17.708 1.00 16.35 389 LEU A N 1
ATOM 2409 C CA . LEU A 1 389 ? -47.930 -29.422 -16.814 1.00 16.33 389 LEU A CA 1
ATOM 2410 C C . LEU A 1 389 ? -48.500 -28.025 -17.050 1.00 16.43 389 LEU A C 1
ATOM 2411 O O . LEU A 1 389 ? -48.550 -27.569 -18.191 1.00 16.63 389 LEU A O 1
ATOM 2416 N N . PHE A 1 390 ? -48.906 -27.352 -15.977 1.00 16.28 390 PHE A N 1
ATOM 2417 C CA . PHE A 1 390 ? -49.340 -25.955 -16.034 1.00 16.26 390 PHE A CA 1
ATOM 2418 C C . PHE A 1 390 ? -48.514 -25.118 -15.073 1.00 17.16 390 PHE A C 1
ATOM 2419 O O . PHE A 1 390 ? -48.324 -25.507 -13.922 1.00 16.56 390 PHE A O 1
ATOM 2427 N N . THR A 1 391 ? -48.044 -23.961 -15.547 1.00 17.46 391 THR A N 1
ATOM 2428 C CA . THR A 1 391 ? -47.432 -22.955 -14.663 1.00 18.29 391 THR A CA 1
ATOM 2429 C C . THR A 1 391 ? -47.339 -21.626 -15.405 1.00 19.00 391 THR A C 1
ATOM 2430 O O . THR A 1 391 ? -47.074 -21.628 -16.603 1.00 18.94 391 THR A O 1
ATOM 2434 N N . PRO A 1 392 ? -47.542 -20.499 -14.700 1.00 19.90 392 PRO A N 1
ATOM 2435 C CA . PRO A 1 392 ? -47.278 -19.200 -15.349 1.00 20.99 392 PRO A CA 1
ATOM 2436 C C . PRO A 1 392 ? -45.792 -18.832 -15.434 1.00 22.42 392 PRO A C 1
ATOM 2437 O O . PRO A 1 392 ? -45.455 -17.863 -16.116 1.00 23.28 392 PRO A O 1
ATOM 2441 N N . ASP A 1 393 ? -44.927 -19.580 -14.746 1.00 22.95 393 ASP A N 1
ATOM 2442 C CA . ASP A 1 393 ? -43.505 -19.276 -14.621 1.00 25.20 393 ASP A CA 1
ATOM 2443 C C . ASP A 1 393 ? -42.712 -20.112 -15.632 1.00 25.12 393 ASP A C 1
ATOM 2444 O O . ASP A 1 393 ? -42.559 -21.321 -15.469 1.00 23.71 393 ASP A O 1
ATOM 2449 N N . ASP A 1 394 ? -42.224 -19.463 -16.688 1.00 26.09 394 ASP A N 1
ATOM 2450 C CA . ASP A 1 394 ? -41.455 -20.153 -17.728 1.00 27.43 394 ASP A CA 1
ATOM 2451 C C . ASP A 1 394 ? -40.207 -20.854 -17.184 1.00 27.82 394 ASP A C 1
ATOM 2452 O O . ASP A 1 394 ? -39.895 -21.971 -17.608 1.00 27.81 394 ASP A O 1
ATOM 2457 N N . ARG A 1 395 ? -39.513 -20.230 -16.231 1.00 29.68 395 ARG A N 1
ATOM 2458 C CA . ARG A 1 395 ? -38.312 -20.843 -15.640 1.00 31.09 395 ARG A CA 1
ATOM 2459 C C . ARG A 1 395 ? -38.655 -22.127 -14.865 1.00 28.60 395 ARG A C 1
ATOM 2460 O O . ARG A 1 395 ? -37.931 -23.122 -14.957 1.00 27.92 395 ARG A O 1
ATOM 2468 N N . LEU A 1 396 ? -39.760 -22.102 -14.126 1.00 26.19 396 LEU A N 1
ATOM 2469 C CA . LEU A 1 396 ? -40.232 -23.295 -13.429 1.00 24.66 396 LEU A CA 1
ATOM 2470 C C . LEU A 1 396 ? -40.664 -24.383 -14.414 1.00 23.58 396 LEU A C 1
ATOM 2471 O O . LEU A 1 396 ? -40.367 -25.561 -14.204 1.00 22.70 396 LEU A O 1
ATOM 2476 N N . ALA A 1 397 ? -41.341 -23.993 -15.492 1.00 22.48 397 ALA A N 1
ATOM 2477 C CA . ALA A 1 397 ? -41.706 -24.953 -16.537 1.00 22.61 397 ALA A CA 1
ATOM 2478 C C . ALA A 1 397 ? -40.487 -25.675 -17.080 1.00 23.28 397 ALA A C 1
ATOM 2479 O O . ALA A 1 397 ? -40.505 -26.902 -17.204 1.00 22.07 397 ALA A O 1
ATOM 2481 N N . GLN A 1 398 ? -39.425 -24.930 -17.396 1.00 24.39 398 GLN A N 1
ATOM 2482 C CA . GLN A 1 398 ? -38.230 -25.573 -17.940 1.00 26.01 398 GLN A CA 1
ATOM 2483 C C . GLN A 1 398 ? -37.590 -26.510 -16.927 1.00 24.44 398 GLN A C 1
ATOM 2484 O O . GLN A 1 398 ? -37.134 -27.587 -17.303 1.00 24.08 398 GLN A O 1
ATOM 2490 N N . THR A 1 399 ? -37.592 -26.125 -15.655 1.00 23.25 399 THR A N 1
ATOM 2491 C CA . THR A 1 399 ? -37.029 -26.972 -14.598 1.00 22.81 399 THR A CA 1
ATOM 2492 C C . THR A 1 399 ? -37.778 -28.300 -14.507 1.00 22.12 399 THR A C 1
ATOM 2493 O O . THR A 1 399 ? -37.151 -29.370 -14.472 1.00 21.96 399 THR A O 1
ATOM 2497 N N . VAL A 1 400 ? -39.109 -28.231 -14.483 1.00 21.05 400 VAL A N 1
ATOM 2498 C CA . VAL A 1 400 ? -39.931 -29.454 -14.395 1.00 20.45 400 VAL A CA 1
ATOM 2499 C C . VAL A 1 400 ? -39.762 -30.322 -15.649 1.00 20.10 400 VAL A C 1
ATOM 2500 O O . VAL A 1 400 ? -39.593 -31.545 -15.555 1.00 19.15 400 VAL A O 1
ATOM 2504 N N . LEU A 1 401 ? -39.802 -29.698 -16.825 1.00 20.22 401 LEU A N 1
ATOM 2505 C CA . LEU A 1 401 ? -39.684 -30.460 -18.066 1.00 20.20 401 LEU A CA 1
ATOM 2506 C C . LEU A 1 401 ? -38.323 -31.157 -18.191 1.00 20.32 401 LEU A C 1
ATOM 2507 O O . LEU A 1 401 ? -38.262 -32.327 -18.556 1.00 20.63 401 LEU A O 1
ATOM 2512 N N . ALA A 1 402 ? -37.243 -30.456 -17.874 1.00 20.91 402 ALA A N 1
ATOM 2513 C CA . ALA A 1 402 ? -35.901 -31.075 -17.910 1.00 21.03 402 ALA A CA 1
ATOM 2514 C C . ALA A 1 402 ? -35.795 -32.217 -16.889 1.00 20.89 402 ALA A C 1
ATOM 2515 O O . ALA A 1 402 ? -35.212 -33.267 -17.184 1.00 20.71 402 ALA A O 1
ATOM 2517 N N . ALA A 1 403 ? -36.386 -32.022 -15.706 1.00 20.20 403 ALA A N 1
ATOM 2518 C CA . ALA A 1 403 ? -36.431 -33.078 -14.691 1.00 19.94 403 ALA A CA 1
ATOM 2519 C C . ALA A 1 403 ? -37.156 -34.319 -15.197 1.00 20.05 403 ALA A C 1
ATOM 2520 O O . ALA A 1 403 ? -36.683 -35.439 -14.991 1.00 20.15 403 ALA A O 1
ATOM 2522 N N . SER A 1 404 ? -38.302 -34.129 -15.862 1.00 20.19 404 SER A N 1
ATOM 2523 C CA . SER A 1 404 ? -39.037 -35.255 -16.434 1.00 20.42 404 SER A CA 1
ATOM 2524 C C . SER A 1 404 ? -38.217 -35.982 -17.509 1.00 21.52 404 SER A C 1
ATOM 2525 O O . SER A 1 404 ? -38.267 -37.212 -17.605 1.00 21.36 404 SER A O 1
ATOM 2528 N N . GLU A 1 405 ? -37.454 -35.233 -18.300 1.00 23.13 405 GLU A N 1
ATOM 2529 C CA . GLU A 1 405 ? -36.572 -35.840 -19.323 1.00 24.70 405 GLU A CA 1
ATOM 2530 C C . GLU A 1 405 ? -35.481 -36.711 -18.690 1.00 23.96 405 GLU A C 1
ATOM 2531 O O . GLU A 1 405 ? -35.254 -37.835 -19.131 1.00 23.81 405 GLU A O 1
ATOM 2537 N N . ARG A 1 406 ? -34.851 -36.216 -17.634 1.00 23.31 406 ARG A N 1
ATOM 2538 C CA . ARG A 1 406 ? -33.883 -37.022 -16.872 1.00 23.17 406 ARG A CA 1
ATOM 2539 C C . ARG A 1 406 ? -34.497 -38.298 -16.293 1.00 23.03 406 ARG A C 1
ATOM 2540 O O . ARG A 1 406 ? -33.870 -39.364 -16.306 1.00 22.96 406 ARG A O 1
ATOM 2548 N N . ALA A 1 407 ? -35.735 -38.185 -15.815 1.00 22.44 407 ALA A N 1
ATOM 2549 C CA . ALA A 1 407 ? -36.455 -39.296 -15.204 1.00 22.61 407 ALA A CA 1
ATOM 2550 C C . ALA A 1 407 ? -37.078 -40.266 -16.206 1.00 22.51 407 ALA A C 1
ATOM 2551 O O . ALA A 1 407 ? -37.488 -41.350 -15.813 1.00 24.14 407 ALA A O 1
ATOM 2553 N N . GLY A 1 408 ? -37.167 -39.885 -17.477 1.00 21.97 408 GLY A N 1
ATOM 2554 C CA . GLY A 1 408 ? -37.833 -40.714 -18.486 1.00 22.06 408 GLY A CA 1
ATOM 2555 C C . GLY A 1 408 ? -39.359 -40.716 -18.374 1.00 21.63 408 GLY A C 1
ATOM 2556 O O . GLY A 1 408 ? -40.000 -41.710 -18.710 1.00 22.76 408 GLY A O 1
ATOM 2557 N N . GLU A 1 409 ? -39.936 -39.611 -17.905 1.00 20.32 409 GLU A N 1
ATOM 2558 C CA . GLU A 1 409 ? -41.393 -39.470 -17.791 1.00 19.55 409 GLU A CA 1
ATOM 2559 C C . GLU A 1 409 ? -41.853 -38.372 -18.752 1.00 19.09 409 GLU A C 1
ATOM 2560 O O . GLU A 1 409 ? -41.205 -37.328 -18.875 1.00 19.38 409 GLU A O 1
ATOM 2566 N N . SER A 1 410 ? -42.960 -38.618 -19.435 1.00 18.11 410 SER A N 1
ATOM 2567 C CA . SER A 1 410 ? -43.445 -37.713 -20.479 1.00 17.90 410 SER A CA 1
ATOM 2568 C C . SER A 1 410 ? -44.465 -36.698 -19.939 1.00 17.92 410 SER A C 1
ATOM 2569 O O . SER A 1 410 ? -45.509 -37.082 -19.394 1.00 17.31 410 SER A O 1
ATOM 2572 N N . PHE A 1 411 ? -44.143 -35.411 -20.100 1.00 18.16 411 PHE A N 1
ATOM 2573 C CA . PHE A 1 411 ? -45.044 -34.300 -19.800 1.00 18.21 411 PHE A CA 1
ATOM 2574 C C . PHE A 1 411 ? -45.152 -33.347 -20.984 1.00 19.09 411 PHE A C 1
ATOM 2575 O O . PHE A 1 411 ? -44.203 -33.187 -21.742 1.00 19.21 411 PHE A O 1
ATOM 2583 N N . CYS A 1 412 ? -46.313 -32.717 -21.104 1.00 19.59 412 CYS A N 1
ATOM 2584 C CA . CYS A 1 412 ? -46.566 -31.663 -22.070 1.00 20.74 412 CYS A CA 1
ATOM 2585 C C . CYS A 1 412 ? -47.052 -30.441 -21.308 1.00 19.97 412 CYS A C 1
ATOM 2586 O O . CYS A 1 412 ? -48.015 -30.544 -20.555 1.00 19.14 412 CYS A O 1
ATOM 2589 N N . ARG A 1 413 ? -46.405 -29.292 -21.503 1.00 19.70 413 ARG A N 1
ATOM 2590 C CA . ARG A 1 413 ? -46.918 -28.039 -20.943 1.00 19.71 413 ARG A CA 1
ATOM 2591 C C . ARG A 1 413 ? -48.158 -27.570 -21.698 1.00 19.49 413 ARG A C 1
ATOM 2592 O O . ARG A 1 413 ? -48.130 -27.434 -22.930 1.00 20.14 413 ARG A O 1
ATOM 2600 N N . LEU A 1 414 ? -49.245 -27.325 -20.981 1.00 18.37 414 LEU A N 1
ATOM 2601 C CA . LEU A 1 414 ? -50.429 -26.708 -21.565 1.00 18.16 414 LEU A CA 1
ATOM 2602 C C . LEU A 1 414 ? -50.590 -25.279 -21.036 1.00 18.08 414 LEU A C 1
ATOM 2603 O O . LEU A 1 414 ? -50.176 -24.988 -19.927 1.00 18.06 414 LEU A O 1
ATOM 2608 N N . PRO A 1 415 ? -51.198 -24.385 -21.832 1.00 18.00 415 PRO A N 1
ATOM 2609 C CA . PRO A 1 415 ? -51.333 -22.976 -21.461 1.00 18.03 415 PRO A CA 1
ATOM 2610 C C . PRO A 1 415 ? -52.467 -22.689 -20.488 1.00 17.49 415 PRO A C 1
ATOM 2611 O O . PRO A 1 415 ? -53.554 -23.284 -20.571 1.00 17.00 415 PRO A O 1
ATOM 2615 N N . LEU A 1 416 ? -52.215 -21.747 -19.585 1.00 17.40 416 LEU A N 1
ATOM 2616 C CA . LEU A 1 416 ? -53.263 -21.193 -18.727 1.00 17.32 416 LEU A CA 1
ATOM 2617 C C . LEU A 1 416 ? -54.021 -20.137 -19.537 1.00 17.81 416 LEU A C 1
ATOM 2618 O O . LEU A 1 416 ? -53.804 -18.940 -19.372 1.00 17.91 416 LEU A O 1
ATOM 2623 N N . LEU A 1 417 ? -54.927 -20.595 -20.401 1.00 17.82 417 LEU A N 1
ATOM 2624 C CA . LEU A 1 417 ? -55.595 -19.734 -21.371 1.00 18.16 417 LEU A CA 1
ATOM 2625 C C . LEU A 1 417 ? -56.564 -18.768 -20.705 1.00 18.49 417 LEU A C 1
ATOM 2626 O O . LEU A 1 417 ? -57.562 -19.181 -20.124 1.00 18.03 417 LEU A O 1
ATOM 2631 N N . ALA A 1 418 ? -56.275 -17.474 -20.806 1.00 19.12 418 ALA A N 1
ATOM 2632 C CA . ALA A 1 418 ? -57.139 -16.456 -20.189 1.00 19.60 418 ALA A CA 1
ATOM 2633 C C . ALA A 1 418 ? -58.590 -16.538 -20.678 1.00 19.23 418 ALA A C 1
ATOM 2634 O O . ALA A 1 418 ? -59.519 -16.358 -19.892 1.00 19.26 418 ALA A O 1
ATOM 2636 N N . HIS A 1 419 ? -58.787 -16.863 -21.953 1.00 18.93 419 HIS A N 1
ATOM 2637 C CA . HIS A 1 419 ? -60.140 -16.968 -22.500 1.00 19.07 419 HIS A CA 1
ATOM 2638 C C . HIS A 1 419 ? -60.956 -18.163 -21.977 1.00 18.69 419 HIS A C 1
ATOM 2639 O O . HIS A 1 419 ? -62.176 -18.184 -22.127 1.00 18.51 419 HIS A O 1
ATOM 2646 N N . GLU A 1 420 ? -60.308 -19.139 -21.336 1.00 18.12 420 GLU A N 1
ATOM 2647 C CA . GLU A 1 420 ? -61.064 -20.217 -20.684 1.00 18.09 420 GLU A CA 1
ATOM 2648 C C . GLU A 1 420 ? -61.618 -19.846 -19.310 1.00 18.44 420 GLU A C 1
ATOM 2649 O O . GLU A 1 420 ? -62.461 -20.577 -18.769 1.00 17.97 420 GLU A O 1
ATOM 2655 N N . ARG A 1 421 ? -61.180 -18.724 -18.741 1.00 19.42 421 ARG A N 1
ATOM 2656 C CA . ARG A 1 421 ? -61.711 -18.284 -17.445 1.00 20.21 421 ARG A CA 1
ATOM 2657 C C . ARG A 1 421 ? -63.198 -17.965 -17.519 1.00 20.64 421 ARG A C 1
ATOM 2658 O O . ARG A 1 421 ? -63.901 -18.094 -16.519 1.00 20.90 421 ARG A O 1
ATOM 2666 N N . ARG A 1 422 ? -63.701 -17.595 -18.696 1.00 21.04 422 ARG A N 1
ATOM 2667 C CA . ARG A 1 422 ? -65.130 -17.356 -18.829 1.00 21.53 422 ARG A CA 1
ATOM 2668 C C . ARG A 1 422 ? -65.954 -18.617 -18.538 1.00 20.88 422 ARG A C 1
ATOM 2669 O O . ARG A 1 422 ? -67.115 -18.517 -18.140 1.00 20.96 422 ARG A O 1
ATOM 2677 N N . ASN A 1 423 ? -65.353 -19.787 -18.748 1.00 19.88 423 ASN A N 1
ATOM 2678 C CA . ASN A 1 423 ? -65.998 -21.060 -18.420 1.00 19.65 423 ASN A CA 1
ATOM 2679 C C . ASN A 1 423 ? -65.980 -21.461 -16.950 1.00 19.70 423 ASN A C 1
ATOM 2680 O O . ASN A 1 423 ? -66.531 -22.499 -16.597 1.00 20.04 423 ASN A O 1
ATOM 2685 N N . LEU A 1 424 ? -65.355 -20.653 -16.109 1.00 19.61 424 LEU A N 1
ATOM 2686 C CA . LEU A 1 424 ? -65.467 -20.793 -14.666 1.00 19.88 424 LEU A CA 1
ATOM 2687 C C . LEU A 1 424 ? -66.678 -20.026 -14.069 1.00 19.98 424 LEU A C 1
ATOM 2688 O O . LEU A 1 424 ? -66.987 -20.197 -12.903 1.00 18.99 424 LEU A O 1
ATOM 2693 N N . ARG A 1 425 ? -67.366 -19.207 -14.863 1.00 20.90 425 ARG A N 1
ATOM 2694 C CA . ARG A 1 425 ? -68.427 -18.326 -14.341 1.00 21.81 425 ARG A CA 1
ATOM 2695 C C . ARG A 1 425 ? -69.614 -19.116 -13.805 1.00 20.55 425 ARG A C 1
ATOM 2696 O O . ARG A 1 425 ? -70.000 -20.127 -14.391 1.00 20.23 425 ARG A O 1
ATOM 2704 N N . SER A 1 426 ? -70.167 -18.645 -12.690 1.00 19.65 426 SER A N 1
ATOM 2705 C CA 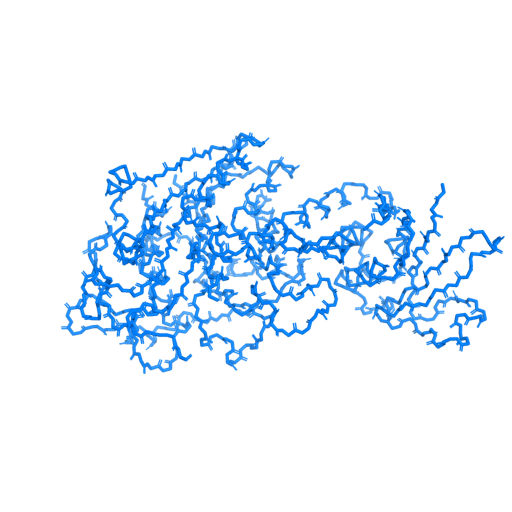. SER A 1 426 ? -71.351 -19.211 -12.044 1.00 19.02 426 SER A CA 1
ATOM 2706 C C . SER A 1 426 ? -72.448 -18.149 -11.936 1.00 19.71 426 SER A C 1
ATOM 2707 O O . SER A 1 426 ? -72.162 -16.974 -11.736 1.00 18.96 426 SER A O 1
ATOM 2710 N N . ALA A 1 427 ? -73.701 -18.585 -12.008 1.00 20.12 427 ALA A N 1
ATOM 2711 C CA . ALA A 1 427 ? -74.841 -17.679 -11.790 1.00 20.88 427 ALA A CA 1
ATOM 2712 C C . ALA A 1 427 ? -75.109 -17.428 -10.302 1.00 21.22 427 ALA A C 1
ATOM 2713 O O . ALA A 1 427 ? -75.926 -16.576 -9.972 1.00 21.96 427 ALA A O 1
ATOM 2715 N N . VAL A 1 428 ? -74.448 -18.170 -9.413 1.00 20.64 428 VAL A N 1
ATOM 2716 C CA . VAL A 1 428 ? -74.715 -18.133 -7.968 1.00 20.90 428 VAL A CA 1
ATOM 2717 C C . VAL A 1 428 ? -73.451 -17.840 -7.150 1.00 20.37 428 VAL A C 1
ATOM 2718 O O . VAL A 1 428 ? -73.478 -17.013 -6.245 1.00 20.27 428 VAL A O 1
ATOM 2722 N N . ALA A 1 429 ? -72.362 -18.544 -7.444 1.00 19.29 429 ALA A N 1
ATOM 2723 C CA . ALA A 1 429 ? -71.125 -18.419 -6.665 1.00 18.65 429 ALA A CA 1
ATOM 2724 C C . ALA A 1 429 ? -70.024 -17.688 -7.447 1.00 18.25 429 ALA A C 1
ATOM 2725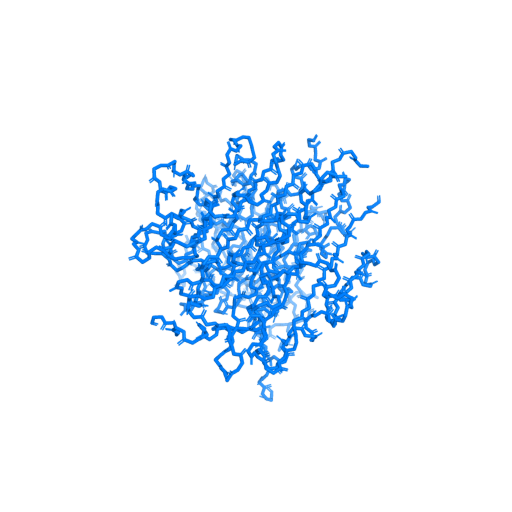 O O . ALA A 1 429 ? -70.253 -17.187 -8.560 1.00 18.06 429 ALA A O 1
ATOM 2727 N N . ASP A 1 430 ? -68.824 -17.614 -6.863 1.00 17.91 430 ASP A N 1
ATOM 2728 C CA . ASP A 1 430 ? -67.692 -16.997 -7.557 1.00 17.95 430 ASP A CA 1
ATOM 2729 C C . ASP A 1 430 ? -67.218 -17.804 -8.770 1.00 17.73 430 ASP A C 1
ATOM 2730 O O . ASP A 1 430 ? -66.716 -17.230 -9.733 1.00 17.53 430 ASP A O 1
ATOM 2735 N N . ARG A 1 431 ? -67.382 -19.128 -8.713 1.00 17.17 431 ARG A N 1
ATOM 2736 C CA . ARG A 1 431 ? -66.983 -20.006 -9.798 1.00 16.97 431 ARG A CA 1
ATOM 2737 C C . ARG A 1 431 ? -67.770 -21.301 -9.741 1.00 16.59 431 ARG A C 1
ATOM 2738 O O . ARG A 1 431 ? -68.395 -21.614 -8.711 1.00 16.42 431 ARG A O 1
ATOM 2746 N N . VAL A 1 432 ? -67.700 -22.053 -10.832 1.00 16.21 432 VAL A N 1
ATOM 2747 C CA . VAL A 1 432 ? -68.209 -23.435 -10.879 1.00 16.28 432 VAL A CA 1
ATOM 2748 C C . VAL A 1 432 ? -67.057 -24.434 -10.860 1.00 16.02 432 VAL A C 1
ATOM 2749 O O . VAL A 1 432 ? -65.935 -24.093 -11.236 1.00 16.01 432 VAL A O 1
ATOM 2753 N N . ASN A 1 433 ? -67.352 -25.669 -10.454 1.00 15.89 433 ASN A N 1
ATOM 2754 C CA . ASN A 1 433 ? -66.387 -26.769 -10.600 1.00 15.65 433 ASN A CA 1
ATOM 2755 C C . ASN A 1 433 ? -66.521 -27.549 -11.894 1.00 16.00 433 ASN A C 1
ATOM 2756 O O . ASN A 1 433 ? -65.734 -28.473 -12.113 1.00 16.15 433 ASN A O 1
ATOM 2761 N N . CYS A 1 434 ? -67.492 -27.198 -12.747 1.00 16.35 434 CYS A N 1
ATOM 2762 C CA . CYS A 1 434 ? -67.678 -27.870 -14.036 1.00 16.96 434 CYS A CA 1
ATOM 2763 C C . CYS A 1 434 ? -68.482 -26.993 -14.978 1.00 17.59 434 CYS A C 1
ATOM 2764 O O . CYS A 1 434 ? -69.590 -26.553 -14.627 1.00 17.17 434 CYS A O 1
ATOM 2767 N N . SER A 1 435 ? -67.934 -26.734 -16.162 1.00 18.10 435 SER A N 1
ATOM 2768 C CA . SER A 1 435 ? -68.624 -25.912 -17.173 1.00 19.30 435 SER A CA 1
ATOM 2769 C C . SER A 1 435 ? -69.535 -26.705 -18.092 1.00 20.46 435 SER A C 1
ATOM 2770 O O . SER A 1 435 ? -70.331 -26.107 -18.841 1.00 20.52 435 SER A O 1
ATOM 2773 N N . HIS A 1 436 ? -69.380 -28.030 -18.101 1.00 21.48 436 HIS A N 1
ATOM 2774 C CA . HIS A 1 436 ? -70.017 -28.904 -19.081 1.00 23.03 436 HIS A CA 1
ATOM 2775 C C . HIS A 1 436 ? -69.633 -28.545 -20.520 1.00 23.66 436 HIS A C 1
ATOM 2776 O O . HIS A 1 436 ? -70.359 -28.885 -21.454 1.00 23.76 436 HIS A O 1
ATOM 2783 N N . ARG A 1 437 ? -68.488 -27.885 -20.692 1.00 23.23 437 ARG A N 1
ATOM 2784 C CA . ARG A 1 437 ? -67.994 -27.514 -22.010 1.00 23.88 437 ARG A CA 1
ATOM 2785 C C . ARG A 1 437 ? -66.616 -28.130 -22.202 1.00 22.21 437 ARG A C 1
ATOM 2786 O O . ARG A 1 437 ? -65.963 -28.549 -21.243 1.00 21.69 437 ARG A O 1
ATOM 2794 N N . HIS A 1 438 ? -66.172 -28.153 -23.447 1.00 20.68 438 HIS A N 1
ATOM 2795 C CA . HIS A 1 438 ? -64.814 -28.577 -23.758 1.00 19.97 438 HIS A CA 1
ATOM 2796 C C . HIS A 1 438 ? -63.781 -27.686 -23.072 1.00 18.81 438 HIS A C 1
ATOM 2797 O O . HIS A 1 438 ? -64.046 -26.523 -22.795 1.00 17.96 438 HIS A O 1
ATOM 2804 N N . GLY A 1 439 ? -62.611 -28.256 -22.804 1.00 17.57 439 GLY A N 1
ATOM 2805 C CA . GLY A 1 439 ? -61.490 -27.535 -22.180 1.00 17.38 439 GLY A CA 1
ATOM 2806 C C . GLY A 1 439 ? -61.342 -27.730 -20.680 1.00 16.85 439 GLY A C 1
ATOM 2807 O O . GLY A 1 439 ? -60.663 -26.927 -20.014 1.00 16.16 439 GLY A O 1
ATOM 2808 N N . ASP A 1 440 ? -61.933 -28.799 -20.135 1.00 16.66 440 ASP A N 1
ATOM 2809 C CA . ASP A 1 440 ? -61.923 -28.975 -18.668 1.00 17.17 440 ASP A CA 1
ATOM 2810 C C . ASP A 1 440 ? -60.512 -29.093 -18.058 1.00 16.75 440 ASP A C 1
ATOM 2811 O O . ASP A 1 440 ? -60.301 -28.672 -16.921 1.00 16.60 440 ASP A O 1
ATOM 2816 N N . THR A 1 441 ? -59.551 -29.655 -18.786 1.00 16.72 441 THR A N 1
ATOM 2817 C CA . THR A 1 441 ? -58.186 -29.770 -18.263 1.00 16.78 441 THR A CA 1
ATOM 2818 C C . THR A 1 441 ? -57.580 -28.378 -17.996 1.00 16.51 441 THR A C 1
ATOM 2819 O O . THR A 1 441 ? -57.009 -28.130 -16.927 1.00 16.18 441 THR A O 1
ATOM 2823 N N . ILE A 1 442 ? -57.772 -27.464 -18.946 1.00 16.34 442 ILE A N 1
ATOM 2824 C CA . ILE A 1 442 ? -57.313 -26.081 -18.785 1.00 16.25 442 ILE A CA 1
ATOM 2825 C C . ILE A 1 442 ? -58.156 -25.348 -17.728 1.00 15.95 442 ILE A C 1
ATOM 2826 O O . ILE A 1 442 ? -57.613 -24.639 -16.859 1.00 15.91 442 ILE A O 1
ATOM 2831 N N . GLN A 1 443 ? -59.471 -25.547 -17.759 1.00 15.68 443 GLN A N 1
ATOM 2832 C CA . GLN A 1 443 ? -60.352 -24.911 -16.777 1.00 15.70 443 GLN A CA 1
ATOM 2833 C C . GLN A 1 443 ? -60.008 -25.340 -15.348 1.00 15.40 443 GLN A C 1
ATOM 2834 O O . GLN A 1 443 ? -60.023 -24.511 -14.443 1.00 15.60 443 GLN A O 1
ATOM 2840 N N . ALA A 1 444 ? -59.666 -26.621 -15.157 1.00 15.10 444 ALA A N 1
ATOM 2841 C CA . ALA A 1 444 ? -59.302 -27.106 -13.810 1.00 14.88 444 ALA A CA 1
ATOM 2842 C C . ALA A 1 444 ? -58.033 -26.428 -13.289 1.00 14.87 444 ALA A C 1
ATOM 2843 O O . ALA A 1 444 ? -57.936 -26.091 -12.099 1.00 14.89 444 ALA A O 1
ATOM 2845 N N . ALA A 1 445 ? -57.063 -26.229 -14.179 1.00 14.94 445 ALA A N 1
ATOM 2846 C CA . ALA A 1 445 ? -55.814 -25.569 -13.829 1.00 15.16 445 ALA A CA 1
ATOM 2847 C C . ALA A 1 445 ? -56.072 -24.112 -13.437 1.00 15.11 445 ALA A C 1
ATOM 2848 O O . ALA A 1 445 ? -55.538 -23.624 -12.438 1.00 14.88 445 ALA A O 1
ATOM 2850 N N . LEU A 1 446 ? -56.907 -23.424 -14.225 1.00 15.24 446 LEU A N 1
ATOM 2851 C CA . LEU A 1 446 ? -57.318 -22.039 -13.910 1.00 15.53 446 LEU A CA 1
ATOM 2852 C C . LEU A 1 446 ? -58.078 -21.940 -12.574 1.00 15.43 446 LEU A C 1
ATOM 2853 O O . LEU A 1 446 ? -57.879 -21.004 -11.797 1.00 15.58 446 LEU A O 1
ATOM 2858 N N . PHE A 1 447 ? -58.956 -22.909 -12.325 1.00 15.34 447 PHE A N 1
ATOM 2859 C CA . PHE A 1 447 ? -59.670 -23.033 -11.052 1.00 15.43 447 PHE A CA 1
ATOM 2860 C C . PHE A 1 447 ? -58.674 -23.083 -9.889 1.00 15.67 447 PHE A C 1
ATOM 2861 O O . PHE A 1 447 ? -58.801 -22.305 -8.918 1.00 15.84 447 PHE A O 1
ATOM 2869 N N . LEU A 1 448 ? -57.699 -23.987 -9.971 1.00 15.62 448 LEU A N 1
ATOM 2870 C CA . LEU A 1 448 ? -56.688 -24.128 -8.911 1.00 16.11 448 LEU A CA 1
ATOM 2871 C C . LEU A 1 448 ? -55.849 -22.864 -8.745 1.00 16.24 448 LEU A C 1
ATOM 2872 O O . LEU A 1 448 ? -55.510 -22.474 -7.625 1.00 15.87 448 LEU A O 1
ATOM 2877 N N . GLN A 1 449 ? -55.515 -22.229 -9.866 1.00 16.72 449 GLN A N 1
ATOM 2878 C CA . GLN A 1 449 ? -54.701 -21.017 -9.845 1.00 17.87 449 GLN A CA 1
ATOM 2879 C C . GLN A 1 449 ? -55.294 -19.932 -8.934 1.00 18.54 449 GLN A C 1
ATOM 2880 O O . GLN A 1 449 ? -54.535 -19.227 -8.270 1.00 18.51 449 GLN A O 1
ATOM 2886 N N . ASP A 1 450 ? -56.628 -19.828 -8.907 1.00 19.29 450 ASP A N 1
ATOM 2887 C CA . ASP A 1 450 ? -57.361 -18.841 -8.078 1.00 20.63 450 ASP A CA 1
ATOM 2888 C C . ASP A 1 450 ? -56.975 -18.928 -6.583 1.00 20.03 450 ASP A C 1
ATOM 2889 O O . ASP A 1 450 ? -57.079 -17.945 -5.844 1.00 20.04 450 ASP A O 1
ATOM 2894 N N . PHE A 1 451 ? -56.573 -20.109 -6.126 1.00 18.68 451 PHE A N 1
ATOM 2895 C CA . PHE A 1 451 ? -56.356 -20.347 -4.697 1.00 18.54 451 PHE A CA 1
ATOM 2896 C C . PHE A 1 451 ? -54.903 -20.210 -4.256 1.00 18.93 451 PHE A C 1
ATOM 2897 O O . PHE A 1 451 ? -54.619 -20.333 -3.076 1.00 19.42 451 PHE A O 1
ATOM 2905 N N . VAL A 1 452 ? -53.995 -19.968 -5.194 1.00 19.24 452 VAL A N 1
ATOM 2906 C CA . VAL A 1 452 ? -52.578 -19.814 -4.870 1.00 20.21 452 VAL A CA 1
ATOM 2907 C C . VAL A 1 452 ? -52.350 -18.342 -4.588 1.00 20.95 452 VAL A C 1
ATOM 2908 O O . VAL A 1 452 ? -52.627 -17.492 -5.435 1.00 20.85 452 VAL A O 1
ATOM 2912 N N . ALA A 1 453 ? -51.844 -18.045 -3.396 1.00 21.56 453 ALA A N 1
ATOM 2913 C CA . ALA A 1 453 ? -51.663 -16.663 -2.959 1.00 22.87 453 ALA A CA 1
ATOM 2914 C C . ALA A 1 453 ? -50.807 -15.860 -3.925 1.00 24.02 453 ALA A C 1
ATOM 2915 O O . ALA A 1 453 ? -49.854 -16.374 -4.502 1.00 23.74 453 ALA A O 1
ATOM 2917 N N . ALA A 1 454 ? -51.169 -14.588 -4.076 1.00 25.74 454 ALA A N 1
ATOM 2918 C CA . ALA A 1 454 ? -50.498 -13.661 -4.991 1.00 27.71 454 ALA A CA 1
ATOM 2919 C C . ALA A 1 454 ? -48.993 -13.682 -4.796 1.00 28.10 454 ALA A C 1
ATOM 2920 O O . ALA A 1 454 ? -48.510 -13.655 -3.665 1.00 29.01 454 ALA A O 1
ATOM 2922 N N . GLY A 1 455 ? -48.250 -13.784 -5.897 1.00 28.98 455 GLY A N 1
ATOM 2923 C CA . GLY A 1 455 ? -46.793 -13.736 -5.836 1.00 29.36 455 GLY A CA 1
ATOM 2924 C C . GLY A 1 455 ? -46.046 -15.036 -5.580 1.00 29.08 455 GLY A C 1
ATOM 2925 O O . GLY A 1 455 ? -44.814 -15.035 -5.620 1.00 30.45 455 GLY A O 1
ATOM 2926 N N . VAL A 1 456 ? -46.757 -16.143 -5.323 1.00 26.82 456 VAL A N 1
ATOM 2927 C CA . VAL A 1 456 ? -46.108 -17.428 -5.026 1.00 25.45 456 VAL A CA 1
ATOM 2928 C C . VAL A 1 456 ? -45.990 -18.249 -6.319 1.00 24.13 456 VAL A C 1
ATOM 2929 O O . VAL A 1 456 ? -47.022 -18.548 -6.938 1.00 23.75 456 VAL A O 1
ATOM 2933 N N . PRO A 1 457 ? -44.751 -18.605 -6.741 1.00 23.13 457 PRO A N 1
ATOM 2934 C CA . PRO A 1 457 ? -44.592 -19.460 -7.920 1.00 22.20 457 PRO A CA 1
ATOM 2935 C C . PRO A 1 457 ? -45.259 -20.811 -7.722 1.00 21.15 457 PRO A C 1
ATOM 2936 O O . PRO A 1 457 ? -45.185 -21.388 -6.630 1.00 20.32 457 PRO A O 1
ATOM 2940 N N . TRP A 1 458 ? -45.910 -21.301 -8.771 1.00 19.65 458 TRP A N 1
ATOM 2941 C CA . TRP A 1 458 ? -46.736 -22.495 -8.670 1.00 18.77 458 TRP A CA 1
ATOM 2942 C C . TRP A 1 458 ? -46.728 -23.280 -9.964 1.00 18.37 458 TRP A C 1
ATOM 2943 O O . TRP A 1 458 ? -46.694 -22.697 -11.052 1.00 18.22 458 TRP A O 1
ATOM 2954 N N . ALA A 1 459 ? -46.742 -24.605 -9.826 1.00 17.93 459 ALA A N 1
ATOM 2955 C CA . ALA A 1 459 ? -46.946 -25.513 -10.943 1.00 17.64 459 ALA A CA 1
ATOM 2956 C C . ALA A 1 459 ? -47.963 -26.583 -10.561 1.00 17.33 459 ALA A C 1
ATOM 2957 O O . ALA A 1 459 ? -48.061 -26.985 -9.398 1.00 16.91 459 ALA A O 1
ATOM 2959 N N . HIS A 1 460 ? -48.699 -27.049 -11.568 1.00 16.84 460 HIS A N 1
ATOM 2960 C CA . HIS A 1 460 ? -49.746 -28.059 -11.413 1.00 16.83 460 HIS A CA 1
ATOM 2961 C C . HIS A 1 460 ? -49.465 -29.196 -12.396 1.00 16.90 460 HIS A C 1
ATOM 2962 O O . HIS A 1 460 ? -49.289 -28.955 -13.603 1.00 16.50 460 HIS A O 1
ATOM 2969 N N . LEU A 1 461 ? -49.407 -30.422 -11.871 1.00 16.82 461 LEU A N 1
ATOM 2970 C CA . LEU A 1 461 ? -49.193 -31.620 -12.685 1.00 17.18 461 LEU A CA 1
ATOM 2971 C C . LEU A 1 461 ? -50.471 -32.453 -12.695 1.00 16.76 461 LEU A C 1
ATOM 2972 O O . LEU A 1 461 ? -50.877 -32.952 -11.654 1.00 16.38 461 LEU A O 1
ATOM 2977 N N . ASP A 1 462 ? -51.106 -32.581 -13.859 1.00 16.45 462 ASP A N 1
ATOM 2978 C CA . ASP A 1 462 ? -52.324 -33.382 -14.002 1.00 16.50 462 ASP A CA 1
ATOM 2979 C C . ASP A 1 462 ? -51.901 -34.730 -14.587 1.00 16.58 462 ASP A C 1
ATOM 2980 O O . ASP A 1 462 ? -51.505 -34.802 -15.749 1.00 15.82 462 ASP A O 1
ATOM 2985 N N . ILE A 1 463 ? -51.950 -35.778 -13.762 1.00 16.66 463 ILE A N 1
ATOM 2986 C CA . ILE A 1 463 ? -51.359 -37.074 -14.117 1.00 17.08 463 ILE A CA 1
ATOM 2987 C C . ILE A 1 463 ? -52.401 -38.199 -14.204 1.00 17.37 463 ILE A C 1
ATOM 2988 O O . ILE A 1 463 ? -52.059 -39.368 -14.065 1.00 16.71 463 ILE A O 1
ATOM 2993 N N . ALA A 1 464 ? -53.656 -37.844 -14.489 1.00 18.12 464 ALA A N 1
ATOM 2994 C CA . ALA A 1 464 ? -54.771 -38.804 -14.496 1.00 19.22 464 ALA A CA 1
ATOM 2995 C C . ALA A 1 464 ? -54.508 -40.071 -15.323 1.00 20.11 464 ALA A C 1
ATOM 2996 O O . ALA A 1 464 ? -54.625 -41.195 -14.823 1.00 21.72 464 ALA A O 1
ATOM 2998 N N . ALA A 1 465 ? -54.088 -39.897 -16.559 1.00 20.05 465 ALA A N 1
ATOM 2999 C CA . ALA A 1 465 ? -53.872 -41.054 -17.425 1.00 20.45 465 ALA A CA 1
ATOM 3000 C C . ALA A 1 465 ? -52.602 -41.866 -17.110 1.00 18.95 465 ALA A C 1
ATOM 3001 O O . ALA A 1 465 ? -52.693 -43.071 -17.011 1.00 19.90 465 ALA A O 1
ATOM 3003 N N . PRO A 1 466 ? -51.428 -41.228 -16.952 1.00 18.20 466 PRO A N 1
ATOM 3004 C CA . PRO A 1 466 ? -50.241 -42.096 -16.805 1.00 17.97 466 PRO A CA 1
ATOM 3005 C C . PRO A 1 466 ? -50.057 -42.718 -15.407 1.00 17.72 466 PRO A C 1
ATOM 3006 O O . PRO A 1 466 ? -49.214 -43.607 -15.264 1.00 17.62 466 PRO A O 1
ATOM 3010 N N . ALA A 1 467 ? -50.840 -42.285 -14.415 1.00 16.89 467 ALA A N 1
ATOM 3011 C CA . ALA A 1 467 ? -50.789 -42.863 -13.055 1.00 17.18 467 ALA A CA 1
ATOM 3012 C C . ALA A 1 467 ? -51.241 -44.319 -12.957 1.00 17.41 467 ALA A C 1
ATOM 3013 O O . ALA A 1 467 ? -50.913 -45.013 -11.993 1.00 17.01 467 ALA A O 1
ATOM 3015 N N . TYR A 1 468 ? -52.011 -44.781 -13.936 1.00 18.50 468 TYR A N 1
ATOM 3016 C CA . TYR A 1 468 ? -52.512 -46.141 -13.937 1.00 19.67 468 TYR A CA 1
ATOM 3017 C C . TYR A 1 468 ? -52.491 -46.666 -15.367 1.00 20.68 468 TYR A C 1
ATOM 3018 O O . TYR A 1 468 ? -53.076 -46.048 -16.265 1.00 21.15 468 TYR A O 1
ATOM 3027 N N . ASN A 1 469 ? -51.793 -47.771 -15.567 1.00 20.50 469 ASN A N 1
ATOM 3028 C CA . ASN A 1 469 ? -51.644 -48.389 -16.874 1.00 21.80 469 ASN A CA 1
ATOM 3029 C C . ASN A 1 469 ? -52.697 -49.487 -17.032 1.00 23.30 469 ASN A C 1
ATOM 3030 O O . ASN A 1 469 ? -52.555 -50.557 -16.465 1.00 22.03 469 ASN A O 1
ATOM 3035 N N . ASP A 1 470 ? -53.746 -49.211 -17.811 1.00 26.19 470 ASP A N 1
ATOM 3036 C CA . ASP A 1 470 ? -54.794 -50.223 -18.038 1.00 29.39 470 ASP A CA 1
ATOM 3037 C C . ASP A 1 470 ? -54.611 -50.938 -19.386 1.00 30.96 470 ASP A C 1
ATOM 3038 O O . ASP A 1 470 ? -55.482 -51.681 -19.828 1.00 31.52 470 ASP A O 1
ATOM 3043 N N . GLU A 1 471 ? -53.456 -50.713 -20.007 1.00 31.40 471 GLU A N 1
ATOM 3044 C CA . GLU A 1 471 ? -53.010 -51.398 -21.209 1.00 33.70 471 GLU A CA 1
ATOM 3045 C C . GLU A 1 471 ? -51.880 -52.302 -20.708 1.00 34.01 471 GLU A C 1
ATOM 3046 O O . GLU A 1 471 ? -51.596 -52.327 -19.517 1.00 38.66 471 GLU A O 1
ATOM 3052 N N . GLY A 1 472 ? -51.230 -53.066 -21.560 1.00 35.34 472 GLY A N 1
ATOM 3053 C CA . GLY A 1 472 ? -50.258 -54.044 -21.058 1.00 33.68 472 GLY A CA 1
ATOM 3054 C C . GLY A 1 472 ? -48.984 -53.431 -20.455 1.00 32.29 472 GLY A C 1
ATOM 3055 O O . GLY A 1 472 ? -48.749 -52.222 -20.594 1.00 30.82 472 GLY A O 1
ATOM 3056 N N . PRO A 1 473 ? -48.168 -54.257 -19.778 1.00 31.78 473 PRO A N 1
ATOM 3057 C CA . PRO A 1 473 ? -46.864 -53.789 -19.320 1.00 32.04 473 PRO A CA 1
ATOM 3058 C C . PRO A 1 473 ? -45.940 -53.540 -20.494 1.00 32.43 473 PRO A C 1
ATOM 3059 O O . PRO A 1 473 ? -46.075 -54.186 -21.543 1.00 34.11 473 PRO A O 1
ATOM 3063 N N . TYR A 1 474 ? -45.024 -52.605 -20.324 1.00 30.29 474 TYR A N 1
ATOM 3064 C CA . TYR A 1 474 ? -44.032 -52.314 -21.361 1.00 29.64 474 TYR A CA 1
ATOM 3065 C C . TYR A 1 474 ? -42.832 -51.666 -20.692 1.00 27.76 474 TYR A C 1
ATOM 3066 O O . TYR A 1 474 ? -42.983 -50.883 -19.742 1.00 27.03 474 TYR A O 1
ATOM 3075 N N . ALA A 1 475 ? -41.648 -51.977 -21.201 1.00 26.50 475 ALA A N 1
ATOM 3076 C CA . ALA A 1 475 ? -40.417 -51.419 -20.668 1.00 24.71 475 ALA A CA 1
ATOM 3077 C C . ALA A 1 475 ? -40.414 -51.603 -19.136 1.00 23.32 475 ALA A C 1
ATOM 3078 O O . ALA A 1 475 ? -40.703 -52.697 -18.663 1.00 23.35 475 ALA A O 1
ATOM 3080 N N . GLU A 1 476 ? -40.146 -50.555 -18.369 1.00 22.72 476 GLU A N 1
ATOM 3081 C CA . GLU A 1 476 ? -40.050 -50.672 -16.909 1.00 22.82 476 GLU A CA 1
ATOM 3082 C C . GLU A 1 476 ? -41.395 -50.439 -16.195 1.00 21.77 476 GLU A C 1
ATOM 3083 O O . GLU A 1 476 ? -41.420 -50.341 -14.961 1.00 20.48 476 GLU A O 1
ATOM 3089 N N . VAL A 1 477 ? -42.496 -50.355 -16.962 1.00 20.75 477 VAL A N 1
ATOM 3090 C CA . VAL A 1 477 ? -43.806 -49.994 -16.414 1.00 20.36 477 VAL A CA 1
ATOM 3091 C C . VAL A 1 477 ? -44.771 -51.187 -16.409 1.00 19.90 477 VAL A C 1
ATOM 3092 O O . VAL A 1 477 ? -45.015 -51.808 -17.458 1.00 20.47 477 VAL A O 1
ATOM 3096 N N . PRO A 1 478 ? -45.335 -51.522 -15.228 1.00 19.31 478 PRO A N 1
ATOM 3097 C CA . PRO A 1 478 ? -46.247 -52.649 -15.093 1.00 19.00 478 PRO A CA 1
ATOM 3098 C C . PRO A 1 478 ? -47.656 -52.271 -15.489 1.00 19.08 478 PRO A C 1
ATOM 3099 O O . PRO A 1 478 ? -47.950 -51.087 -15.678 1.00 18.69 478 PRO A O 1
ATOM 3103 N N . TYR A 1 479 ? -48.515 -53.279 -15.590 1.00 19.15 479 TYR A N 1
ATOM 3104 C CA . TYR A 1 479 ? -49.955 -53.048 -15.583 1.00 19.58 479 TYR A CA 1
ATOM 3105 C C . TYR A 1 479 ? -50.300 -52.487 -14.209 1.00 18.36 479 TYR A C 1
ATOM 3106 O O . TYR A 1 479 ? -49.735 -52.927 -13.208 1.00 18.81 479 TYR A O 1
ATOM 3115 N N . GLY A 1 480 ? -51.227 -51.542 -14.166 1.00 17.80 480 GLY A N 1
ATOM 3116 C CA . GLY A 1 480 ? -51.802 -51.033 -12.909 1.00 17.31 480 GLY A CA 1
ATOM 3117 C C . GLY A 1 480 ? -51.119 -49.765 -12.416 1.00 16.59 480 GLY A C 1
ATOM 3118 O O . GLY A 1 480 ? -50.725 -48.907 -13.209 1.00 16.49 480 GLY A O 1
ATOM 3119 N N . GLY A 1 481 ? -50.998 -49.605 -11.102 1.00 15.93 481 GLY A N 1
ATOM 3120 C CA . GLY A 1 481 ? -50.364 -48.416 -10.549 1.00 15.66 481 GLY A CA 1
ATOM 3121 C C . GLY A 1 481 ? -48.923 -48.284 -11.026 1.00 15.51 481 GLY A C 1
ATOM 3122 O O . GLY A 1 481 ? -48.152 -49.246 -10.963 1.00 15.82 481 GLY A O 1
ATOM 3123 N N . THR A 1 482 ? -48.553 -47.102 -11.520 1.00 14.95 482 THR A N 1
ATOM 3124 C CA . THR A 1 482 ? -47.251 -46.898 -12.140 1.00 15.13 482 THR A CA 1
ATOM 3125 C C . THR A 1 482 ? -46.248 -46.124 -11.275 1.00 15.07 482 THR A C 1
ATOM 3126 O O . THR A 1 482 ? -45.036 -46.232 -11.490 1.00 15.00 482 THR A O 1
ATOM 3130 N N . GLY A 1 483 ? -46.734 -45.366 -10.291 1.00 15.06 483 GLY A N 1
ATOM 3131 C CA . GLY A 1 483 ? -45.888 -44.443 -9.543 1.00 15.29 483 GLY A CA 1
ATOM 3132 C C . GLY A 1 483 ? -45.412 -43.252 -10.367 1.00 15.40 483 GLY A C 1
ATOM 3133 O O . GLY A 1 483 ? -44.406 -42.623 -10.045 1.00 15.44 483 GLY A O 1
ATOM 3134 N N . PHE A 1 484 ? -46.147 -42.943 -11.437 1.00 15.47 484 PHE A N 1
ATOM 3135 C CA . PHE A 1 484 ? -45.826 -41.820 -12.311 1.00 15.59 484 PHE A CA 1
ATOM 3136 C C . PHE A 1 484 ? -45.701 -40.523 -11.512 1.00 15.55 484 PHE A C 1
ATOM 3137 O O . PHE A 1 484 ? -46.491 -40.277 -10.598 1.00 15.33 484 PHE A O 1
ATOM 3145 N N . ALA A 1 485 ? -44.669 -39.753 -11.864 1.00 15.67 485 ALA A N 1
ATOM 3146 C CA . ALA A 1 485 ? -44.312 -38.434 -11.321 1.00 15.83 485 ALA A CA 1
ATOM 3147 C C . ALA A 1 485 ? -43.399 -38.457 -10.093 1.00 16.03 485 ALA A C 1
ATOM 3148 O O . ALA A 1 485 ? -42.824 -37.427 -9.744 1.00 16.23 485 ALA A O 1
ATOM 3150 N N . VAL A 1 486 ? -43.225 -39.621 -9.453 1.00 16.19 486 VAL A N 1
ATOM 3151 C CA . VAL A 1 486 ? -42.291 -39.719 -8.324 1.00 16.45 486 VAL A CA 1
ATOM 3152 C C . VAL A 1 486 ? -40.886 -39.285 -8.749 1.00 17.03 486 VAL A C 1
ATOM 3153 O O . VAL A 1 486 ? -40.276 -38.413 -8.123 1.00 16.90 486 VAL A O 1
ATOM 3157 N N . ARG A 1 487 ? -40.395 -39.863 -9.828 1.00 17.79 487 ARG A N 1
ATOM 3158 C CA . ARG A 1 487 ? -39.040 -39.568 -10.254 1.00 19.15 487 ARG A CA 1
ATOM 3159 C C . ARG A 1 487 ? -38.890 -38.160 -10.851 1.00 18.40 487 ARG A C 1
ATOM 3160 O O . ARG A 1 487 ? -37.861 -37.510 -10.635 1.00 18.48 487 ARG A O 1
ATOM 3168 N N . THR A 1 488 ? -39.918 -37.663 -11.536 1.00 17.84 488 THR A N 1
ATOM 3169 C CA . THR A 1 488 ? -39.938 -36.251 -11.949 1.00 17.62 488 THR A CA 1
ATOM 3170 C C . THR A 1 488 ? -39.853 -35.302 -10.741 1.00 17.60 488 THR A C 1
ATOM 3171 O O . THR A 1 488 ? -39.077 -34.349 -10.755 1.00 17.58 488 THR A O 1
ATOM 3175 N N . LEU A 1 489 ? -40.632 -35.572 -9.701 1.00 17.20 489 LEU A N 1
ATOM 3176 C CA . LEU A 1 489 ? -40.600 -34.752 -8.492 1.00 17.66 489 LEU A CA 1
ATOM 3177 C C . LEU A 1 489 ? -39.214 -34.766 -7.851 1.00 18.00 489 LEU A C 1
ATOM 3178 O O . LEU A 1 489 ? -38.690 -33.718 -7.486 1.00 18.10 489 LEU A O 1
ATOM 3183 N N . ILE A 1 490 ? -38.626 -35.951 -7.722 1.00 18.42 490 ILE A N 1
ATOM 3184 C CA . ILE A 1 490 ? -37.288 -36.059 -7.137 1.00 19.08 490 ILE A CA 1
ATOM 3185 C C . ILE A 1 490 ? -36.263 -35.269 -7.956 1.00 19.71 490 ILE A C 1
ATOM 3186 O O . ILE A 1 490 ? -35.481 -34.507 -7.389 1.00 20.25 490 ILE A O 1
ATOM 3191 N N . GLU A 1 491 ? -36.271 -35.424 -9.276 1.00 19.62 491 GLU A N 1
ATOM 3192 C CA . GLU A 1 491 ? -35.346 -34.657 -10.118 1.00 20.27 491 GLU A CA 1
ATOM 3193 C C . GLU A 1 491 ? -35.594 -33.134 -10.076 1.00 20.19 491 GLU A C 1
ATOM 3194 O O . GLU A 1 491 ? -34.639 -32.342 -10.113 1.00 20.53 491 GLU A O 1
ATOM 3200 N N . THR A 1 492 ? -36.859 -32.730 -9.967 1.00 19.40 492 THR A N 1
ATOM 3201 C CA . THR A 1 492 ? -37.206 -31.316 -9.798 1.00 19.72 492 THR A CA 1
ATOM 3202 C C . THR A 1 492 ? -36.639 -30.760 -8.492 1.00 20.13 492 THR A C 1
ATOM 3203 O O . THR A 1 492 ? -36.003 -29.699 -8.476 1.00 20.39 492 THR A O 1
ATOM 3207 N N . LEU A 1 493 ? -36.840 -31.496 -7.409 1.00 20.25 493 LEU A N 1
ATOM 3208 C CA . LEU A 1 493 ? -36.342 -31.062 -6.105 1.00 21.02 493 LEU A CA 1
ATOM 3209 C C . LEU A 1 493 ? -34.805 -30.998 -6.091 1.00 22.53 493 LEU A C 1
ATOM 3210 O O . LEU A 1 493 ? -34.238 -30.078 -5.479 1.00 22.91 493 LEU A O 1
ATOM 3215 N N . ARG A 1 494 ? -34.143 -31.954 -6.762 1.00 23.61 494 ARG A N 1
ATOM 3216 C CA . ARG A 1 494 ? -32.666 -31.944 -6.891 1.00 25.51 494 ARG A CA 1
ATOM 3217 C C . ARG A 1 494 ? -32.192 -30.667 -7.591 1.00 25.73 494 ARG A C 1
ATOM 3218 O O . ARG A 1 494 ? -31.293 -29.971 -7.094 1.00 25.46 494 ARG A O 1
ATOM 3226 N N . ALA A 1 495 ? -32.812 -30.349 -8.723 1.00 25.41 495 ALA A N 1
ATOM 3227 C CA . ALA A 1 495 ? -32.471 -29.134 -9.476 1.00 26.21 495 ALA A CA 1
ATOM 3228 C C . ALA A 1 495 ? -32.723 -27.856 -8.676 1.00 27.02 495 ALA A C 1
ATOM 3229 O O . ALA A 1 495 ? -31.876 -26.961 -8.673 1.00 27.81 495 ALA A O 1
ATOM 3231 N N . LEU A 1 496 ? -33.859 -27.776 -7.985 1.00 27.20 496 LEU A N 1
ATOM 3232 C CA . LEU A 1 496 ? -34.177 -26.607 -7.157 1.00 28.41 496 LEU A CA 1
ATOM 3233 C C . LEU A 1 496 ? -33.187 -26.435 -6.001 1.00 30.06 496 LEU A C 1
ATOM 3234 O O . LEU A 1 496 ? -32.835 -25.306 -5.656 1.00 30.62 496 LEU A O 1
ATOM 3239 N N . SER A 1 497 ? -32.743 -27.546 -5.422 1.00 31.41 497 SER A N 1
ATOM 3240 C CA . SER A 1 497 ? -31.793 -27.516 -4.299 1.00 34.12 497 SER A CA 1
ATOM 3241 C C . SER A 1 497 ? -30.408 -27.019 -4.719 1.00 36.79 497 SER A C 1
ATOM 3242 O O . SER A 1 497 ? -29.700 -26.423 -3.911 1.00 36.87 497 SER A O 1
ATOM 3245 N N . GLU A 1 498 ? -30.028 -27.272 -5.970 1.00 40.55 498 GLU A N 1
ATOM 3246 C CA . GLU A 1 498 ? -28.745 -26.804 -6.500 1.00 44.84 498 GLU A CA 1
ATOM 3247 C C . GLU A 1 498 ? -28.772 -25.291 -6.685 1.00 47.85 498 GLU A C 1
ATOM 3248 O O . GLU A 1 498 ? -27.899 -24.588 -6.182 1.00 50.70 498 GLU A O 1
ATOM 3254 N N . GLY A 1 499 ? -29.784 -24.801 -7.393 1.00 50.42 499 GLY A N 1
ATOM 3255 C CA . GLY A 1 499 ? -30.007 -23.368 -7.549 1.00 51.95 499 GLY A CA 1
ATOM 3256 C C . GLY A 1 499 ? -30.622 -22.802 -6.286 1.00 53.56 499 GLY A C 1
ATOM 3257 O O . GLY A 1 499 ? -30.321 -21.680 -5.883 1.00 56.20 499 GLY A O 1
#

Secondary structure (DSSP, 8-state):
--SEEEEEE-TT----HHHHHTT----TT-EEEEE-TTSSSEEEEEE---GGG--HHHHHHHHHHHHHT-TT-SEEEE-GGG--SSSS-HHHHHHHHHHHHHHHH----TT-------EEEE--S-HHHHHHHHHHHHHHHHHHHHHHS-TTTS-HHHHHHHHHHHHHHHT-EEEEE-HHHHHTTT-HHHHHHHTSSSSPPEEEEEEE-----EEEEEE-EEEEE--GGG------TTHHHHHHHHHHHHHHHHT-S-EEEEEEEEEEE---TTSPPTT-EEE-TTS-EEE-S-TT-HHHHHHHHHHHHHH----SEEEEEE---SHHHHHH-TTEEEEE-S-HHHHHHHHHHHHHHT-EEEE----GGGGGGG--SSSSEES--SSS-HHHHHHHHHHTTSPTT--EEEEE-TTTTEE-S--BTTB-SEE--TTHHHHHHHHHHHHH-

InterPro domains:
  IPR000819 Peptidase M17, leucyl aminopeptidase, C-terminal [PF00883] (179-490)
  IPR008283 Peptidase M17, leucyl aminopeptidase, N-terminal [PF02789] (44-148)
  IPR011356 Peptidase M17, leucine aminopeptidase/peptidase B [PR00481] (256-273)
  IPR011356 Peptidase M17, leucine aminopeptidase/peptidase B [PR00481] (278-299)
  IPR011356 Peptidase M17, leucine aminopeptidase/peptidase B [PR00481] (315-336)
  IPR011356 Peptidase M17, leucine aminopeptidase/peptidase B [PR00481] (337-357)
  IPR011356 Peptidase M17, leucine aminopeptidase/peptidase B [PR00481] (368-383)
  IPR011356 Peptidase M17, leucine aminopeptidase/peptidase B [PTHR11963] (48-494)
  IPR011356 Peptidase M17, leucine aminopeptidase/peptidase B [cd00433] (45-493)
  IPR043472 Macro domain-like [G3DSA:3.40.220.10] (10-164)
  IPR043472 Macro domain-like [SSF52949] (43-176)

CATH classification: 3.40.630.10

Solvent-accessible surface area: 18638 Å² total; per-residue (Å²): 141,23,55,4,26,0,31,13,66,17,63,87,46,85,21,39,37,94,0,146,195,156,37,13,96,4,135,84,25,24,41,17,52,33,95,19,122,101,56,213,33,56,35,2,3,0,0,1,1,69,30,82,78,12,72,27,49,21,0,8,26,0,0,0,8,0,3,136,41,19,53,115,12,173,26,0,85,0,26,0,2,91,18,104,63,17,75,12,79,37,29,64,22,0,49,2,0,0,11,0,2,33,3,17,65,39,151,62,63,134,123,180,109,153,107,83,31,84,95,49,79,8,21,16,114,59,126,192,3,8,22,28,0,60,16,10,0,103,6,0,17,26,0,1,59,9,2,14,16,47,17,72,68,13,17,0,26,34,0,1,78,100,0,106,115,26,2,153,120,54,58,12,89,44,40,33,57,85,51,81,30,4,99,149,29,28,3,46,0,0,48,14,2,1,94,5,12,108,54,60,21,30,0,0,12,0,10,14,72,88,93,109,50,23,0,0,1,0,0,5,0,0,2,49,2,21,0,2,80,34,116,75,161,119,63,18,25,1,4,0,0,0,1,0,0,0,0,0,38,6,0,45,159,36,48,15,83,1,90,0,72,0,5,0,0,0,1,16,6,66,68,78,93,39,6,10,138,88,43,33,69,5,160,6,72,60,41,40,14,0,28,0,28,46,3,26,24,3,3,4,0,0,0,0,0,0,0,24,32,8,0,134,137,158,15,64,9,0,3,0,0,0,7,21,5,83,41,13,44,160,100,47,31,55,124,28,0,1,0,0,4,82,48,102,204,12,2,105,36,2,36,28,0,3,128,108,3,40,14,54,22,45,86,37,67,38,54,84,113,23,83,110,11,12,185,27,110,110,16,90,14,11,1,18,24,130,143,178,31,26,9,25,2,0,0,2,0,0,50,55,5,20,29,101,81,16,52,4,0,0,1,2,0,33,21,11,4,63,13,99,85,44,96,65,38,21,24,24,121,2,0,10,5,20,0,0,13,0,5,5,28,6,2,52,31,32,19,145,100

B-factor: mean 26.68, std 10.41, range [11.2, 75.84]

Sequence (449 aa):
AADVVACCGRHTGAAVGAFSRRRGFVARPGQVVAEPSADGRAVVLNVGLGPAGSATAATFRAAAAASVRAVGPARTLRLDLALADGSGVPAAERARAVAEGAVLGLYRYDEYRSASPLAEVIVATPERRAVAEGLAAAEATCLARDLVNCPAGTLTPPAFADRIRELAHTAGLDCAVYEGAGLTELGLTTGLTAVGRGSAEPPRYVELTYDPPALTVGLVGKGVTFDSGGLSLKPMKADMGGAAAVVAALTALPRLGLPLRVRGHLPLAENMPDGGALRVGDVVRHLDGTTTEITHTDNEGRVVLADVLVRASRPRSDLVVDVATLTSAAVHALGTRTGALFTPDDRLAQTVLAASERAGESFCRLPLLAHERRNLRSAVADRVNCSHRHGDTIQAALFLQDFVAAGVPWAHLDIAAPAYNDEGPYAEVPYGGTGFAVRTLIETLRALSEG